Protein AF-0000000080277412 (afdb_homodimer)

Organism: Amycolatopsis orientalis (NCBI:txid31958)

Structure (mmCIF, N/CA/C/O backbone):
data_AF-0000000080277412-model_v1
#
loop_
_entity.id
_entity.type
_entity.pdbx_description
1 polymer 'Alpha/beta hydrolase'
#
loop_
_atom_site.group_PDB
_atom_site.id
_atom_site.type_symbol
_atom_site.label_atom_id
_atom_site.label_alt_id
_atom_site.label_comp_id
_atom_site.label_asym_id
_atom_site.label_entity_id
_atom_site.label_seq_id
_atom_site.pdbx_PDB_ins_code
_atom_site.Cartn_x
_atom_site.Cartn_y
_atom_site.Cartn_z
_atom_site.occupancy
_atom_site.B_iso_or_equiv
_atom_site.auth_seq_id
_atom_site.auth_comp_id
_atom_site.auth_asym_id
_atom_site.auth_atom_id
_atom_site.pdbx_PDB_model_num
ATOM 1 N N . MET A 1 1 ? -0.429 -23 -28.234 1 58.22 1 MET A N 1
ATOM 2 C CA . MET A 1 1 ? -0.594 -22.156 -27.047 1 58.22 1 MET A CA 1
ATOM 3 C C . MET A 1 1 ? 0.761 -21.734 -26.5 1 58.22 1 MET A C 1
ATOM 5 O O . MET A 1 1 ? 1.69 -22.531 -26.422 1 58.22 1 MET A O 1
ATOM 9 N N . ALA A 1 2 ? 0.995 -20.391 -26.625 1 74.75 2 ALA A N 1
ATOM 10 C CA . ALA A 1 2 ? 2.396 -20.016 -26.484 1 74.75 2 ALA A CA 1
ATOM 11 C C . ALA A 1 2 ? 2.65 -19.406 -25.094 1 74.75 2 ALA A C 1
ATOM 13 O O . ALA A 1 2 ? 1.849 -18.609 -24.609 1 74.75 2 ALA A O 1
ATOM 14 N N . LEU A 1 3 ? 3.211 -20.25 -24.25 1 83.94 3 LEU A N 1
ATOM 15 C CA . LEU A 1 3 ? 3.854 -19.641 -23.094 1 83.94 3 LEU A CA 1
ATOM 16 C C . LEU A 1 3 ? 5 -18.734 -23.531 1 83.94 3 LEU A C 1
ATOM 18 O O . LEU A 1 3 ? 5.883 -19.156 -24.281 1 83.94 3 LEU A O 1
ATOM 22 N N . GLU A 1 4 ? 4.777 -17.5 -23.266 1 90.44 4 GLU A N 1
ATOM 23 C CA . GLU A 1 4 ? 5.809 -16.531 -23.625 1 90.44 4 GLU A CA 1
ATOM 24 C C . GLU A 1 4 ? 6.285 -15.758 -22.391 1 90.44 4 GLU A C 1
ATOM 26 O O . GLU A 1 4 ? 5.543 -15.617 -21.422 1 90.44 4 GLU A O 1
ATOM 31 N N . ALA A 1 5 ? 7.539 -15.445 -22.438 1 93.38 5 ALA A N 1
ATOM 32 C CA . ALA A 1 5 ? 8.094 -14.586 -21.406 1 93.38 5 ALA A CA 1
ATOM 33 C C . ALA A 1 5 ? 8.578 -13.258 -21.984 1 93.38 5 ALA A C 1
ATOM 35 O O . ALA A 1 5 ? 9.156 -13.234 -23.078 1 93.38 5 ALA A O 1
ATOM 36 N N . ARG A 1 6 ? 8.227 -12.211 -21.328 1 93.69 6 ARG A N 1
ATOM 37 C CA . ARG A 1 6 ? 8.734 -10.906 -21.734 1 93.69 6 ARG A CA 1
ATOM 38 C C . ARG A 1 6 ? 9.055 -10.039 -20.516 1 93.69 6 ARG A C 1
ATOM 40 O O . ARG A 1 6 ? 8.727 -10.398 -19.391 1 93.69 6 ARG A O 1
ATOM 47 N N . THR A 1 7 ? 9.828 -8.992 -20.766 1 95.5 7 THR A N 1
ATOM 48 C CA . THR A 1 7 ? 10.188 -8.039 -19.719 1 95.5 7 THR A CA 1
ATOM 49 C C . THR A 1 7 ? 9.461 -6.711 -19.922 1 95.5 7 THR A C 1
ATOM 51 O O . THR A 1 7 ? 9.484 -6.148 -21.016 1 95.5 7 THR A O 1
ATOM 54 N N . LEU A 1 8 ? 8.742 -6.277 -18.922 1 95.19 8 LEU A N 1
ATOM 55 C CA . LEU A 1 8 ? 8.125 -4.957 -18.891 1 95.19 8 LEU A CA 1
ATOM 56 C C . LEU A 1 8 ? 9.008 -3.959 -18.156 1 95.19 8 LEU A C 1
ATOM 58 O O . LEU A 1 8 ? 9.742 -4.336 -17.234 1 95.19 8 LEU A O 1
ATOM 62 N N . THR A 1 9 ? 8.992 -2.746 -18.562 1 95.06 9 THR A N 1
ATOM 63 C CA . THR A 1 9 ? 9.602 -1.665 -17.781 1 95.06 9 THR A CA 1
ATOM 64 C C . THR A 1 9 ? 8.531 -0.854 -17.062 1 95.06 9 THR A C 1
ATOM 66 O O . THR A 1 9 ? 7.688 -0.217 -17.703 1 95.06 9 THR A O 1
ATOM 69 N N . LEU A 1 10 ? 8.531 -0.931 -15.812 1 93.88 10 LEU A N 1
ATOM 70 C CA . LEU A 1 10 ? 7.562 -0.238 -14.969 1 93.88 10 LEU A CA 1
ATOM 71 C C . LEU A 1 10 ? 8.266 0.727 -14.016 1 93.88 10 LEU A C 1
ATOM 73 O O . LEU A 1 10 ? 8.969 0.299 -13.094 1 93.88 10 LEU A O 1
ATOM 77 N N . HIS A 1 11 ? 8.062 2.012 -14.188 1 92.31 11 HIS A N 1
ATOM 78 C CA . HIS A 1 11 ? 8.664 3.053 -13.367 1 92.31 11 HIS A CA 1
ATOM 79 C C . HIS A 1 11 ? 10.188 2.912 -13.328 1 92.31 11 HIS A C 1
ATOM 81 O O . HIS A 1 11 ? 10.797 3.031 -12.266 1 92.31 11 HIS A O 1
ATOM 87 N N . GLY A 1 12 ? 10.766 2.514 -14.398 1 90.19 12 GLY A N 1
ATOM 88 C CA . GLY A 1 12 ? 12.211 2.404 -14.516 1 90.19 12 GLY A CA 1
ATOM 89 C C . GLY A 1 12 ? 12.742 1.064 -14.047 1 90.19 12 GLY A C 1
ATOM 90 O O . GLY A 1 12 ? 13.953 0.832 -14.07 1 90.19 12 GLY A O 1
ATOM 91 N N . GLN A 1 13 ? 11.859 0.201 -13.68 1 93 13 GLN A N 1
ATOM 92 C CA . GLN A 1 13 ? 12.266 -1.116 -13.203 1 93 13 GLN A CA 1
ATOM 93 C C . GLN A 1 13 ? 11.797 -2.217 -14.148 1 93 13 GLN A C 1
ATOM 95 O O . GLN A 1 13 ? 10.727 -2.104 -14.758 1 93 13 GLN A O 1
ATOM 100 N N . GLU A 1 14 ? 12.57 -3.273 -14.148 1 95.94 14 GLU A N 1
ATOM 101 C CA . GLU A 1 14 ? 12.203 -4.406 -14.992 1 95.94 14 GLU A CA 1
ATOM 102 C C . GLU A 1 14 ? 11.289 -5.375 -14.258 1 95.94 14 GLU A C 1
ATOM 104 O O . GLU A 1 14 ? 11.555 -5.742 -13.109 1 95.94 14 GLU A O 1
ATOM 109 N N . ILE A 1 15 ? 10.219 -5.715 -14.875 1 97.44 15 ILE A N 1
ATOM 110 C CA . ILE A 1 15 ? 9.297 -6.734 -14.383 1 97.44 15 ILE A CA 1
ATOM 111 C C . ILE A 1 15 ? 9.219 -7.887 -15.383 1 97.44 15 ILE A C 1
ATOM 113 O O . ILE A 1 15 ? 8.797 -7.695 -16.531 1 97.44 15 ILE A O 1
ATOM 117 N N . ARG A 1 16 ? 9.664 -9.086 -14.961 1 98.12 16 ARG A N 1
ATOM 118 C CA . ARG A 1 16 ? 9.523 -10.273 -15.805 1 98.12 16 ARG A CA 1
ATOM 119 C C . ARG A 1 16 ? 8.086 -10.789 -15.781 1 98.12 16 ARG A C 1
ATOM 121 O O . ARG A 1 16 ? 7.488 -10.922 -14.719 1 98.12 16 ARG A O 1
ATOM 128 N N . LEU A 1 17 ? 7.527 -11.016 -16.953 1 97.81 17 LEU A N 1
ATOM 129 C CA . LEU A 1 17 ? 6.152 -11.477 -17.078 1 97.81 17 LEU A CA 1
ATOM 130 C C . LEU A 1 17 ? 6.086 -12.719 -17.969 1 97.81 17 LEU A C 1
ATOM 132 O O . LEU A 1 17 ? 6.539 -12.703 -19.109 1 97.81 17 LEU A O 1
ATOM 136 N N . ARG A 1 18 ? 5.598 -13.836 -17.422 1 96.75 18 ARG A N 1
ATOM 137 C CA . ARG A 1 18 ? 5.195 -14.984 -18.234 1 96.75 18 ARG A CA 1
ATOM 138 C C . ARG A 1 18 ? 3.719 -14.906 -18.609 1 96.75 18 ARG A C 1
ATOM 140 O O . ARG A 1 18 ? 2.885 -14.516 -17.781 1 96.75 18 ARG A O 1
ATOM 147 N N . GLU A 1 19 ? 3.459 -15.234 -19.828 1 93.75 19 GLU A N 1
ATOM 148 C CA . GLU A 1 19 ? 2.092 -15.133 -20.328 1 93.75 19 GLU A CA 1
ATOM 149 C C . GLU A 1 19 ? 1.666 -16.422 -21.031 1 93.75 19 GLU A C 1
ATOM 151 O O . GLU A 1 19 ? 2.455 -17.031 -21.75 1 93.75 19 GLU A O 1
ATOM 156 N N . TYR A 1 20 ? 0.501 -16.844 -20.672 1 92.5 20 TYR A N 1
ATOM 157 C CA . TYR A 1 20 ? -0.189 -17.906 -21.422 1 92.5 20 TYR A CA 1
ATOM 158 C C . TYR A 1 20 ? -1.332 -17.328 -22.234 1 92.5 20 TYR A C 1
ATOM 160 O O . TYR A 1 20 ? -2.227 -16.672 -21.703 1 92.5 20 TYR A O 1
ATOM 168 N N . LEU A 1 21 ? -1.23 -17.5 -23.531 1 88.81 21 LEU A N 1
ATOM 169 C CA . LEU A 1 21 ? -2.293 -17.094 -24.453 1 88.81 21 LEU A CA 1
ATOM 170 C C . LEU A 1 21 ? -2.953 -18.328 -25.078 1 88.81 21 LEU A C 1
ATOM 172 O O . LEU A 1 21 ? -2.271 -19.172 -25.656 1 88.81 21 LEU A O 1
ATOM 176 N N . PRO A 1 22 ? -4.223 -18.375 -24.969 1 83.75 22 PRO A N 1
ATOM 177 C CA . PRO A 1 22 ? -4.891 -19.5 -25.609 1 83.75 22 PRO A CA 1
ATOM 178 C C . PRO A 1 22 ? -4.746 -19.484 -27.125 1 83.75 22 PRO A C 1
ATOM 180 O O . PRO A 1 22 ? -4.73 -18.406 -27.734 1 83.75 22 PRO A O 1
ATOM 183 N N . SER A 1 23 ? -4.242 -20.484 -27.828 1 69.5 23 SER A N 1
ATOM 184 C CA . SER A 1 23 ? -4.031 -20.562 -29.266 1 69.5 23 SER A CA 1
ATOM 185 C C . SER A 1 23 ? -5.352 -20.688 -30.016 1 69.5 23 SER A C 1
ATOM 187 O O . SER A 1 23 ? -5.469 -20.25 -31.172 1 69.5 23 SER A O 1
ATOM 189 N N . THR A 1 24 ? -6.098 -21.5 -29.672 1 60.53 24 THR A N 1
ATOM 190 C CA . THR A 1 24 ? -7.168 -21.969 -30.547 1 60.53 24 THR A CA 1
ATOM 191 C C . THR A 1 24 ? -8.453 -21.172 -30.281 1 60.53 24 THR A C 1
ATOM 193 O O . THR A 1 24 ? -9.398 -21.234 -31.078 1 60.53 24 THR A O 1
ATOM 196 N N . ARG A 1 25 ? -8.594 -20.609 -29.094 1 57.91 25 ARG A N 1
ATOM 197 C CA . ARG A 1 25 ? -9.922 -20.078 -28.797 1 57.91 25 ARG A CA 1
ATOM 198 C C . ARG A 1 25 ? -9.867 -18.594 -28.5 1 57.91 25 ARG A C 1
ATOM 200 O O . ARG A 1 25 ? -8.82 -18.062 -28.109 1 57.91 25 ARG A O 1
ATOM 207 N N . ASP A 1 26 ? -10.766 -17.875 -29.109 1 63.59 26 ASP A N 1
ATOM 208 C CA . ASP A 1 26 ? -11 -16.5 -28.703 1 63.59 26 ASP A CA 1
ATOM 209 C C . ASP A 1 26 ? -10.914 -16.375 -27.172 1 63.59 26 ASP A C 1
ATOM 211 O O . ASP A 1 26 ? -11.414 -17.219 -26.438 1 63.59 26 ASP A O 1
ATOM 215 N N . THR A 1 27 ? -9.961 -15.695 -26.719 1 70.88 27 THR A N 1
ATOM 216 C CA . THR A 1 27 ? -9.852 -15.445 -25.281 1 70.88 27 THR A CA 1
ATOM 217 C C . THR A 1 27 ? -11.219 -15.141 -24.688 1 70.88 27 THR A C 1
ATOM 219 O O . THR A 1 27 ? -12 -14.375 -25.266 1 70.88 27 THR A O 1
ATOM 222 N N . THR A 1 28 ? -11.594 -16.031 -23.844 1 74.81 28 THR A N 1
ATOM 223 C CA . THR A 1 28 ? -12.875 -15.844 -23.172 1 74.81 28 THR A CA 1
ATOM 224 C C . THR A 1 28 ? -12.672 -15.211 -21.797 1 74.81 28 THR A C 1
ATOM 226 O O . THR A 1 28 ? -11.773 -15.594 -21.047 1 74.81 28 THR A O 1
ATOM 229 N N . GLY A 1 29 ? -13.445 -14.164 -21.578 1 82.19 29 GLY A N 1
ATOM 230 C CA . GLY A 1 29 ? -13.539 -13.641 -20.234 1 82.19 29 GLY A CA 1
ATOM 231 C C . GLY A 1 29 ? -12.336 -12.812 -19.828 1 82.19 29 GLY A C 1
ATOM 232 O O . GLY A 1 29 ? -11.508 -12.461 -20.672 1 82.19 29 GLY A O 1
ATOM 233 N N . GLU A 1 30 ? -12.227 -12.469 -18.547 1 92.19 30 GLU A N 1
ATOM 234 C CA . GLU A 1 30 ? -11.141 -11.656 -18.016 1 92.19 30 GLU A CA 1
ATOM 235 C C . GLU A 1 30 ? -9.891 -12.492 -17.781 1 92.19 30 GLU A C 1
ATOM 237 O O . GLU A 1 30 ? -9.969 -13.711 -17.594 1 92.19 30 GLU A O 1
ATOM 242 N N . PRO A 1 31 ? -8.75 -11.922 -17.875 1 96.56 31 PRO A N 1
ATOM 243 C CA . PRO A 1 31 ? -7.512 -12.656 -17.625 1 96.56 31 PRO A CA 1
ATOM 244 C C . PRO A 1 31 ? -7.391 -13.141 -16.188 1 96.56 31 PRO A C 1
ATOM 246 O O . PRO A 1 31 ? -8.117 -12.664 -15.312 1 96.56 31 PRO A O 1
ATOM 249 N N . LEU A 1 32 ? -6.539 -14.133 -16.078 1 98.19 32 LEU A N 1
ATOM 250 C CA . LEU A 1 32 ? -6.137 -14.672 -14.781 1 98.19 32 LEU A CA 1
ATOM 251 C C . LEU A 1 32 ? -4.723 -14.227 -14.422 1 98.19 32 LEU A C 1
ATOM 253 O O . LEU A 1 32 ? -3.791 -14.414 -15.211 1 98.19 32 LEU A O 1
ATOM 257 N N . VAL A 1 33 ? -4.559 -13.531 -13.289 1 98.81 33 VAL A N 1
ATOM 258 C CA . VAL A 1 33 ? -3.24 -13.172 -12.781 1 98.81 33 VAL A CA 1
ATOM 259 C C . VAL A 1 33 ? -2.822 -14.156 -11.688 1 98.81 33 VAL A C 1
ATOM 261 O O . VAL A 1 33 ? -3.582 -14.406 -10.75 1 98.81 33 VAL A O 1
ATOM 264 N N . LEU A 1 34 ? -1.674 -14.734 -11.82 1 98.94 34 LEU A N 1
ATOM 265 C CA . LEU A 1 34 ? -1.145 -15.664 -10.836 1 98.94 34 LEU A CA 1
ATOM 266 C C . LEU A 1 34 ? 0.028 -15.047 -10.078 1 98.94 34 LEU A C 1
ATOM 268 O O . LEU A 1 34 ? 1.08 -14.789 -10.664 1 98.94 34 LEU A O 1
ATOM 272 N N . LEU A 1 35 ? -0.136 -14.836 -8.797 1 98.94 35 LEU A N 1
ATOM 273 C CA . LEU A 1 35 ? 0.885 -14.219 -7.953 1 98.94 35 LEU A CA 1
ATOM 274 C C . LEU A 1 35 ? 1.564 -15.258 -7.07 1 98.94 35 LEU A C 1
ATOM 276 O O . LEU A 1 35 ? 0.894 -16.094 -6.461 1 98.94 35 LEU A O 1
ATOM 280 N N . HIS A 1 36 ? 2.865 -15.242 -7.055 1 98.69 36 HIS A N 1
ATOM 281 C CA . HIS A 1 36 ? 3.648 -16.203 -6.289 1 98.69 36 HIS A CA 1
ATOM 282 C C . HIS A 1 36 ? 3.859 -15.727 -4.855 1 98.69 36 HIS A C 1
ATOM 284 O O . HIS A 1 36 ? 3.527 -14.586 -4.523 1 98.69 36 HIS A O 1
ATOM 290 N N . GLY A 1 37 ? 4.363 -16.609 -3.992 1 97.38 37 GLY A N 1
ATOM 291 C CA . GLY A 1 37 ? 4.656 -16.312 -2.602 1 97.38 37 GLY A CA 1
ATOM 292 C C . GLY A 1 37 ? 6.031 -15.695 -2.404 1 97.38 37 GLY A C 1
ATOM 293 O O . GLY A 1 37 ? 6.789 -15.539 -3.363 1 97.38 37 GLY A O 1
ATOM 294 N N . ILE A 1 38 ? 6.301 -15.391 -1.169 1 94.12 38 ILE A N 1
ATOM 295 C CA . ILE A 1 38 ? 7.559 -14.742 -0.816 1 94.12 38 ILE A CA 1
ATOM 296 C C . ILE A 1 38 ? 8.734 -15.641 -1.199 1 94.12 38 ILE A C 1
ATOM 298 O O . ILE A 1 38 ? 8.656 -16.859 -1.064 1 94.12 38 ILE A O 1
ATOM 302 N N . SER A 1 39 ? 9.789 -15.07 -1.766 1 92.31 39 SER A N 1
ATOM 303 C CA . SER A 1 39 ? 11.023 -15.719 -2.186 1 92.31 39 SER A CA 1
ATOM 304 C C . SER A 1 39 ? 10.789 -16.656 -3.367 1 92.31 39 SER A C 1
ATOM 306 O O . SER A 1 39 ? 11.703 -17.344 -3.809 1 92.31 39 SER A O 1
ATOM 308 N N . GLY A 1 40 ? 9.586 -16.703 -3.842 1 95.12 40 GLY A N 1
ATOM 309 C CA . GLY A 1 40 ? 9.281 -17.484 -5.039 1 95.12 40 GLY A CA 1
ATOM 310 C C . GLY A 1 40 ? 9.391 -16.672 -6.312 1 95.12 40 GLY A C 1
ATOM 311 O O . GLY A 1 40 ? 10.109 -15.672 -6.363 1 95.12 40 GLY A O 1
ATOM 312 N N . SER A 1 41 ? 8.812 -17.188 -7.348 1 97.31 41 SER A N 1
ATOM 313 C CA . SER A 1 41 ? 8.688 -16.547 -8.648 1 97.31 41 SER A CA 1
ATOM 314 C C . SER A 1 41 ? 7.555 -17.172 -9.469 1 97.31 41 SER A C 1
ATOM 316 O O . SER A 1 41 ? 6.93 -18.141 -9.023 1 97.31 41 SER A O 1
ATOM 318 N N . GLY A 1 42 ? 7.324 -16.562 -10.602 1 97.44 42 GLY A N 1
ATOM 319 C CA . GLY A 1 42 ? 6.316 -17.109 -11.5 1 97.44 42 GLY A CA 1
ATOM 320 C C . GLY A 1 42 ? 6.59 -18.547 -11.898 1 97.44 42 GLY A C 1
ATOM 321 O O . GLY A 1 42 ? 5.695 -19.25 -12.375 1 97.44 42 GLY A O 1
ATOM 322 N N . GLN A 1 43 ? 7.812 -19.047 -11.688 1 95.44 43 GLN A N 1
ATOM 323 C CA . GLN A 1 43 ? 8.188 -20.422 -12.023 1 95.44 43 GLN A CA 1
ATOM 324 C C . GLN A 1 43 ? 7.316 -21.422 -11.266 1 95.44 43 GLN A C 1
ATOM 326 O O . GLN A 1 43 ? 7.07 -22.531 -11.758 1 95.44 43 GLN A O 1
ATOM 331 N N . THR A 1 44 ? 6.836 -21.031 -10.148 1 97.06 44 THR A N 1
ATOM 332 C CA . THR A 1 44 ? 6.039 -21.922 -9.32 1 97.06 44 THR A CA 1
ATOM 333 C C . THR A 1 44 ? 4.781 -22.359 -10.055 1 97.06 44 THR A C 1
ATOM 335 O O . THR A 1 44 ? 4.203 -23.406 -9.734 1 97.06 44 THR A O 1
ATOM 338 N N . TRP A 1 45 ? 4.355 -21.609 -11.055 1 98.06 45 TRP A N 1
ATOM 339 C CA . TRP A 1 45 ? 3.08 -21.844 -11.727 1 98.06 45 TRP A CA 1
ATOM 340 C C . TRP A 1 45 ? 3.283 -22.609 -13.031 1 98.06 45 TRP A C 1
ATOM 342 O O . TRP A 1 45 ? 2.316 -22.938 -13.727 1 98.06 45 TRP A O 1
ATOM 352 N N . ILE A 1 46 ? 4.516 -22.953 -13.391 1 95.19 46 ILE A N 1
ATOM 353 C CA . ILE A 1 46 ? 4.82 -23.562 -14.68 1 95.19 46 ILE A CA 1
ATOM 354 C C . ILE A 1 46 ? 4.094 -24.906 -14.812 1 95.19 46 ILE A C 1
ATOM 356 O O . ILE A 1 46 ? 3.48 -25.188 -15.844 1 95.19 46 ILE A O 1
ATOM 360 N N . PRO A 1 47 ? 4.09 -25.781 -13.742 1 94.81 47 PRO A N 1
ATOM 361 C CA . PRO A 1 47 ? 3.34 -27.031 -13.883 1 94.81 47 PRO A CA 1
ATOM 362 C C . PRO A 1 47 ? 1.862 -26.797 -14.195 1 94.81 47 PRO A C 1
ATOM 364 O O . PRO A 1 47 ? 1.266 -27.547 -14.969 1 94.81 47 PRO A O 1
ATOM 367 N N . LEU A 1 48 ? 1.271 -25.766 -13.594 1 97 48 LEU A N 1
ATOM 368 C CA . LEU A 1 48 ? -0.121 -25.438 -13.875 1 97 48 LEU A CA 1
ATOM 369 C C . LEU A 1 48 ? -0.282 -24.953 -15.312 1 97 48 LEU A C 1
ATOM 371 O O . LEU A 1 48 ? -1.231 -25.328 -16 1 97 48 LEU A O 1
ATOM 375 N N . LEU A 1 49 ? 0.612 -24.094 -15.773 1 95.19 49 LEU A N 1
ATOM 376 C CA . LEU A 1 49 ? 0.542 -23.562 -17.125 1 95.19 49 LEU A CA 1
ATOM 377 C C . LEU A 1 49 ? 0.682 -24.656 -18.172 1 95.19 49 LEU A C 1
ATOM 379 O O . LEU A 1 49 ? 0.022 -24.625 -19.203 1 95.19 49 LEU A O 1
ATOM 383 N N . GLU A 1 50 ? 1.563 -25.594 -17.875 1 92.75 50 GLU A N 1
ATOM 384 C CA . GLU A 1 50 ? 1.698 -26.75 -18.75 1 92.75 50 GLU A CA 1
ATOM 385 C C . GLU A 1 50 ? 0.4 -27.562 -18.812 1 92.75 50 GLU A C 1
ATOM 387 O O . GLU A 1 50 ? 0.006 -28.031 -19.875 1 92.75 50 GLU A O 1
ATOM 392 N N . HIS A 1 51 ? -0.205 -27.719 -17.656 1 93.31 51 HIS A N 1
ATOM 393 C CA . HIS A 1 51 ? -1.51 -28.359 -17.625 1 93.31 51 HIS A CA 1
ATOM 394 C C . HIS A 1 51 ? -2.529 -27.609 -18.453 1 93.31 51 HIS A C 1
ATOM 396 O O . HIS A 1 51 ? -3.287 -28.203 -19.219 1 93.31 51 HIS A O 1
ATOM 402 N N . PHE A 1 52 ? -2.533 -26.281 -18.359 1 92.81 52 PHE A N 1
ATOM 403 C CA . PHE A 1 52 ? -3.441 -25.438 -19.125 1 92.81 52 PHE A CA 1
ATOM 404 C C . PHE A 1 52 ? -3.203 -25.609 -20.625 1 92.81 52 PHE A C 1
ATOM 406 O O . PHE A 1 52 ? -4.152 -25.625 -21.406 1 92.81 52 PHE A O 1
ATOM 413 N N . GLU A 1 53 ? -1.975 -25.672 -20.938 1 89.88 53 GLU A N 1
ATOM 414 C CA . GLU A 1 53 ? -1.634 -25.891 -22.344 1 89.88 53 GLU A CA 1
ATOM 415 C C . GLU A 1 53 ? -2.189 -27.219 -22.859 1 89.88 53 GLU A C 1
ATOM 417 O O . GLU A 1 53 ? -2.775 -27.266 -23.938 1 89.88 53 GLU A O 1
ATOM 422 N N . ARG A 1 54 ? -2.068 -28.25 -22.125 1 90.69 54 ARG A N 1
ATOM 423 C CA . ARG A 1 54 ? -2.49 -29.578 -22.516 1 90.69 54 ARG A CA 1
ATOM 424 C C . ARG A 1 54 ? -4.012 -29.672 -22.594 1 90.69 54 ARG A C 1
ATOM 426 O O . ARG A 1 54 ? -4.547 -30.359 -23.469 1 90.69 54 ARG A O 1
ATOM 433 N N . THR A 1 55 ? -4.668 -28.969 -21.719 1 90.38 55 THR A N 1
ATOM 434 C CA . THR A 1 55 ? -6.113 -29.125 -21.625 1 90.38 55 THR A CA 1
ATOM 435 C C . THR A 1 55 ? -6.84 -28.031 -22.406 1 90.38 55 THR A C 1
ATOM 437 O O . THR A 1 55 ? -8.055 -28.094 -22.578 1 90.38 55 THR A O 1
ATOM 440 N N . GLY A 1 56 ? -6.098 -27 -22.828 1 88.69 56 GLY A N 1
ATOM 441 C CA . GLY A 1 56 ? -6.695 -25.938 -23.625 1 88.69 56 GLY A CA 1
ATOM 442 C C . GLY A 1 56 ? -7.449 -24.922 -22.797 1 88.69 56 GLY A C 1
ATOM 443 O O . GLY A 1 56 ? -8.602 -24.594 -23.094 1 88.69 56 GLY A O 1
ATOM 444 N N . PHE A 1 57 ? -6.84 -24.453 -21.719 1 91.5 57 PHE A N 1
ATOM 445 C CA . PHE A 1 57 ? -7.426 -23.391 -20.891 1 91.5 57 PHE A CA 1
ATOM 446 C C . PHE A 1 57 ? -7.699 -22.141 -21.734 1 91.5 57 PHE A C 1
ATOM 448 O O . PHE A 1 57 ? -6.828 -21.688 -22.469 1 91.5 57 PHE A O 1
ATOM 455 N N . GLY A 1 58 ? -8.867 -21.562 -21.625 1 90.56 58 GLY A N 1
ATOM 456 C CA . GLY A 1 58 ? -9.359 -20.594 -22.594 1 90.56 58 GLY A CA 1
ATOM 457 C C . GLY A 1 58 ? -9.188 -19.156 -22.156 1 90.56 58 GLY A C 1
ATOM 458 O O . GLY A 1 58 ? -9.82 -18.25 -22.703 1 90.56 58 GLY A O 1
ATOM 459 N N . ARG A 1 59 ? -8.367 -18.875 -21.141 1 93.38 59 ARG A N 1
ATOM 460 C CA . ARG A 1 59 ? -8.203 -17.5 -20.656 1 93.38 59 ARG A CA 1
ATOM 461 C C . ARG A 1 59 ? -6.738 -17.078 -20.719 1 93.38 59 ARG A C 1
ATOM 463 O O . ARG A 1 59 ? -5.836 -17.906 -20.609 1 93.38 59 ARG A O 1
ATOM 470 N N . HIS A 1 60 ? -6.578 -15.773 -20.984 1 94.44 60 HIS A N 1
ATOM 471 C CA . HIS A 1 60 ? -5.254 -15.172 -20.875 1 94.44 60 HIS A CA 1
ATOM 472 C C . HIS A 1 60 ? -4.738 -15.266 -19.438 1 94.44 60 HIS A C 1
ATOM 474 O O . HIS A 1 60 ? -5.473 -14.977 -18.484 1 94.44 60 HIS A O 1
ATOM 480 N N . VAL A 1 61 ? -3.477 -15.773 -19.281 1 97.25 61 VAL A N 1
ATOM 481 C CA . VAL A 1 61 ? -2.895 -15.875 -17.953 1 97.25 61 VAL A CA 1
ATOM 482 C C . VAL A 1 61 ? -1.65 -14.992 -17.859 1 97.25 61 VAL A C 1
ATOM 484 O O . VAL A 1 61 ? -0.768 -15.062 -18.719 1 97.25 61 VAL A O 1
ATOM 487 N N . LEU A 1 62 ? -1.62 -14.102 -16.875 1 98.06 62 LEU A N 1
ATOM 488 C CA . LEU A 1 62 ? -0.473 -13.25 -16.578 1 98.06 62 LEU A CA 1
ATOM 489 C C . LEU A 1 62 ? 0.242 -13.727 -15.32 1 98.06 62 LEU A C 1
ATOM 491 O O . LEU A 1 62 ? -0.375 -13.852 -14.266 1 98.06 62 LEU A O 1
ATOM 495 N N . VAL A 1 63 ? 1.545 -13.992 -15.406 1 98.69 63 VAL A N 1
ATOM 496 C CA . VAL A 1 63 ? 2.33 -14.523 -14.297 1 98.69 63 VAL A CA 1
ATOM 497 C C . VAL A 1 63 ? 3.576 -13.664 -14.086 1 98.69 63 VAL A C 1
ATOM 499 O O . VAL A 1 63 ? 4.656 -13.992 -14.586 1 98.69 63 VAL A O 1
ATOM 502 N N . PRO A 1 64 ? 3.492 -12.672 -13.289 1 98.69 64 PRO A N 1
ATOM 503 C CA . PRO A 1 64 ? 4.66 -11.82 -13.047 1 98.69 64 PRO A CA 1
ATOM 504 C C . PRO A 1 64 ? 5.59 -12.375 -11.977 1 98.69 64 PRO A C 1
ATOM 506 O O . PRO A 1 64 ? 5.129 -13.031 -11.039 1 98.69 64 PRO A O 1
ATOM 509 N N . ASP A 1 65 ? 6.91 -12.164 -12.164 1 98.75 65 ASP A N 1
ATOM 510 C CA . ASP A 1 65 ? 7.793 -12.102 -11.008 1 98.75 65 ASP A CA 1
ATOM 511 C C . ASP A 1 65 ? 7.637 -10.781 -10.266 1 98.75 65 ASP A C 1
ATOM 513 O O . ASP A 1 65 ? 7.926 -9.719 -10.812 1 98.75 65 ASP A O 1
ATOM 517 N N . LEU A 1 66 ? 7.18 -10.867 -9.086 1 98.31 66 LEU A N 1
ATOM 518 C CA . LEU A 1 66 ? 6.984 -9.641 -8.312 1 98.31 66 LEU A CA 1
ATOM 519 C C . LEU A 1 66 ? 8.312 -8.938 -8.062 1 98.31 66 LEU A C 1
ATOM 521 O O . LEU A 1 66 ? 9.367 -9.578 -8.039 1 98.31 66 LEU A O 1
ATOM 525 N N . PRO A 1 67 ? 8.289 -7.602 -7.898 1 97.31 67 PRO A N 1
ATOM 526 C CA . PRO A 1 67 ? 9.539 -6.902 -7.578 1 97.31 67 PRO A CA 1
ATOM 527 C C . PRO A 1 67 ? 10.297 -7.551 -6.426 1 97.31 67 PRO A C 1
ATOM 529 O O . PRO A 1 67 ? 9.688 -7.957 -5.43 1 97.31 67 PRO A O 1
ATOM 532 N N . GLY A 1 68 ? 11.594 -7.656 -6.637 1 96.75 68 GLY A N 1
ATOM 533 C CA . GLY A 1 68 ? 12.422 -8.266 -5.609 1 96.75 68 GLY A CA 1
ATOM 534 C C . GLY A 1 68 ? 12.453 -9.781 -5.691 1 96.75 68 GLY A C 1
ATOM 535 O O . GLY A 1 68 ? 13.047 -10.445 -4.836 1 96.75 68 GLY A O 1
ATOM 536 N N . HIS A 1 69 ? 11.828 -10.367 -6.742 1 97.62 69 HIS A N 1
ATOM 537 C CA . HIS A 1 69 ? 11.734 -11.812 -6.887 1 97.62 69 HIS A CA 1
ATOM 538 C C . HIS A 1 69 ? 12.047 -12.25 -8.312 1 97.62 69 HIS A C 1
ATOM 540 O O . HIS A 1 69 ? 11.922 -11.453 -9.25 1 97.62 69 HIS A O 1
ATOM 546 N N . GLY A 1 70 ? 12.461 -13.5 -8.43 1 97 70 GLY A N 1
ATOM 547 C CA . GLY A 1 70 ? 12.672 -14.086 -9.742 1 97 70 GLY A CA 1
ATOM 548 C C . GLY A 1 70 ? 13.609 -13.273 -10.617 1 97 70 GLY A C 1
ATOM 549 O O . GLY A 1 70 ? 14.703 -12.906 -10.188 1 97 70 GLY A O 1
ATOM 550 N N . ASP A 1 71 ? 13.109 -13.039 -11.805 1 97.06 71 ASP A N 1
ATOM 551 C CA . ASP A 1 71 ? 13.953 -12.352 -12.781 1 97.06 71 ASP A CA 1
ATOM 552 C C . ASP A 1 71 ? 13.586 -10.875 -12.883 1 97.06 71 ASP A C 1
ATOM 554 O O . ASP A 1 71 ? 14.055 -10.172 -13.773 1 97.06 71 ASP A O 1
ATOM 558 N N . SER A 1 72 ? 12.742 -10.414 -12.023 1 97.81 72 SER A N 1
ATOM 559 C CA . SER A 1 72 ? 12.445 -8.992 -11.93 1 97.81 72 SER A CA 1
ATOM 560 C C . SER A 1 72 ? 13.539 -8.25 -11.156 1 97.81 72 SER A C 1
ATOM 562 O O . SER A 1 72 ? 14.328 -8.875 -10.445 1 97.81 72 SER A O 1
ATOM 564 N N . GLY A 1 73 ? 13.539 -6.941 -11.359 1 95.81 73 GLY A N 1
ATOM 565 C CA . GLY A 1 73 ? 14.477 -6.129 -10.602 1 95.81 73 GLY A CA 1
ATOM 566 C C . GLY A 1 73 ? 14.219 -6.164 -9.102 1 95.81 73 GLY A C 1
ATOM 567 O O . GLY A 1 73 ? 13.117 -6.488 -8.664 1 95.81 73 GLY A O 1
ATOM 568 N N . SER A 1 74 ? 15.25 -5.883 -8.336 1 93.44 74 SER A N 1
ATOM 569 C CA . SER A 1 74 ? 15.148 -5.789 -6.879 1 93.44 74 SER A CA 1
ATOM 570 C C . SER A 1 74 ? 15.586 -4.414 -6.387 1 93.44 74 SER A C 1
ATOM 572 O O . SER A 1 74 ? 16.562 -4.297 -5.629 1 93.44 74 SER A O 1
ATOM 574 N N . PRO A 1 75 ? 14.836 -3.451 -6.738 1 89.81 75 PRO A N 1
ATOM 575 C CA . PRO A 1 75 ? 15.219 -2.096 -6.34 1 89.81 75 PRO A CA 1
ATOM 576 C C . PRO A 1 75 ? 15.094 -1.868 -4.832 1 89.81 75 PRO A C 1
ATOM 578 O O . PRO A 1 75 ? 14.438 -2.645 -4.141 1 89.81 75 PRO A O 1
ATOM 581 N N . ARG A 1 76 ? 15.867 -0.862 -4.426 1 87.62 76 ARG A N 1
ATOM 582 C CA . ARG A 1 76 ? 15.633 -0.343 -3.084 1 87.62 76 ARG A CA 1
ATOM 583 C C . ARG A 1 76 ? 14.336 0.456 -3.029 1 87.62 76 ARG A C 1
ATOM 585 O O . ARG A 1 76 ? 14.32 1.649 -3.338 1 87.62 76 ARG A O 1
ATOM 592 N N . ALA A 1 77 ? 13.227 -0.229 -2.682 1 88.06 77 ALA A N 1
ATOM 593 C CA . ALA A 1 77 ? 11.898 0.368 -2.779 1 88.06 77 ALA A CA 1
ATOM 594 C C . ALA A 1 77 ? 10.969 -0.176 -1.697 1 88.06 77 ALA A C 1
ATOM 596 O O . ALA A 1 77 ? 11.406 -0.901 -0.802 1 88.06 77 ALA A O 1
ATOM 597 N N . ASP A 1 78 ? 9.789 0.381 -1.74 1 88.44 78 ASP A N 1
ATOM 598 C CA . ASP A 1 78 ? 8.734 -0.136 -0.875 1 88.44 78 ASP A CA 1
ATOM 599 C C . ASP A 1 78 ? 8.188 -1.462 -1.404 1 88.44 78 ASP A C 1
ATOM 601 O O . ASP A 1 78 ? 7.711 -1.534 -2.537 1 88.44 78 ASP A O 1
ATOM 605 N N . TYR A 1 79 ? 8.227 -2.525 -0.572 1 91.5 79 TYR A N 1
ATOM 606 C CA . TYR A 1 79 ? 7.723 -3.844 -0.932 1 91.5 79 TYR A CA 1
ATOM 607 C C . TYR A 1 79 ? 6.473 -4.184 -0.13 1 91.5 79 TYR A C 1
ATOM 609 O O . TYR A 1 79 ? 6.156 -5.359 0.068 1 91.5 79 TYR A O 1
ATOM 617 N N . GLY A 1 80 ? 5.82 -3.199 0.346 1 91.94 80 GLY A N 1
ATOM 618 C CA . GLY A 1 80 ? 4.598 -3.43 1.101 1 91.94 80 GLY A CA 1
ATOM 619 C C . GLY A 1 80 ? 3.455 -3.943 0.245 1 91.94 80 GLY A C 1
ATOM 620 O O . GLY A 1 80 ? 3.508 -3.861 -0.984 1 91.94 80 GLY A O 1
ATOM 621 N N . LEU A 1 81 ? 2.389 -4.438 0.923 1 94.88 81 LEU A N 1
ATOM 622 C CA . LEU A 1 81 ? 1.252 -5.031 0.231 1 94.88 81 LEU A CA 1
ATOM 623 C C . LEU A 1 81 ? 0.622 -4.035 -0.736 1 94.88 81 LEU A C 1
ATOM 625 O O . LEU A 1 81 ? 0.283 -4.391 -1.867 1 94.88 81 LEU A O 1
ATOM 629 N N . GLY A 1 82 ? 0.469 -2.857 -0.267 1 94.62 82 GLY A N 1
ATOM 630 C CA . GLY A 1 82 ? -0.14 -1.851 -1.122 1 94.62 82 GLY A CA 1
ATOM 631 C C . GLY A 1 82 ? 0.686 -1.537 -2.355 1 94.62 82 GLY A C 1
ATOM 632 O O . GLY A 1 82 ? 0.138 -1.349 -3.445 1 94.62 82 GLY A O 1
ATOM 633 N N . ALA A 1 83 ? 1.97 -1.456 -2.182 1 93.38 83 ALA A N 1
ATOM 634 C CA . ALA A 1 83 ? 2.865 -1.229 -3.312 1 93.38 83 ALA A CA 1
ATOM 635 C C . ALA A 1 83 ? 2.783 -2.375 -4.316 1 93.38 83 ALA A C 1
ATOM 637 O O . ALA A 1 83 ? 2.697 -2.145 -5.527 1 93.38 83 ALA A O 1
ATOM 638 N N . MET A 1 84 ? 2.77 -3.557 -3.801 1 96.69 84 MET A N 1
ATOM 639 C CA . MET A 1 84 ? 2.717 -4.727 -4.672 1 96.69 84 MET A CA 1
ATOM 640 C C . MET A 1 84 ? 1.387 -4.797 -5.414 1 96.69 84 MET A C 1
ATOM 642 O O . MET A 1 84 ? 1.345 -5.164 -6.586 1 96.69 84 MET A O 1
ATOM 646 N N . ALA A 1 85 ? 0.299 -4.457 -4.707 1 97.81 85 ALA A N 1
ATOM 647 C CA . ALA A 1 85 ? -1.005 -4.41 -5.359 1 97.81 85 ALA A CA 1
ATOM 648 C C . ALA A 1 85 ? -1.015 -3.387 -6.492 1 97.81 85 ALA A C 1
ATOM 650 O O . ALA A 1 85 ? -1.604 -3.625 -7.547 1 97.81 85 ALA A O 1
ATOM 651 N N . SER A 1 86 ? -0.357 -2.291 -6.312 1 96.19 86 SER A N 1
ATOM 652 C CA . SER A 1 86 ? -0.264 -1.265 -7.344 1 96.19 86 SER A CA 1
ATOM 653 C C . SER A 1 86 ? 0.544 -1.755 -8.539 1 96.19 86 SER A C 1
ATOM 655 O O . SER A 1 86 ? 0.244 -1.405 -9.688 1 96.19 86 SER A O 1
ATOM 657 N N . VAL A 1 87 ? 1.547 -2.572 -8.32 1 96.94 87 VAL A N 1
ATOM 658 C CA . VAL A 1 87 ? 2.316 -3.176 -9.398 1 96.94 87 VAL A CA 1
ATOM 659 C C . VAL A 1 87 ? 1.409 -4.066 -10.25 1 96.94 87 VAL A C 1
ATOM 661 O O . VAL A 1 87 ? 1.471 -4.031 -11.477 1 96.94 87 VAL A O 1
ATOM 664 N N . VAL A 1 88 ? 0.582 -4.816 -9.562 1 98.38 88 VAL A N 1
ATOM 665 C CA . VAL A 1 88 ? -0.349 -5.688 -10.273 1 98.38 88 VAL A CA 1
ATOM 666 C C . VAL A 1 88 ? -1.277 -4.848 -11.148 1 98.38 88 VAL A C 1
ATOM 668 O O . VAL A 1 88 ? -1.5 -5.172 -12.312 1 98.38 88 VAL A O 1
ATOM 671 N N . ARG A 1 89 ? -1.808 -3.764 -10.586 1 97.12 89 ARG A N 1
ATOM 672 C CA . ARG A 1 89 ? -2.645 -2.848 -11.352 1 97.12 89 ARG A CA 1
ATOM 673 C C . ARG A 1 89 ? -1.912 -2.344 -12.594 1 97.12 89 ARG A C 1
ATOM 675 O O . ARG A 1 89 ? -2.477 -2.322 -13.688 1 97.12 89 ARG A O 1
ATOM 682 N N . ASP A 1 90 ? -0.651 -1.968 -12.438 1 96.94 90 ASP A N 1
ATOM 683 C CA . ASP A 1 90 ? 0.119 -1.392 -13.531 1 96.94 90 ASP A CA 1
ATOM 684 C C . ASP A 1 90 ? 0.428 -2.441 -14.602 1 96.94 90 ASP A C 1
ATOM 686 O O . ASP A 1 90 ? 0.464 -2.131 -15.789 1 96.94 90 ASP A O 1
ATOM 690 N N . ILE A 1 91 ? 0.677 -3.689 -14.148 1 97.44 91 ILE A N 1
ATOM 691 C CA . ILE A 1 91 ? 0.904 -4.773 -15.102 1 97.44 91 ILE A CA 1
ATOM 692 C C . ILE A 1 91 ? -0.351 -4.992 -15.938 1 97.44 91 ILE A C 1
ATOM 694 O O . ILE A 1 91 ? -0.267 -5.172 -17.156 1 97.44 91 ILE A O 1
ATOM 698 N N . LEU A 1 92 ? -1.512 -4.988 -15.289 1 96.88 92 LEU A N 1
ATOM 699 C CA . LEU A 1 92 ? -2.764 -5.105 -16.031 1 96.88 92 LEU A CA 1
ATOM 700 C C . LEU A 1 92 ? -2.902 -3.986 -17.047 1 96.88 92 LEU A C 1
ATOM 702 O O . LEU A 1 92 ? -3.219 -4.238 -18.219 1 96.88 92 LEU A O 1
ATOM 706 N N . ALA A 1 93 ? -2.57 -2.834 -16.625 1 94.5 93 ALA A N 1
ATOM 707 C CA . ALA A 1 93 ? -2.654 -1.68 -17.516 1 94.5 93 ALA A CA 1
ATOM 708 C C . ALA A 1 93 ? -1.72 -1.845 -18.719 1 94.5 93 ALA A C 1
ATOM 710 O O . ALA A 1 93 ? -2.133 -1.665 -19.859 1 94.5 93 ALA A O 1
ATOM 711 N N . LEU A 1 94 ? -0.527 -2.23 -18.469 1 94.38 94 LEU A N 1
ATOM 712 C CA . LEU A 1 94 ? 0.49 -2.344 -19.516 1 94.38 94 LEU A CA 1
ATOM 713 C C . LEU A 1 94 ? 0.157 -3.477 -20.484 1 94.38 94 LEU A C 1
ATOM 715 O O . LEU A 1 94 ? 0.667 -3.512 -21.609 1 94.38 94 LEU A O 1
ATOM 719 N N . THR A 1 95 ? -0.659 -4.406 -20.016 1 94.06 95 THR A N 1
ATOM 720 C CA . THR A 1 95 ? -1.007 -5.543 -20.859 1 94.06 95 THR A CA 1
ATOM 721 C C . THR A 1 95 ? -2.396 -5.363 -21.469 1 94.06 95 THR A C 1
ATOM 723 O O . THR A 1 95 ? -2.973 -6.309 -22 1 94.06 95 THR A O 1
ATOM 726 N N . GLY A 1 96 ? -2.98 -4.184 -21.25 1 92.19 96 GLY A N 1
ATOM 727 C CA . GLY A 1 96 ? -4.238 -3.824 -21.891 1 92.19 96 GLY A CA 1
ATOM 728 C C . GLY A 1 96 ? -5.449 -4.402 -21.188 1 92.19 96 GLY A C 1
ATOM 729 O O . GLY A 1 96 ? -6.5 -4.594 -21.812 1 92.19 96 GLY A O 1
ATOM 730 N N . ASN A 1 97 ? -5.324 -4.77 -19.969 1 94 97 ASN A N 1
ATOM 731 C CA . ASN A 1 97 ? -6.418 -5.344 -19.188 1 94 97 ASN A CA 1
ATOM 732 C C . ASN A 1 97 ? -6.891 -4.387 -18.094 1 94 97 ASN A C 1
ATOM 734 O O . ASN A 1 97 ? -6.102 -3.607 -17.562 1 94 97 ASN A O 1
ATOM 738 N N . HIS A 1 98 ? -8.188 -4.43 -17.719 1 91.81 98 HIS A N 1
ATOM 739 C CA . HIS A 1 98 ? -8.742 -3.521 -16.734 1 91.81 98 HIS A CA 1
ATOM 740 C C . HIS A 1 98 ? -9.484 -4.289 -15.641 1 91.81 98 HIS A C 1
ATOM 742 O O . HIS A 1 98 ? -9.898 -3.703 -14.633 1 91.81 98 HIS A O 1
ATOM 748 N N . HIS A 1 99 ? -9.695 -5.473 -15.906 1 96.06 99 HIS A N 1
ATOM 749 C CA . HIS A 1 99 ? -10.445 -6.359 -15.023 1 96.06 99 HIS A CA 1
ATOM 750 C C . HIS A 1 99 ? -9.875 -7.773 -15.055 1 96.06 99 HIS A C 1
ATOM 752 O O . HIS A 1 99 ? -9.508 -8.281 -16.109 1 96.06 99 HIS A O 1
ATOM 758 N N . ALA A 1 100 ? -9.719 -8.406 -13.844 1 98.19 100 ALA A N 1
ATOM 759 C CA . ALA A 1 100 ? -9.031 -9.695 -13.836 1 98.19 100 ALA A CA 1
ATOM 760 C C . ALA A 1 100 ? -9.422 -10.523 -12.617 1 98.19 100 ALA A C 1
ATOM 762 O O . ALA A 1 100 ? -9.891 -9.977 -11.617 1 98.19 100 ALA A O 1
ATOM 763 N N . THR A 1 101 ? -9.359 -11.828 -12.766 1 98.69 101 THR A N 1
ATOM 764 C CA . THR A 1 101 ? -9.297 -12.727 -11.617 1 98.69 101 THR A CA 1
ATOM 765 C C . THR A 1 101 ? -7.891 -12.773 -11.039 1 98.69 101 THR A C 1
ATOM 767 O O . THR A 1 101 ? -6.918 -12.984 -11.766 1 98.69 101 THR A O 1
ATOM 770 N N . ILE A 1 102 ? -7.773 -12.508 -9.766 1 98.81 102 ILE A N 1
ATOM 771 C CA . ILE A 1 102 ? -6.465 -12.477 -9.125 1 98.81 102 ILE A CA 1
ATOM 772 C C . ILE A 1 102 ? -6.293 -13.711 -8.242 1 98.81 102 ILE A C 1
ATOM 774 O O . ILE A 1 102 ? -7.039 -13.898 -7.277 1 98.81 102 ILE A O 1
ATOM 778 N N . ALA A 1 103 ? -5.371 -14.555 -8.586 1 98.94 103 ALA A N 1
ATOM 779 C CA . ALA A 1 103 ? -4.996 -15.727 -7.805 1 98.94 103 ALA A CA 1
ATOM 780 C C . ALA A 1 103 ? -3.631 -15.539 -7.152 1 98.94 103 ALA A C 1
ATOM 782 O O . ALA A 1 103 ? -2.672 -15.133 -7.812 1 98.94 103 ALA A O 1
ATOM 783 N N . GLY A 1 104 ? -3.559 -15.805 -5.898 1 98.88 104 GLY A N 1
ATOM 784 C CA . GLY A 1 104 ? -2.303 -15.602 -5.199 1 98.88 104 GLY A CA 1
ATOM 785 C C . GLY A 1 104 ? -1.976 -16.719 -4.223 1 98.88 104 GLY A C 1
ATOM 786 O O . GLY A 1 104 ? -2.846 -17.172 -3.473 1 98.88 104 GLY A O 1
ATOM 787 N N . HIS A 1 105 ? -0.722 -17.156 -4.246 1 98.69 105 HIS A N 1
ATOM 788 C CA . HIS A 1 105 ? -0.19 -18.125 -3.297 1 98.69 105 HIS A CA 1
ATOM 789 C C . HIS A 1 105 ? 0.563 -17.438 -2.166 1 98.69 105 HIS A C 1
ATOM 791 O O . HIS A 1 105 ? 1.441 -16.594 -2.416 1 98.69 105 HIS A O 1
ATOM 797 N N . SER A 1 106 ? 0.206 -17.781 -0.886 1 97.12 106 SER A N 1
ATOM 798 C CA . SER A 1 106 ? 0.946 -17.297 0.273 1 97.12 106 SER A CA 1
ATOM 799 C C . SER A 1 106 ? 1.018 -15.773 0.278 1 97.12 106 SER A C 1
ATOM 801 O O . SER A 1 106 ? -0.013 -15.102 0.239 1 97.12 106 SER A O 1
ATOM 803 N N . LEU A 1 107 ? 2.148 -15.148 0.17 1 96.19 107 LEU A N 1
ATOM 804 C CA . LEU A 1 107 ? 2.262 -13.695 0.048 1 96.19 107 LEU A CA 1
ATOM 805 C C . LEU A 1 107 ? 1.378 -13.18 -1.081 1 96.19 107 LEU A C 1
ATOM 807 O O . LEU A 1 107 ? 0.734 -12.133 -0.94 1 96.19 107 LEU A O 1
ATOM 811 N N . GLY A 1 108 ? 1.37 -13.906 -2.168 1 98.44 108 GLY A N 1
ATOM 812 C CA . GLY A 1 108 ? 0.543 -13.531 -3.303 1 98.44 108 GLY A CA 1
ATOM 813 C C . GLY A 1 108 ? -0.933 -13.445 -2.963 1 98.44 108 GLY A C 1
ATOM 814 O O . GLY A 1 108 ? -1.665 -12.648 -3.553 1 98.44 108 GLY A O 1
ATOM 815 N N . GLY A 1 109 ? -1.401 -14.305 -2.09 1 98.38 109 GLY A N 1
ATOM 816 C CA . GLY A 1 109 ? -2.771 -14.211 -1.614 1 98.38 109 GLY A CA 1
ATOM 817 C C . GLY A 1 109 ? -3.051 -12.922 -0.86 1 98.38 109 GLY A C 1
ATOM 818 O O . GLY A 1 109 ? -4.098 -12.305 -1.046 1 98.38 109 GLY A O 1
ATOM 819 N N . GLY A 1 110 ? -2.102 -12.562 0.025 1 97 110 GLY A N 1
ATOM 820 C CA . GLY A 1 110 ? -2.207 -11.273 0.688 1 97 110 GLY A CA 1
ATOM 821 C C . GLY A 1 110 ? -2.279 -10.109 -0.281 1 97 110 GLY A C 1
ATOM 822 O O . GLY A 1 110 ? -3.096 -9.203 -0.109 1 97 110 GLY A O 1
ATOM 823 N N . ILE A 1 111 ? -1.449 -10.156 -1.295 1 98 111 ILE A N 1
ATOM 824 C CA . ILE A 1 111 ? -1.42 -9.109 -2.311 1 98 111 ILE A CA 1
ATOM 825 C C . ILE A 1 111 ? -2.736 -9.102 -3.086 1 98 111 ILE A C 1
ATOM 827 O O . ILE A 1 111 ? -3.277 -8.039 -3.395 1 98 111 ILE A O 1
ATOM 831 N N . ALA A 1 112 ? -3.256 -10.258 -3.377 1 98.56 112 ALA A N 1
ATOM 832 C CA . ALA A 1 112 ? -4.527 -10.375 -4.086 1 98.56 112 ALA A CA 1
ATOM 833 C C . ALA A 1 112 ? -5.656 -9.711 -3.301 1 98.56 112 ALA A C 1
ATOM 835 O O . ALA A 1 112 ? -6.469 -8.977 -3.867 1 98.56 112 ALA A O 1
ATOM 836 N N . MET A 1 113 ? -5.68 -10.023 -2.051 1 97.19 113 MET A N 1
ATOM 837 C CA . MET A 1 113 ? -6.715 -9.43 -1.21 1 97.19 113 MET A CA 1
ATOM 838 C C . MET A 1 113 ? -6.527 -7.918 -1.108 1 97.19 113 MET A C 1
ATOM 840 O O . MET A 1 113 ? -7.5 -7.164 -1.139 1 97.19 113 MET A O 1
ATOM 844 N N . GLN A 1 114 ? -5.285 -7.508 -0.96 1 96.75 114 GLN A N 1
ATOM 845 C CA . GLN A 1 114 ? -5.004 -6.074 -0.948 1 96.75 114 GLN A CA 1
ATOM 846 C C . GLN A 1 114 ? -5.434 -5.418 -2.258 1 96.75 114 GLN A C 1
ATOM 848 O O . GLN A 1 114 ? -5.953 -4.301 -2.256 1 96.75 114 GLN A O 1
ATOM 853 N N . PHE A 1 115 ? -5.211 -6.082 -3.367 1 97.62 115 PHE A N 1
ATOM 854 C CA . PHE A 1 115 ? -5.637 -5.602 -4.676 1 97.62 115 PHE A CA 1
ATOM 855 C C . PHE A 1 115 ? -7.148 -5.414 -4.719 1 97.62 115 PHE A C 1
ATOM 857 O O . PHE A 1 115 ? -7.641 -4.379 -5.168 1 97.62 115 PHE A O 1
ATOM 864 N N . ALA A 1 116 ? -7.887 -6.395 -4.266 1 96.69 116 ALA A N 1
ATOM 865 C CA . ALA A 1 116 ? -9.344 -6.336 -4.254 1 96.69 116 ALA A CA 1
ATOM 866 C C . ALA A 1 116 ? -9.836 -5.176 -3.393 1 96.69 116 ALA A C 1
ATOM 868 O O . ALA A 1 116 ? -10.867 -4.562 -3.695 1 96.69 116 ALA A O 1
ATOM 869 N N . TYR A 1 117 ? -9.094 -4.898 -2.373 1 94.94 117 TYR A N 1
ATOM 870 C CA . TYR A 1 117 ? -9.445 -3.801 -1.479 1 94.94 117 TYR A CA 1
ATOM 871 C C . TYR A 1 117 ? -9.125 -2.453 -2.117 1 94.94 117 TYR A C 1
ATOM 873 O O . TYR A 1 117 ? -9.961 -1.545 -2.109 1 94.94 117 TYR A O 1
ATOM 881 N N . GLN A 1 118 ? -7.98 -2.344 -2.678 1 94.69 118 GLN A N 1
ATOM 882 C CA . GLN A 1 118 ? -7.512 -1.082 -3.24 1 94.69 118 GLN A CA 1
ATOM 883 C C . GLN A 1 118 ? -8.234 -0.759 -4.547 1 94.69 118 GLN A C 1
ATOM 885 O O . GLN A 1 118 ? -8.531 0.404 -4.824 1 94.69 118 GLN A O 1
ATOM 890 N N . PHE A 1 119 ? -8.438 -1.778 -5.336 1 94.5 119 PHE A N 1
ATOM 891 C CA . PHE A 1 119 ? -8.992 -1.608 -6.676 1 94.5 119 PHE A CA 1
ATOM 892 C C . PHE A 1 119 ? -10.18 -2.543 -6.895 1 94.5 119 PHE A C 1
ATOM 894 O O . PHE A 1 119 ? -10.156 -3.373 -7.805 1 94.5 119 PHE A O 1
ATOM 901 N N . PRO A 1 120 ? -11.219 -2.33 -6.137 1 94.06 120 PRO A N 1
ATOM 902 C CA . PRO A 1 120 ? -12.344 -3.264 -6.223 1 94.06 120 PRO A CA 1
ATOM 903 C C . PRO A 1 120 ? -12.969 -3.307 -7.613 1 94.06 120 PRO A C 1
ATOM 905 O O . PRO A 1 120 ? -13.469 -4.355 -8.039 1 94.06 120 PRO A O 1
ATOM 908 N N . GLU A 1 121 ? -12.898 -2.277 -8.344 1 93.25 121 GLU A N 1
ATOM 909 C CA . GLU A 1 121 ? -13.516 -2.195 -9.664 1 93.25 121 GLU A CA 1
ATOM 910 C C . GLU A 1 121 ? -12.742 -3.025 -10.688 1 93.25 121 GLU A C 1
ATOM 912 O O . GLU A 1 121 ? -13.234 -3.279 -11.781 1 93.25 121 GLU A O 1
ATOM 917 N N . MET A 1 122 ? -11.57 -3.441 -10.328 1 95.75 122 MET A N 1
ATOM 918 C CA . MET A 1 122 ? -10.719 -4.18 -11.266 1 95.75 122 MET A CA 1
ATOM 919 C C . MET A 1 122 ? -10.695 -5.664 -10.914 1 95.75 122 MET A C 1
ATOM 921 O O . MET A 1 122 ? -10.094 -6.461 -11.633 1 95.75 122 MET A O 1
ATOM 925 N N . CYS A 1 123 ? -11.328 -6.043 -9.828 1 97.25 123 CYS A N 1
ATOM 926 C CA . CYS A 1 123 ? -11.211 -7.414 -9.344 1 97.25 123 CYS A CA 1
ATOM 927 C C . CYS A 1 123 ? -12.453 -8.227 -9.688 1 97.25 123 CYS A C 1
ATOM 929 O O . CYS A 1 123 ? -13.539 -7.961 -9.164 1 97.25 123 CYS A O 1
ATOM 931 N N . ALA A 1 124 ? -12.281 -9.25 -10.492 1 97.94 124 ALA A N 1
ATOM 932 C CA . ALA A 1 124 ? -13.391 -10.094 -10.93 1 97.94 124 ALA A CA 1
ATOM 933 C C . ALA A 1 124 ? -13.648 -11.219 -9.93 1 97.94 124 ALA A C 1
ATOM 935 O O . ALA A 1 124 ? -14.797 -11.57 -9.664 1 97.94 124 ALA A O 1
ATOM 936 N N . ARG A 1 125 ? -12.633 -11.836 -9.516 1 98.56 125 ARG A N 1
ATOM 937 C CA . ARG A 1 125 ? -12.656 -12.969 -8.594 1 98.56 125 ARG A CA 1
ATOM 938 C C . ARG A 1 125 ? -11.352 -13.055 -7.801 1 98.56 125 ARG A C 1
ATOM 940 O O . ARG A 1 125 ? -10.336 -12.484 -8.211 1 98.56 125 ARG A O 1
ATOM 947 N N . LEU A 1 126 ? -11.438 -13.727 -6.68 1 98.5 126 LEU A N 1
ATOM 948 C CA . LEU A 1 126 ? -10.266 -14 -5.855 1 98.5 126 LEU A CA 1
ATOM 949 C C . LEU A 1 126 ? -10.023 -15.5 -5.746 1 98.5 126 LEU A C 1
ATOM 951 O O . LEU A 1 126 ? -10.961 -16.266 -5.543 1 98.5 126 LEU A O 1
ATOM 955 N N . VAL A 1 127 ? -8.805 -15.891 -5.941 1 98.88 127 VAL A N 1
ATOM 956 C CA . VAL A 1 127 ? -8.352 -17.25 -5.641 1 98.88 127 VAL A CA 1
ATOM 957 C C . VAL A 1 127 ? -7.195 -17.203 -4.645 1 98.88 127 VAL A C 1
ATOM 959 O O . VAL A 1 127 ? -6.113 -16.688 -4.965 1 98.88 127 VAL A O 1
ATOM 962 N N . LEU A 1 128 ? -7.426 -17.719 -3.486 1 98.69 128 LEU A N 1
ATOM 963 C CA . LEU A 1 128 ? -6.465 -17.656 -2.393 1 98.69 128 LEU A CA 1
ATOM 964 C C . LEU A 1 128 ? -5.879 -19.031 -2.096 1 98.69 128 LEU A C 1
ATOM 966 O O . LEU A 1 128 ? -6.594 -19.922 -1.644 1 98.69 128 LEU A O 1
ATOM 970 N N . VAL A 1 129 ? -4.582 -19.188 -2.316 1 98.81 129 VAL A N 1
ATOM 971 C CA . VAL A 1 129 ? -3.895 -20.469 -2.197 1 98.81 129 VAL A CA 1
ATOM 972 C C . VAL A 1 129 ? -2.943 -20.438 -1.002 1 98.81 129 VAL A C 1
ATOM 974 O O . VAL A 1 129 ? -1.913 -19.75 -1.038 1 98.81 129 VAL A O 1
ATOM 977 N N . GLY A 1 130 ? -3.244 -21.266 0.068 1 97.62 130 GLY A N 1
ATOM 978 C CA . GLY A 1 130 ? -2.408 -21.141 1.25 1 97.62 130 GLY A CA 1
ATOM 979 C C . GLY A 1 130 ? -2.08 -19.703 1.6 1 97.62 130 GLY A C 1
ATOM 980 O O . GLY A 1 130 ? -0.924 -19.375 1.868 1 97.62 130 GLY A O 1
ATOM 981 N N . SER A 1 131 ? -3.039 -18.875 1.651 1 97.19 131 SER A N 1
ATOM 982 C CA . SER A 1 131 ? -2.891 -17.438 1.592 1 97.19 131 SER A CA 1
ATOM 983 C C . SER A 1 131 ? -2.436 -16.859 2.934 1 97.19 131 SER A C 1
ATOM 985 O O . SER A 1 131 ? -2.914 -17.297 3.986 1 97.19 131 SER A O 1
ATOM 987 N N . ALA A 1 132 ? -1.613 -15.914 2.832 1 92.88 132 ALA A N 1
ATOM 988 C CA . ALA A 1 132 ? -1.299 -15.062 3.979 1 92.88 132 ALA A CA 1
ATOM 989 C C . ALA A 1 132 ? -2.408 -14.047 4.23 1 92.88 132 ALA A C 1
ATOM 991 O O . ALA A 1 132 ? -3.244 -13.797 3.357 1 92.88 132 ALA A O 1
ATOM 992 N N . GLY A 1 133 ? -2.445 -13.5 5.469 1 92.06 133 GLY A N 1
ATOM 993 C CA . GLY A 1 133 ? -3.314 -12.367 5.762 1 92.06 133 GLY A CA 1
ATOM 994 C C . GLY A 1 133 ? -4.672 -12.789 6.293 1 92.06 133 GLY A C 1
ATOM 995 O O . GLY A 1 133 ? -5.59 -11.969 6.383 1 92.06 133 GLY A O 1
ATOM 996 N N . LEU A 1 134 ? -4.812 -14.07 6.676 1 90.56 134 LEU A N 1
ATOM 997 C CA . LEU A 1 134 ? -6.137 -14.523 7.09 1 90.56 134 LEU A CA 1
ATOM 998 C C . LEU A 1 134 ? -6.102 -15.07 8.508 1 90.56 134 LEU A C 1
ATOM 1000 O O . LEU A 1 134 ? -7.047 -15.727 8.953 1 90.56 134 LEU A O 1
ATOM 1004 N N . GLY A 1 135 ? -4.969 -14.789 9.18 1 85.94 135 GLY A N 1
ATOM 1005 C CA . GLY A 1 135 ? -4.77 -15.172 10.57 1 85.94 135 GLY A CA 1
ATOM 1006 C C . GLY A 1 135 ? -3.357 -14.914 11.062 1 85.94 135 GLY A C 1
ATOM 1007 O O . GLY A 1 135 ? -2.441 -14.711 10.258 1 85.94 135 GLY A O 1
ATOM 1008 N N . PRO A 1 136 ? -3.193 -14.945 12.305 1 81 136 PRO A N 1
ATOM 1009 C CA . PRO A 1 136 ? -1.892 -14.562 12.859 1 81 136 PRO A CA 1
ATOM 1010 C C . PRO A 1 136 ? -0.884 -15.711 12.844 1 81 136 PRO A C 1
ATOM 1012 O O . PRO A 1 136 ? 0.325 -15.477 12.914 1 81 136 PRO A O 1
ATOM 1015 N N . GLN A 1 137 ? -1.338 -16.922 12.703 1 78.94 137 GLN A N 1
ATOM 1016 C CA . GLN A 1 137 ? -0.457 -18.062 12.953 1 78.94 137 GLN A CA 1
ATOM 1017 C C . GLN A 1 137 ? 0.433 -18.344 11.75 1 78.94 137 GLN A C 1
ATOM 1019 O O . GLN A 1 137 ? -0.059 -18.484 10.625 1 78.94 137 GLN A O 1
ATOM 1024 N N . VAL A 1 138 ? 1.727 -18.266 12.031 1 78.31 138 VAL A N 1
ATOM 1025 C CA . VAL A 1 138 ? 2.752 -18.719 11.094 1 78.31 138 VAL A CA 1
ATOM 1026 C C . VAL A 1 138 ? 3.789 -19.562 11.836 1 78.31 138 VAL A C 1
ATOM 1028 O O . VAL A 1 138 ? 3.779 -19.641 13.062 1 78.31 138 VAL A O 1
ATOM 1031 N N . THR A 1 139 ? 4.582 -20.219 11.062 1 72.88 139 THR A N 1
ATOM 1032 C CA . THR A 1 139 ? 5.586 -21.078 11.68 1 72.88 139 THR A CA 1
ATOM 1033 C C . THR A 1 139 ? 6.605 -20.25 12.461 1 72.88 139 THR A C 1
ATOM 1035 O O . THR A 1 139 ? 6.715 -19.047 12.25 1 72.88 139 THR A O 1
ATOM 1038 N N . ALA A 1 140 ? 7.262 -21 13.297 1 69.62 140 ALA A N 1
ATOM 1039 C CA . ALA A 1 140 ? 8.312 -20.359 14.086 1 69.62 140 ALA A CA 1
ATOM 1040 C C . ALA A 1 140 ? 9.438 -19.859 13.195 1 69.62 140 ALA A C 1
ATOM 1042 O O . ALA A 1 140 ? 10.055 -18.828 13.477 1 69.62 140 ALA A O 1
ATOM 1043 N N . VAL A 1 141 ? 9.617 -20.516 12.109 1 63.97 141 VAL A N 1
ATOM 1044 C CA . VAL A 1 141 ? 10.68 -20.125 11.188 1 63.97 141 VAL A CA 1
ATOM 1045 C C . VAL A 1 141 ? 10.359 -18.781 10.555 1 63.97 141 VAL A C 1
ATOM 1047 O O . VAL A 1 141 ? 11.219 -17.891 10.492 1 63.97 141 VAL A O 1
ATOM 1050 N N . LEU A 1 142 ? 9.125 -18.672 10.133 1 71.62 142 LEU A N 1
ATOM 1051 C CA . LEU A 1 142 ? 8.727 -17.391 9.547 1 71.62 142 LEU A CA 1
ATOM 1052 C C . LEU A 1 142 ? 8.758 -16.281 10.586 1 71.62 142 LEU A C 1
ATOM 1054 O O . LEU A 1 142 ? 9.156 -15.156 10.289 1 71.62 142 LEU A O 1
ATOM 1058 N N . ARG A 1 143 ? 8.445 -16.672 11.82 1 72.31 143 ARG A N 1
ATOM 1059 C CA . ARG A 1 143 ? 8.492 -15.688 12.898 1 72.31 143 ARG A CA 1
ATOM 1060 C C . ARG A 1 143 ? 9.93 -15.273 13.203 1 72.31 143 ARG A C 1
ATOM 1062 O O . ARG A 1 143 ? 10.188 -14.117 13.539 1 72.31 143 ARG A O 1
ATOM 1069 N N . ALA A 1 144 ? 10.844 -16.172 13.047 1 69.25 144 ALA A N 1
ATOM 1070 C CA . ALA A 1 144 ? 12.242 -15.922 13.359 1 69.25 144 ALA A CA 1
ATOM 1071 C C . ALA A 1 144 ? 12.844 -14.898 12.398 1 69.25 144 ALA A C 1
ATOM 1073 O O . ALA A 1 144 ? 13.82 -14.219 12.734 1 69.25 144 ALA A O 1
ATOM 1074 N N . THR A 1 145 ? 12.258 -14.82 11.258 1 66.25 145 THR A N 1
ATOM 1075 C CA . THR A 1 145 ? 12.766 -13.859 10.281 1 66.25 145 THR A CA 1
ATOM 1076 C C . THR A 1 145 ? 12.461 -12.43 10.727 1 66.25 145 THR A C 1
ATOM 1078 O O . THR A 1 145 ? 13.055 -11.477 10.219 1 66.25 145 THR A O 1
ATOM 1081 N N . ALA A 1 146 ? 11.539 -12.305 11.672 1 64.88 146 ALA A N 1
ATOM 1082 C CA . ALA A 1 146 ? 11.148 -11 12.188 1 64.88 146 ALA A CA 1
ATOM 1083 C C . ALA A 1 146 ? 12.078 -10.555 13.312 1 64.88 146 ALA A C 1
ATOM 1085 O O . ALA A 1 146 ? 12.008 -9.406 13.766 1 64.88 146 ALA A O 1
ATOM 1086 N N . LEU A 1 147 ? 12.938 -11.477 13.789 1 63.44 147 LEU A N 1
ATOM 1087 C CA . LEU A 1 147 ? 13.805 -11.188 14.93 1 63.44 147 LEU A CA 1
ATOM 1088 C C . LEU A 1 147 ? 14.961 -10.289 14.516 1 63.44 147 LEU A C 1
ATOM 1090 O O . LEU A 1 147 ? 15.453 -10.375 13.391 1 63.44 147 LEU A O 1
ATOM 1094 N N . PRO A 1 148 ? 15.352 -9.445 15.516 1 59.81 148 PRO A N 1
ATOM 1095 C CA . PRO A 1 148 ? 16.594 -8.695 15.289 1 59.81 148 PRO A CA 1
ATOM 1096 C C . PRO A 1 148 ? 17.781 -9.609 15.016 1 59.81 148 PRO A C 1
ATOM 1098 O O . PRO A 1 148 ? 17.875 -10.695 15.586 1 59.81 148 PRO A O 1
ATOM 1101 N N . GLY A 1 149 ? 18.578 -9.367 14.008 1 61.56 149 GLY A N 1
ATOM 1102 C CA . GLY A 1 149 ? 19.734 -10.164 13.68 1 61.56 149 GLY A CA 1
ATOM 1103 C C . GLY A 1 149 ? 19.5 -11.148 12.555 1 61.56 149 GLY A C 1
ATOM 1104 O O . GLY A 1 149 ? 20.422 -11.82 12.094 1 61.56 149 GLY A O 1
ATOM 1105 N N . ALA A 1 150 ? 18.203 -11.297 12.273 1 58.97 150 ALA A N 1
ATOM 1106 C CA . ALA A 1 150 ? 17.828 -12.234 11.219 1 58.97 150 ALA A CA 1
ATOM 1107 C C . ALA A 1 150 ? 18.672 -12.023 9.969 1 58.97 150 ALA A C 1
ATOM 1109 O O . ALA A 1 150 ? 19.016 -12.984 9.281 1 58.97 150 ALA A O 1
ATOM 1110 N N . LYS A 1 151 ? 18.984 -10.781 9.75 1 58.72 151 LYS A N 1
ATOM 1111 C CA . LYS A 1 151 ? 19.781 -10.516 8.555 1 58.72 151 LYS A CA 1
ATOM 1112 C C . LYS A 1 151 ? 21.078 -11.312 8.57 1 58.72 151 LYS A C 1
ATOM 1114 O O . LYS A 1 151 ? 21.438 -11.961 7.582 1 58.72 151 LYS A O 1
ATOM 1119 N N . ALA A 1 152 ? 21.734 -11.125 9.688 1 55.19 152 ALA A N 1
ATOM 1120 C CA . ALA A 1 152 ? 23.016 -11.797 9.805 1 55.19 152 ALA A CA 1
ATOM 1121 C C . ALA A 1 152 ? 22.859 -13.312 9.75 1 55.19 152 ALA A C 1
ATOM 1123 O O . ALA A 1 152 ? 23.672 -14.008 9.125 1 55.19 152 ALA A O 1
ATOM 1124 N N . THR A 1 153 ? 21.844 -13.711 10.383 1 55.19 153 THR A N 1
ATOM 1125 C CA . THR A 1 153 ? 21.625 -15.156 10.453 1 55.19 153 THR A CA 1
ATOM 1126 C C . THR A 1 153 ? 21.188 -15.711 9.102 1 55.19 153 THR A C 1
ATOM 1128 O O . THR A 1 153 ? 21.641 -16.781 8.68 1 55.19 153 THR A O 1
ATOM 1131 N N . LEU A 1 154 ? 20.344 -14.984 8.516 1 59.66 154 LEU A N 1
ATOM 1132 C CA . LEU A 1 154 ? 19.875 -15.43 7.207 1 59.66 154 LEU A CA 1
ATOM 1133 C C . LEU A 1 154 ? 21.031 -15.43 6.203 1 59.66 154 LEU A C 1
ATOM 1135 O O . LEU A 1 154 ? 21.172 -16.375 5.418 1 59.66 154 LEU A O 1
ATOM 1139 N N . ALA A 1 155 ? 21.75 -14.344 6.23 1 57.12 155 ALA A N 1
ATOM 1140 C CA . ALA A 1 155 ? 22.906 -14.281 5.332 1 57.12 155 ALA A CA 1
ATOM 1141 C C . ALA A 1 155 ? 23.859 -15.453 5.574 1 57.12 155 ALA A C 1
ATOM 1143 O O . ALA A 1 155 ? 24.406 -16.016 4.625 1 57.12 155 ALA A O 1
ATOM 1144 N N . ALA A 1 156 ? 24.016 -15.688 6.824 1 52.09 156 ALA A N 1
ATOM 1145 C CA . ALA A 1 156 ? 24.906 -16.781 7.195 1 52.09 156 ALA A CA 1
ATOM 1146 C C . ALA A 1 156 ? 24.297 -18.141 6.828 1 52.09 156 ALA A C 1
ATOM 1148 O O . ALA A 1 156 ? 25.016 -19.062 6.422 1 52.09 156 ALA A O 1
ATOM 1149 N N . ALA A 1 157 ? 23.078 -18.203 7.102 1 53.38 157 ALA A N 1
ATOM 1150 C CA . ALA A 1 157 ? 22.391 -19.469 6.879 1 53.38 157 ALA A CA 1
ATOM 1151 C C . ALA A 1 157 ? 22.172 -19.734 5.387 1 53.38 157 ALA A C 1
ATOM 1153 O O . ALA A 1 157 ? 22.156 -20.875 4.945 1 53.38 157 ALA A O 1
ATOM 1154 N N . VAL A 1 158 ? 21.984 -18.656 4.645 1 55.47 158 VAL A N 1
ATOM 1155 C CA . VAL A 1 158 ? 21.688 -18.797 3.225 1 55.47 158 VAL A CA 1
ATOM 1156 C C . VAL A 1 158 ? 22.938 -18.516 2.406 1 55.47 158 VAL A C 1
ATOM 1158 O O . VAL A 1 158 ? 22.859 -18.094 1.247 1 55.47 158 VAL A O 1
ATOM 1161 N N . ASN A 1 159 ? 24.109 -18.609 2.926 1 51.66 159 ASN A N 1
ATOM 1162 C CA . ASN A 1 159 ? 25.375 -18.422 2.199 1 51.66 159 ASN A CA 1
ATOM 1163 C C . ASN A 1 159 ? 25.516 -19.453 1.083 1 51.66 159 ASN A C 1
ATOM 1165 O O . ASN A 1 159 ? 24.859 -20.5 1.098 1 51.66 159 ASN A O 1
ATOM 1169 N N . PRO A 1 160 ? 26.25 -18.984 0.103 1 52.22 160 PRO A N 1
ATOM 1170 C CA . PRO A 1 160 ? 26.469 -19.859 -1.055 1 52.22 160 PRO A CA 1
ATOM 1171 C C . PRO A 1 160 ? 26.703 -21.312 -0.662 1 52.22 160 PRO A C 1
ATOM 1173 O O . PRO A 1 160 ? 26.312 -22.219 -1.405 1 52.22 160 PRO A O 1
ATOM 1176 N N . VAL A 1 161 ? 27.281 -21.406 0.404 1 49.53 161 VAL A N 1
ATOM 1177 C CA . VAL A 1 161 ? 27.609 -22.75 0.837 1 49.53 161 VAL A CA 1
ATOM 1178 C C . VAL A 1 161 ? 26.328 -23.484 1.258 1 49.53 161 VAL A C 1
ATOM 1180 O O . VAL A 1 161 ? 26.125 -24.641 0.878 1 49.53 161 VAL A O 1
ATOM 1183 N N . THR A 1 162 ? 25.516 -22.781 2.027 1 52.44 162 THR A N 1
ATOM 1184 C CA . THR A 1 162 ? 24.281 -23.422 2.48 1 52.44 162 THR A CA 1
ATOM 1185 C C . THR A 1 162 ? 23.344 -23.672 1.307 1 52.44 162 THR A C 1
ATOM 1187 O O . THR A 1 162 ? 22.719 -24.734 1.226 1 52.44 162 THR A O 1
ATOM 1190 N N . VAL A 1 163 ? 23.297 -22.781 0.498 1 54.81 163 VAL A N 1
ATOM 1191 C CA . VAL A 1 163 ? 22.531 -22.969 -0.731 1 54.81 163 VAL A CA 1
ATOM 1192 C C . VAL A 1 163 ? 23.156 -24.109 -1.543 1 54.81 163 VAL A C 1
ATOM 1194 O O . VAL A 1 163 ? 22.438 -24.938 -2.107 1 54.81 163 VAL A O 1
ATOM 1197 N N . ALA A 1 164 ? 24.453 -24.062 -1.588 1 54.62 164 ALA A N 1
ATOM 1198 C CA . ALA A 1 164 ? 25.141 -25.172 -2.25 1 54.62 164 ALA A CA 1
ATOM 1199 C C . ALA A 1 164 ? 24.828 -26.5 -1.568 1 54.62 164 ALA A C 1
ATOM 1201 O O . ALA A 1 164 ? 24.609 -27.516 -2.238 1 54.62 164 ALA A O 1
ATOM 1202 N N . ILE A 1 165 ? 24.781 -26.438 -0.383 1 50.03 165 ILE A N 1
ATOM 1203 C CA . ILE A 1 165 ? 24.484 -27.656 0.368 1 50.03 165 ILE A CA 1
ATOM 1204 C C . ILE A 1 165 ? 23.031 -28.062 0.128 1 50.03 165 ILE A C 1
ATOM 1206 O O . ILE A 1 165 ? 22.734 -29.234 -0.128 1 50.03 165 ILE A O 1
ATOM 1210 N N . ALA A 1 166 ? 22.172 -27.109 0.164 1 52.81 166 ALA A N 1
ATOM 1211 C CA . ALA A 1 166 ? 20.781 -27.422 -0.095 1 52.81 166 ALA A CA 1
ATOM 1212 C C . ALA A 1 166 ? 20.578 -27.922 -1.52 1 52.81 166 ALA A C 1
ATOM 1214 O O . ALA A 1 166 ? 19.844 -28.891 -1.746 1 52.81 166 ALA A O 1
ATOM 1215 N N . ARG A 1 167 ? 21.266 -27.312 -2.398 1 56.16 167 ARG A N 1
ATOM 1216 C CA . ARG A 1 167 ? 21.281 -27.797 -3.775 1 56.16 167 ARG A CA 1
ATOM 1217 C C . ARG A 1 167 ? 21.906 -29.188 -3.865 1 56.16 167 ARG A C 1
ATOM 1219 O O . ARG A 1 167 ? 21.453 -30.031 -4.637 1 56.16 167 ARG A O 1
ATOM 1226 N N . GLY A 1 168 ? 22.969 -29.219 -3.238 1 53.75 168 GLY A N 1
ATOM 1227 C CA . GLY A 1 168 ? 23.609 -30.516 -3.182 1 53.75 168 GLY A CA 1
ATOM 1228 C C . GLY A 1 168 ? 22.719 -31.609 -2.596 1 53.75 168 GLY A C 1
ATOM 1229 O O . GLY A 1 168 ? 22.641 -32.719 -3.141 1 53.75 168 GLY A O 1
ATOM 1230 N N . ILE A 1 169 ? 22.141 -31.266 -1.602 1 51.09 169 ILE A N 1
ATOM 1231 C CA . ILE A 1 169 ? 21.234 -32.219 -0.984 1 51.09 169 ILE A CA 1
ATOM 1232 C C . ILE A 1 169 ? 20.094 -32.531 -1.936 1 51.09 169 ILE A C 1
ATOM 1234 O O . ILE A 1 169 ? 19.703 -33.688 -2.096 1 51.09 169 ILE A O 1
ATOM 1238 N N . ALA A 1 170 ? 19.625 -31.547 -2.582 1 52.97 170 ALA A N 1
ATOM 1239 C CA . ALA A 1 170 ? 18.594 -31.75 -3.584 1 52.97 170 ALA A CA 1
ATOM 1240 C C . ALA A 1 170 ? 19.109 -32.594 -4.746 1 52.97 170 ALA A C 1
ATOM 1242 O O . ALA A 1 170 ? 18.406 -33.469 -5.234 1 52.97 170 ALA A O 1
ATOM 1243 N N . ALA A 1 171 ? 20.234 -32.219 -5.109 1 53.91 171 ALA A N 1
ATOM 1244 C CA . ALA A 1 171 ? 20.875 -33 -6.168 1 53.91 171 ALA A CA 1
ATOM 1245 C C . ALA A 1 171 ? 21.141 -34.438 -5.711 1 53.91 171 ALA A C 1
ATOM 1247 O O . ALA A 1 171 ? 20.953 -35.375 -6.473 1 53.91 171 ALA A O 1
ATOM 1248 N N . ALA A 1 172 ? 21.766 -34.531 -4.684 1 51.94 172 ALA A N 1
ATOM 1249 C CA . ALA A 1 172 ? 22.047 -35.875 -4.164 1 51.94 172 ALA A CA 1
ATOM 1250 C C . ALA A 1 172 ? 20.766 -36.656 -3.967 1 51.94 172 ALA A C 1
ATOM 1252 O O . ALA A 1 172 ? 20.734 -37.875 -4.219 1 51.94 172 ALA A O 1
ATOM 1253 N N . GLY A 1 173 ? 19.75 -36.031 -3.475 1 49.34 173 GLY A N 1
ATOM 1254 C CA . GLY A 1 173 ? 18.484 -36.719 -3.432 1 49.34 173 GLY A CA 1
ATOM 1255 C C . GLY A 1 173 ? 18 -37.156 -4.797 1 49.34 173 GLY A C 1
ATOM 1256 O O . GLY A 1 173 ? 17.391 -38.25 -4.934 1 49.34 173 GLY A O 1
ATOM 1257 N N . ARG A 1 174 ? 18.266 -36.375 -5.812 1 50.38 174 ARG A N 1
ATOM 1258 C CA . ARG A 1 174 ? 17.969 -36.812 -7.172 1 50.38 174 ARG A CA 1
ATOM 1259 C C . ARG A 1 174 ? 18.812 -38.031 -7.551 1 50.38 174 ARG A C 1
ATOM 1261 O O . ARG A 1 174 ? 18.344 -38.906 -8.258 1 50.38 174 ARG A O 1
ATOM 1268 N N . GLY A 1 175 ? 20.016 -37.906 -7.332 1 47.78 175 GLY A N 1
ATOM 1269 C CA . GLY A 1 175 ? 20.875 -39.031 -7.695 1 47.78 175 GLY A CA 1
ATOM 1270 C C . GLY A 1 175 ? 20.469 -40.344 -7.051 1 47.78 175 GLY A C 1
ATOM 1271 O O . GLY A 1 175 ? 20.641 -41.406 -7.637 1 47.78 175 GLY A O 1
ATOM 1272 N N . LEU A 1 176 ? 20.297 -40.375 -5.828 1 46.56 176 LEU A N 1
ATOM 1273 C CA . LEU A 1 176 ? 19.953 -41.688 -5.238 1 46.56 176 LEU A CA 1
ATOM 1274 C C . LEU A 1 176 ? 18.562 -42.125 -5.672 1 46.56 176 LEU A C 1
ATOM 1276 O O . LEU A 1 176 ? 18.016 -43.062 -5.113 1 46.56 176 LEU A O 1
ATOM 1280 N N . GLY A 1 177 ? 18.047 -41.594 -6.75 1 47.62 177 GLY A N 1
ATOM 1281 C CA . GLY A 1 177 ? 16.734 -41.969 -7.242 1 47.62 177 GLY A CA 1
ATOM 1282 C C . GLY A 1 177 ? 15.602 -41.281 -6.523 1 47.62 177 GLY A C 1
ATOM 1283 O O . GLY A 1 177 ? 14.438 -41.594 -6.73 1 47.62 177 GLY A O 1
ATOM 1284 N N . GLY A 1 178 ? 15.766 -40.812 -5.406 1 46.97 178 GLY A N 1
ATOM 1285 C CA . GLY A 1 178 ? 14.734 -40.281 -4.543 1 46.97 178 GLY A CA 1
ATOM 1286 C C . GLY A 1 178 ? 14.242 -38.906 -4.988 1 46.97 178 GLY A C 1
ATOM 1287 O O . GLY A 1 178 ? 15.047 -38 -5.258 1 46.97 178 GLY A O 1
ATOM 1288 N N . LYS A 1 179 ? 13.188 -38.938 -5.973 1 53.97 179 LYS A N 1
ATOM 1289 C CA . LYS A 1 179 ? 12.5 -37.75 -6.492 1 53.97 179 LYS A CA 1
ATOM 1290 C C . LYS A 1 179 ? 12 -36.875 -5.355 1 53.97 179 LYS A C 1
ATOM 1292 O O . LYS A 1 179 ? 11.258 -37.312 -4.48 1 53.97 179 LYS A O 1
ATOM 1297 N N . LEU A 1 180 ? 12.734 -35.844 -5.031 1 67.56 180 LEU A N 1
ATOM 1298 C CA . LEU A 1 180 ? 12.164 -34.906 -4.062 1 67.56 180 LEU A CA 1
ATOM 1299 C C . LEU A 1 180 ? 10.703 -34.625 -4.398 1 67.56 180 LEU A C 1
ATOM 1301 O O . LEU A 1 180 ? 10.359 -34.438 -5.57 1 67.56 180 LEU A O 1
ATOM 1305 N N . ALA A 1 181 ? 9.93 -34.875 -3.404 1 81.94 181 ALA A N 1
ATOM 1306 C CA . ALA A 1 181 ? 8.531 -34.469 -3.592 1 81.94 181 ALA A CA 1
ATOM 1307 C C . ALA A 1 181 ? 8.422 -33.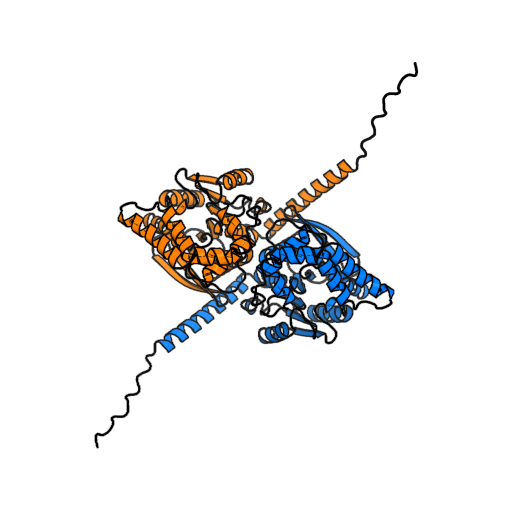094 -4.207 1 81.94 181 ALA A C 1
ATOM 1309 O O . ALA A 1 181 ? 9.258 -32.219 -3.938 1 81.94 181 ALA A O 1
ATOM 1310 N N . PRO A 1 182 ? 7.656 -32.906 -5.219 1 86.25 182 PRO A N 1
ATOM 1311 C CA . PRO A 1 182 ? 7.516 -31.641 -5.926 1 86.25 182 PRO A CA 1
ATOM 1312 C C . PRO A 1 182 ? 7.5 -30.453 -4.984 1 86.25 182 PRO A C 1
ATOM 1314 O O . PRO A 1 182 ? 8.133 -29.422 -5.27 1 86.25 182 PRO A O 1
ATOM 1317 N N . GLU A 1 183 ? 6.934 -30.562 -3.869 1 88.88 183 GLU A N 1
ATOM 1318 C CA . GLU A 1 183 ? 6.844 -29.422 -2.947 1 88.88 183 GLU A CA 1
ATOM 1319 C C . GLU A 1 183 ? 8.188 -29.141 -2.289 1 88.88 183 GLU A C 1
ATOM 1321 O O . GLU A 1 183 ? 8.508 -28 -1.977 1 88.88 183 GLU A O 1
ATOM 1326 N N . THR A 1 184 ? 8.906 -30.188 -2.004 1 85.5 184 THR A N 1
ATOM 1327 C CA . THR A 1 184 ? 10.234 -30.016 -1.425 1 85.5 184 THR A CA 1
ATOM 1328 C C . THR A 1 184 ? 11.148 -29.266 -2.395 1 85.5 184 THR A C 1
ATOM 1330 O O . THR A 1 184 ? 11.906 -28.391 -1.991 1 85.5 184 THR A O 1
ATOM 1333 N N . ARG A 1 185 ? 11.055 -29.672 -3.633 1 85.44 185 ARG A N 1
ATOM 1334 C CA . ARG A 1 185 ? 11.828 -28.969 -4.66 1 85.44 185 ARG A CA 1
ATOM 1335 C C . ARG A 1 185 ? 11.445 -27.5 -4.734 1 85.44 185 ARG A C 1
ATOM 1337 O O . ARG A 1 185 ? 12.312 -26.641 -4.875 1 85.44 185 ARG A O 1
ATOM 1344 N N . GLU A 1 186 ? 10.18 -27.266 -4.648 1 89.69 186 GLU A N 1
ATOM 1345 C CA . GLU A 1 186 ? 9.688 -25.891 -4.684 1 89.69 186 GLU A CA 1
ATOM 1346 C C . GLU A 1 186 ? 10.227 -25.078 -3.506 1 89.69 186 GLU A C 1
ATOM 1348 O O . GLU A 1 186 ? 10.695 -23.953 -3.68 1 89.69 186 GLU A O 1
ATOM 1353 N N . LEU A 1 187 ? 10.188 -25.609 -2.34 1 85.31 187 LEU A N 1
ATOM 1354 C CA . LEU A 1 187 ? 10.703 -24.938 -1.149 1 85.31 187 LEU A CA 1
ATOM 1355 C C . LEU A 1 187 ? 12.195 -24.656 -1.283 1 85.31 187 LEU A C 1
ATOM 1357 O O . LEU A 1 187 ? 12.664 -23.578 -0.919 1 85.31 187 LEU A O 1
ATOM 1361 N N . THR A 1 188 ? 12.906 -25.625 -1.812 1 82.44 188 THR A N 1
ATOM 1362 C CA . THR A 1 188 ? 14.344 -25.469 -2.02 1 82.44 188 THR A CA 1
ATOM 1363 C C . THR A 1 188 ? 14.625 -24.312 -2.986 1 82.44 188 THR A C 1
ATOM 1365 O O . THR A 1 188 ? 15.562 -23.547 -2.783 1 82.44 188 THR A O 1
ATOM 1368 N N . ARG A 1 189 ? 13.828 -24.234 -4 1 87 189 ARG A N 1
ATOM 1369 C CA . ARG A 1 189 ? 13.969 -23.141 -4.957 1 87 189 ARG A CA 1
ATOM 1370 C C . ARG A 1 189 ? 13.734 -21.797 -4.281 1 87 189 ARG A C 1
ATOM 1372 O O . ARG A 1 189 ? 14.477 -20.844 -4.523 1 87 189 ARG A O 1
ATOM 1379 N N . HIS A 1 190 ? 12.75 -21.688 -3.473 1 87.31 190 HIS A N 1
ATOM 1380 C CA . HIS A 1 190 ? 12.477 -20.469 -2.715 1 87.31 190 HIS A CA 1
ATOM 1381 C C . HIS A 1 190 ? 13.672 -20.062 -1.858 1 87.31 190 HIS A C 1
ATOM 1383 O O . HIS A 1 190 ? 14.125 -18.922 -1.923 1 87.31 190 HIS A O 1
ATOM 1389 N N . LEU A 1 191 ? 14.18 -21.016 -1.162 1 82.38 191 LEU A N 1
ATOM 1390 C CA . LEU A 1 191 ? 15.289 -20.75 -0.25 1 82.38 191 LEU A CA 1
ATOM 1391 C C . LEU A 1 191 ? 16.547 -20.375 -1.021 1 82.38 191 LEU A C 1
ATOM 1393 O O . LEU A 1 191 ? 17.312 -19.5 -0.594 1 82.38 191 LEU A O 1
ATOM 1397 N N . SER A 1 192 ? 16.719 -21.031 -2.127 1 83.88 192 SER A N 1
ATOM 1398 C CA . SER A 1 192 ? 17.906 -20.781 -2.949 1 83.88 192 SER A CA 1
ATOM 1399 C C . SER A 1 192 ? 17.891 -19.359 -3.504 1 83.88 192 SER A C 1
ATOM 1401 O O . SER A 1 192 ? 18.938 -18.766 -3.727 1 83.88 192 SER A O 1
ATOM 1403 N N . SER A 1 193 ? 16.703 -18.844 -3.725 1 88.25 193 SER A N 1
ATOM 1404 C CA . SER A 1 193 ? 16.578 -17.484 -4.258 1 88.25 193 SER A CA 1
ATOM 1405 C C . SER A 1 193 ? 17.203 -16.469 -3.307 1 88.25 193 SER A C 1
ATOM 1407 O O . SER A 1 193 ? 17.609 -15.383 -3.73 1 88.25 193 SER A O 1
ATOM 1409 N N . LEU A 1 194 ? 17.359 -16.781 -2.086 1 86.5 194 LEU A N 1
ATOM 1410 C CA . LEU A 1 194 ? 17.828 -15.859 -1.056 1 86.5 194 LEU A CA 1
ATOM 1411 C C . LEU A 1 194 ? 19.359 -15.75 -1.079 1 86.5 194 LEU A C 1
ATOM 1413 O O . LEU A 1 194 ? 19.938 -14.945 -0.341 1 86.5 194 LEU A O 1
ATOM 1417 N N . SER A 1 195 ? 19.938 -16.562 -1.932 1 83.69 195 SER A N 1
ATOM 1418 C CA . SER A 1 195 ? 21.391 -16.438 -2.098 1 83.69 195 SER A CA 1
ATOM 1419 C C . SER A 1 195 ? 21.75 -15.117 -2.779 1 83.69 195 SER A C 1
ATOM 1421 O O . SER A 1 195 ? 22.859 -14.609 -2.613 1 83.69 195 SER A O 1
ATOM 1423 N N . ASP A 1 196 ? 20.781 -14.633 -3.568 1 88.38 196 ASP A N 1
ATOM 1424 C CA . ASP A 1 196 ? 20.969 -13.328 -4.195 1 88.38 196 ASP A CA 1
ATOM 1425 C C . ASP A 1 196 ? 20.75 -12.195 -3.191 1 88.38 196 ASP A C 1
ATOM 1427 O O . ASP A 1 196 ? 19.734 -12.18 -2.48 1 88.38 196 ASP A O 1
ATOM 1431 N N . ALA A 1 197 ? 21.656 -11.203 -3.188 1 87.25 197 ALA A N 1
ATOM 1432 C CA . ALA A 1 197 ? 21.625 -10.148 -2.178 1 87.25 197 ALA A CA 1
ATOM 1433 C C . ALA A 1 197 ? 20.375 -9.289 -2.309 1 87.25 197 ALA A C 1
ATOM 1435 O O . ALA A 1 197 ? 19.797 -8.875 -1.305 1 87.25 197 ALA A O 1
ATOM 1436 N N . GLY A 1 198 ? 20 -8.93 -3.502 1 90.5 198 GLY A N 1
ATOM 1437 C CA . GLY A 1 198 ? 18.797 -8.141 -3.721 1 90.5 198 GLY A CA 1
ATOM 1438 C C . GLY A 1 198 ? 17.531 -8.852 -3.283 1 90.5 198 GLY A C 1
ATOM 1439 O O . GLY A 1 198 ? 16.672 -8.258 -2.637 1 90.5 198 GLY A O 1
ATOM 1440 N N . ARG A 1 199 ? 17.453 -10.078 -3.568 1 91.62 199 ARG A N 1
ATOM 1441 C CA . ARG A 1 199 ? 16.297 -10.883 -3.178 1 91.62 199 ARG A CA 1
ATOM 1442 C C . ARG A 1 199 ? 16.25 -11.086 -1.667 1 91.62 199 ARG A C 1
ATOM 1444 O O . ARG A 1 199 ? 15.18 -11.07 -1.062 1 91.62 199 ARG A O 1
ATOM 1451 N N . ARG A 1 200 ? 17.375 -11.281 -1.114 1 88.88 200 ARG A N 1
ATOM 1452 C CA . ARG A 1 200 ? 17.469 -11.406 0.338 1 88.88 200 ARG A CA 1
ATOM 1453 C C . ARG A 1 200 ? 16.984 -10.133 1.025 1 88.88 200 ARG A C 1
ATOM 1455 O O . ARG A 1 200 ? 16.266 -10.195 2.023 1 88.88 200 ARG A O 1
ATOM 1462 N N . ARG A 1 201 ? 17.391 -9.008 0.516 1 86.69 201 ARG A N 1
ATOM 1463 C CA . ARG A 1 201 ? 16.953 -7.734 1.07 1 86.69 201 ARG A CA 1
ATOM 1464 C C . ARG A 1 201 ? 15.438 -7.586 0.959 1 86.69 201 ARG A C 1
ATOM 1466 O O . ARG A 1 201 ? 14.781 -7.148 1.906 1 86.69 201 ARG A O 1
ATOM 1473 N N . ALA A 1 202 ? 14.922 -7.887 -0.202 1 90.31 202 ALA A N 1
ATOM 1474 C CA . ALA A 1 202 ? 13.477 -7.824 -0.392 1 90.31 202 ALA A CA 1
ATOM 1475 C C . ALA A 1 202 ? 12.75 -8.75 0.583 1 90.31 202 ALA A C 1
ATOM 1477 O O . ALA A 1 202 ? 11.758 -8.359 1.196 1 90.31 202 ALA A O 1
ATOM 1478 N N . PHE A 1 203 ? 13.289 -9.961 0.73 1 89.75 203 PHE A N 1
ATOM 1479 C CA . PHE A 1 203 ? 12.711 -10.938 1.651 1 89.75 203 PHE A CA 1
ATOM 1480 C C . PHE A 1 203 ? 12.656 -10.375 3.066 1 89.75 203 PHE A C 1
ATOM 1482 O O . PHE A 1 203 ? 11.609 -10.422 3.721 1 89.75 203 PHE A O 1
ATOM 1489 N N . LEU A 1 204 ? 13.695 -9.867 3.557 1 82.69 204 LEU A N 1
ATOM 1490 C CA . LEU A 1 204 ? 13.781 -9.359 4.922 1 82.69 204 LEU A CA 1
ATOM 1491 C C . LEU A 1 204 ? 12.836 -8.18 5.121 1 82.69 204 LEU A C 1
ATOM 1493 O O . LEU A 1 204 ? 12.18 -8.07 6.164 1 82.69 204 LEU A O 1
ATOM 1497 N N . PHE A 1 205 ? 12.781 -7.375 4.148 1 83.62 205 PHE A N 1
ATOM 1498 C CA . PHE A 1 205 ? 11.859 -6.246 4.227 1 83.62 205 PHE A CA 1
ATOM 1499 C C . PHE A 1 205 ? 10.422 -6.734 4.348 1 83.62 205 PHE A C 1
ATOM 1501 O O . PHE A 1 205 ? 9.688 -6.301 5.242 1 83.62 205 PHE A O 1
ATOM 1508 N N . ILE A 1 206 ? 10.039 -7.582 3.455 1 89.25 206 ILE A N 1
ATOM 1509 C CA . ILE A 1 206 ? 8.672 -8.078 3.416 1 89.25 206 ILE A CA 1
ATOM 1510 C C . ILE A 1 206 ? 8.352 -8.805 4.723 1 89.25 206 ILE A C 1
ATOM 1512 O O . ILE A 1 206 ? 7.336 -8.516 5.367 1 89.25 206 ILE A O 1
ATOM 1516 N N . ALA A 1 207 ? 9.195 -9.703 5.117 1 84.81 207 ALA A N 1
ATOM 1517 C CA . ALA A 1 207 ? 8.969 -10.484 6.328 1 84.81 207 ALA A CA 1
ATOM 1518 C C . ALA A 1 207 ? 8.828 -9.578 7.547 1 84.81 207 ALA A C 1
ATOM 1520 O O . ALA A 1 207 ? 7.895 -9.742 8.344 1 84.81 207 ALA A O 1
ATOM 1521 N N . ARG A 1 208 ? 9.672 -8.594 7.727 1 78.56 208 ARG A N 1
ATOM 1522 C CA . ARG A 1 208 ? 9.648 -7.703 8.883 1 78.56 208 ARG A CA 1
ATOM 1523 C C . ARG A 1 208 ? 8.43 -6.785 8.852 1 78.56 208 ARG A C 1
ATOM 1525 O O . ARG A 1 208 ? 7.957 -6.344 9.898 1 78.56 208 ARG A O 1
ATOM 1532 N N . SER A 1 209 ? 8.008 -6.523 7.656 1 82.56 209 SER A N 1
ATOM 1533 C CA . SER A 1 209 ? 6.867 -5.629 7.535 1 82.56 209 SER A CA 1
ATOM 1534 C C . SER A 1 209 ? 5.559 -6.359 7.82 1 82.56 209 SER A C 1
ATOM 1536 O O . SER A 1 209 ? 4.582 -5.746 8.258 1 82.56 209 SER A O 1
ATOM 1538 N N . LEU A 1 210 ? 5.535 -7.645 7.695 1 86 210 LEU A N 1
ATOM 1539 C CA . LEU A 1 210 ? 4.254 -8.336 7.723 1 86 210 LEU A CA 1
ATOM 1540 C C . LEU A 1 210 ? 4.184 -9.312 8.898 1 86 210 LEU A C 1
ATOM 1542 O O . LEU A 1 210 ? 3.104 -9.789 9.25 1 86 210 LEU A O 1
ATOM 1546 N N . ILE A 1 211 ? 5.316 -9.609 9.516 1 80.38 211 ILE A N 1
ATOM 1547 C CA . ILE A 1 211 ? 5.383 -10.625 10.562 1 80.38 211 ILE A CA 1
ATOM 1548 C C . ILE A 1 211 ? 6.098 -10.047 11.789 1 80.38 211 ILE A C 1
ATOM 1550 O O . ILE A 1 211 ? 7.086 -9.328 11.656 1 80.38 211 ILE A O 1
ATOM 1554 N N . ASP A 1 212 ? 5.602 -10.273 12.922 1 77.06 212 ASP A N 1
ATOM 1555 C CA . ASP A 1 212 ? 6.316 -9.992 14.164 1 77.06 212 ASP A CA 1
ATOM 1556 C C . ASP A 1 212 ? 6.301 -11.203 15.086 1 77.06 212 ASP A C 1
ATOM 1558 O O . ASP A 1 212 ? 6 -12.32 14.656 1 77.06 212 ASP A O 1
ATOM 1562 N N . LEU A 1 213 ? 6.637 -11.039 16.375 1 71.12 213 LEU A N 1
ATOM 1563 C CA . LEU A 1 213 ? 6.801 -12.148 17.297 1 71.12 213 LEU A CA 1
ATOM 1564 C C . LEU A 1 213 ? 5.461 -12.82 17.578 1 71.12 213 LEU A C 1
ATOM 1566 O O . LEU A 1 213 ? 5.418 -13.969 18.016 1 71.12 213 LEU A O 1
ATOM 1570 N N . ARG A 1 214 ? 4.438 -12.109 17.266 1 78.44 214 ARG A N 1
ATOM 1571 C CA . ARG A 1 214 ? 3.109 -12.664 17.516 1 78.44 214 ARG A CA 1
ATOM 1572 C C . ARG A 1 214 ? 2.518 -13.281 16.25 1 78.44 214 ARG A C 1
ATOM 1574 O O . ARG A 1 214 ? 1.42 -13.836 16.281 1 78.44 214 ARG A O 1
ATOM 1581 N N . GLY A 1 215 ? 3.248 -13.219 15.172 1 79 215 GLY A N 1
ATOM 1582 C CA . GLY A 1 215 ? 2.775 -13.781 13.914 1 79 215 GLY A CA 1
ATOM 1583 C C . GLY A 1 215 ? 2.504 -12.727 12.852 1 79 215 GLY A C 1
ATOM 1584 O O . GLY A 1 215 ? 3.201 -11.711 12.789 1 79 215 GLY A O 1
ATOM 1585 N N . GLN A 1 216 ? 1.564 -13.086 11.953 1 84.56 216 GLN A N 1
ATOM 1586 C CA . GLN A 1 216 ? 1.235 -12.148 10.883 1 84.56 216 GLN A CA 1
ATOM 1587 C C . GLN A 1 216 ? 0.577 -10.891 11.445 1 84.56 216 GLN A C 1
ATOM 1589 O O . GLN A 1 216 ? -0.408 -10.977 12.18 1 84.56 216 GLN A O 1
ATOM 1594 N N . ARG A 1 217 ? 1.043 -9.789 11.094 1 82.19 217 ARG A N 1
ATOM 1595 C CA . ARG A 1 217 ? 0.513 -8.508 11.562 1 82.19 217 ARG A CA 1
ATOM 1596 C C . ARG A 1 217 ? -0.544 -7.977 10.602 1 82.19 217 ARG A C 1
ATOM 1598 O O . ARG A 1 217 ? -1.556 -7.418 11.031 1 82.19 217 ARG A O 1
ATOM 1605 N N . ALA A 1 218 ? -0.242 -8.102 9.352 1 80.94 218 ALA A N 1
ATOM 1606 C CA . ALA A 1 218 ? -1.226 -7.684 8.359 1 80.94 218 ALA A CA 1
ATOM 1607 C C . ALA A 1 218 ? -2.334 -8.719 8.211 1 80.94 218 ALA A C 1
ATOM 1609 O O . ALA A 1 218 ? -2.062 -9.922 8.125 1 80.94 218 ALA A O 1
ATOM 1610 N N . SER A 1 219 ? -3.539 -8.273 8.352 1 87.06 219 SER A N 1
ATOM 1611 C CA . SER A 1 219 ? -4.703 -9.141 8.203 1 87.06 219 SER A CA 1
ATOM 1612 C C . SER A 1 219 ? -5.766 -8.484 7.324 1 87.06 219 SER A C 1
ATOM 1614 O O . SER A 1 219 ? -6.004 -7.281 7.422 1 87.06 219 SER A O 1
ATOM 1616 N N . ALA A 1 220 ? -6.23 -9.258 6.477 1 90.25 220 ALA A N 1
ATOM 1617 C CA . ALA A 1 220 ? -7.309 -8.773 5.617 1 90.25 220 ALA A CA 1
ATOM 1618 C C . ALA A 1 220 ? -8.672 -9.125 6.199 1 90.25 220 ALA A C 1
ATOM 1620 O O . ALA A 1 220 ? -9.711 -8.758 5.637 1 90.25 220 ALA A O 1
ATOM 1621 N N . VAL A 1 221 ? -8.75 -9.75 7.324 1 90 221 VAL A N 1
ATOM 1622 C CA . VAL A 1 221 ? -9.992 -10.289 7.863 1 90 221 VAL A CA 1
ATOM 1623 C C . VAL A 1 221 ? -10.984 -9.164 8.125 1 90 221 VAL A C 1
ATOM 1625 O O . VAL A 1 221 ? -12.172 -9.289 7.828 1 90 221 VAL A O 1
ATOM 1628 N N . ASP A 1 222 ? -10.508 -8.055 8.562 1 89.62 222 ASP A N 1
ATOM 1629 C CA . ASP A 1 222 ? -11.375 -6.945 8.93 1 89.62 222 ASP A CA 1
ATOM 1630 C C . ASP A 1 222 ? -11.914 -6.238 7.688 1 89.62 222 ASP A C 1
ATOM 1632 O O . ASP A 1 222 ? -12.812 -5.402 7.781 1 89.62 222 ASP A O 1
ATOM 1636 N N . LYS A 1 223 ? -11.453 -6.641 6.492 1 91.88 223 LYS A N 1
ATOM 1637 C CA . LYS A 1 223 ? -11.898 -5.977 5.27 1 91.88 223 LYS A CA 1
ATOM 1638 C C . LYS A 1 223 ? -12.641 -6.945 4.359 1 91.88 223 LYS A C 1
ATOM 1640 O O . LYS A 1 223 ? -13.133 -6.555 3.299 1 91.88 223 LYS A O 1
ATOM 1645 N N . LEU A 1 224 ? -12.805 -8.172 4.766 1 89.88 224 LEU A N 1
ATOM 1646 C CA . LEU A 1 224 ? -13.406 -9.195 3.922 1 89.88 224 LEU A CA 1
ATOM 1647 C C . LEU A 1 224 ? -14.844 -8.828 3.568 1 89.88 224 LEU A C 1
ATOM 1649 O O . LEU A 1 224 ? -15.359 -9.258 2.531 1 89.88 224 LEU A O 1
ATOM 1653 N N . TYR A 1 225 ? -15.453 -8.016 4.398 1 89.94 225 TYR A N 1
ATOM 1654 C CA . TYR A 1 225 ? -16.844 -7.629 4.141 1 89.94 225 TYR A CA 1
ATOM 1655 C C . TYR A 1 225 ? -16.953 -6.84 2.84 1 89.94 225 TYR A C 1
ATOM 1657 O O . TYR A 1 225 ? -18 -6.848 2.191 1 89.94 225 TYR A O 1
ATOM 1665 N N . LEU A 1 226 ? -15.914 -6.254 2.408 1 89.19 226 LEU A N 1
ATOM 1666 C CA . LEU A 1 226 ? -15.922 -5.488 1.165 1 89.19 226 LEU A CA 1
ATOM 1667 C C . LEU A 1 226 ? -15.914 -6.418 -0.044 1 89.19 226 LEU A C 1
ATOM 1669 O O . LEU A 1 226 ? -16.281 -6.012 -1.149 1 89.19 226 LEU A O 1
ATOM 1673 N N . ALA A 1 227 ? -15.461 -7.645 0.172 1 83.94 227 ALA A N 1
ATOM 1674 C CA . ALA A 1 227 ? -15.305 -8.602 -0.919 1 83.94 227 ALA A CA 1
ATOM 1675 C C . ALA A 1 227 ? -16.469 -9.602 -0.939 1 83.94 227 ALA A C 1
ATOM 1677 O O . ALA A 1 227 ? -16.406 -10.609 -1.642 1 83.94 227 ALA A O 1
ATOM 1678 N N . GLU A 1 228 ? -17.469 -9.266 -0.24 1 89.12 228 GLU A N 1
ATOM 1679 C CA . GLU A 1 228 ? -18.578 -10.203 -0.129 1 89.12 228 GLU A CA 1
ATOM 1680 C C . GLU A 1 228 ? -19.172 -10.516 -1.498 1 89.12 228 GLU A C 1
ATOM 1682 O O . GLU A 1 228 ? -19.641 -11.633 -1.735 1 89.12 228 GLU A O 1
ATOM 1687 N N . GLN A 1 229 ? -19.094 -9.586 -2.365 1 91.19 229 GLN A N 1
ATOM 1688 C CA . GLN A 1 229 ? -19.688 -9.781 -3.682 1 91.19 229 GLN A CA 1
ATOM 1689 C C . GLN A 1 229 ? -18.672 -10.305 -4.684 1 91.19 229 GLN A C 1
ATOM 1691 O O . GLN A 1 229 ? -19.016 -10.586 -5.836 1 91.19 229 GLN A O 1
ATOM 1696 N N . VAL A 1 230 ? -17.484 -10.453 -4.293 1 96.19 230 VAL A N 1
ATOM 1697 C CA . VAL A 1 230 ? -16.438 -11 -5.152 1 96.19 230 VAL A CA 1
ATOM 1698 C C . VAL A 1 230 ? -16.344 -12.508 -4.953 1 96.19 230 VAL A C 1
ATOM 1700 O O . VAL A 1 230 ? -15.969 -12.977 -3.875 1 96.19 230 VAL A O 1
ATOM 1703 N N . PRO A 1 231 ? -16.688 -13.289 -5.98 1 98.19 231 PRO A N 1
ATOM 1704 C CA . PRO A 1 231 ? -16.5 -14.734 -5.816 1 98.19 231 PRO A CA 1
ATOM 1705 C C . PRO A 1 231 ? -15.086 -15.094 -5.387 1 98.19 231 PRO A C 1
ATOM 1707 O O . PRO A 1 231 ? -14.117 -14.578 -5.945 1 98.19 231 PRO A O 1
ATOM 1710 N N . THR A 1 232 ? -15.008 -15.961 -4.367 1 98.5 232 THR A N 1
ATOM 1711 C CA . THR A 1 232 ? -13.711 -16.297 -3.783 1 98.5 232 THR A CA 1
ATOM 1712 C C . THR A 1 232 ? -13.547 -17.812 -3.668 1 98.5 232 THR A C 1
ATOM 1714 O O . THR A 1 232 ? -14.422 -18.5 -3.141 1 98.5 232 THR A O 1
ATOM 1717 N N . LEU A 1 233 ? -12.469 -18.266 -4.227 1 98.81 233 LEU A N 1
ATOM 1718 C CA . LEU A 1 233 ? -12.039 -19.656 -4.07 1 98.81 233 LEU A CA 1
ATOM 1719 C C . LEU A 1 233 ? -10.797 -19.75 -3.195 1 98.81 233 LEU A C 1
ATOM 1721 O O . LEU A 1 233 ? -9.828 -19.016 -3.406 1 98.81 233 LEU A O 1
ATOM 1725 N N . MET A 1 234 ? -10.867 -20.578 -2.201 1 98.75 234 MET A N 1
ATOM 1726 C CA . MET A 1 234 ? -9.703 -20.859 -1.365 1 98.75 234 MET A CA 1
ATOM 1727 C C . MET A 1 234 ? -9.234 -22.297 -1.56 1 98.75 234 MET A C 1
ATOM 1729 O O . MET A 1 234 ? -10.055 -23.219 -1.587 1 98.75 234 MET A O 1
ATOM 1733 N N . ILE A 1 235 ? -7.984 -22.469 -1.805 1 98.88 235 ILE A N 1
ATOM 1734 C CA . ILE A 1 235 ? -7.379 -23.797 -1.918 1 98.88 235 ILE A CA 1
ATOM 1735 C C . ILE A 1 235 ? -6.23 -23.922 -0.919 1 98.88 235 ILE A C 1
ATOM 1737 O O . ILE A 1 235 ? -5.344 -23.062 -0.869 1 98.88 235 ILE A O 1
ATOM 1741 N N . TRP A 1 236 ? -6.266 -25 -0.157 1 98.56 236 TRP A N 1
ATOM 1742 C CA . TRP A 1 236 ? -5.273 -25.172 0.899 1 98.56 236 TRP A CA 1
ATOM 1743 C C . TRP A 1 236 ? -4.789 -26.625 0.954 1 98.56 236 TRP A C 1
ATOM 1745 O O . TRP A 1 236 ? -5.547 -27.547 0.659 1 98.56 236 TRP A O 1
ATOM 1755 N N . GLY A 1 237 ? -3.504 -26.812 1.226 1 97.75 237 GLY A N 1
ATOM 1756 C CA . GLY A 1 237 ? -3.051 -28.141 1.625 1 97.75 237 GLY A CA 1
ATOM 1757 C C . GLY A 1 237 ? -3.432 -28.5 3.049 1 97.75 237 GLY A C 1
ATOM 1758 O O . GLY A 1 237 ? -3.314 -27.672 3.955 1 97.75 237 GLY A O 1
ATOM 1759 N N . ALA A 1 238 ? -3.82 -29.703 3.246 1 96.56 238 ALA A N 1
ATOM 1760 C CA . ALA A 1 238 ? -4.262 -30.156 4.562 1 96.56 238 ALA A CA 1
ATOM 1761 C C . ALA A 1 238 ? -3.107 -30.141 5.562 1 96.56 238 ALA A C 1
ATOM 1763 O O . ALA A 1 238 ? -3.32 -29.953 6.762 1 96.56 238 ALA A O 1
ATOM 1764 N N . HIS A 1 239 ? -1.921 -30.25 5.066 1 93.06 239 HIS A N 1
ATOM 1765 C CA . HIS A 1 239 ? -0.764 -30.391 5.945 1 93.06 239 HIS A CA 1
ATOM 1766 C C . HIS A 1 239 ? 0.183 -29.203 5.809 1 93.06 239 HIS A C 1
ATOM 1768 O O . HIS A 1 239 ? 1.403 -29.359 5.887 1 93.06 239 HIS A O 1
ATOM 1774 N N . ASP A 1 240 ? -0.325 -28.047 5.52 1 93.56 240 ASP A N 1
ATOM 1775 C CA . ASP A 1 240 ? 0.467 -26.828 5.379 1 93.56 240 ASP A CA 1
ATOM 1776 C C . ASP A 1 240 ? 1.114 -26.438 6.707 1 93.56 240 ASP A C 1
ATOM 1778 O O . ASP A 1 240 ? 0.43 -26 7.633 1 93.56 240 ASP A O 1
ATOM 1782 N N . PRO A 1 241 ? 2.412 -26.594 6.836 1 87.12 241 PRO A N 1
ATOM 1783 C CA . PRO A 1 241 ? 3.072 -26.266 8.102 1 87.12 241 PRO A CA 1
ATOM 1784 C C . PRO A 1 241 ? 3.338 -24.781 8.258 1 87.12 241 PRO A C 1
ATOM 1786 O O . PRO A 1 241 ? 3.682 -24.328 9.352 1 87.12 241 PRO A O 1
ATOM 1789 N N . LEU A 1 242 ? 3.268 -24.062 7.219 1 86.56 242 LEU A N 1
ATOM 1790 C CA . LEU A 1 242 ? 3.627 -22.641 7.238 1 86.56 242 LEU A CA 1
ATOM 1791 C C . LEU A 1 242 ? 2.418 -21.781 7.582 1 86.56 242 LEU A C 1
ATOM 1793 O O . LEU A 1 242 ? 2.506 -20.891 8.43 1 86.56 242 LEU A O 1
ATOM 1797 N N . ILE A 1 243 ? 1.34 -21.953 6.898 1 92.5 243 ILE A N 1
ATOM 1798 C CA . ILE A 1 243 ? 0.067 -21.297 7.145 1 92.5 243 ILE A CA 1
ATOM 1799 C C . ILE A 1 243 ? -1.039 -22.328 7.301 1 92.5 243 ILE A C 1
ATOM 1801 O O . ILE A 1 243 ? -1.535 -22.875 6.312 1 92.5 243 ILE A O 1
ATOM 1805 N N . PRO A 1 244 ? -1.465 -22.547 8.414 1 92.38 244 PRO A N 1
ATOM 1806 C CA . PRO A 1 244 ? -2.387 -23.656 8.695 1 92.38 244 PRO A CA 1
ATOM 1807 C C . PRO A 1 244 ? -3.715 -23.516 7.953 1 92.38 244 PRO A C 1
ATOM 1809 O O . PRO A 1 244 ? -4.227 -22.406 7.805 1 92.38 244 PRO A O 1
ATOM 1812 N N . VAL A 1 245 ? -4.27 -24.672 7.586 1 96.06 245 VAL A N 1
ATOM 1813 C CA . VAL A 1 245 ? -5.512 -24.719 6.82 1 96.06 245 VAL A CA 1
ATOM 1814 C C . VAL A 1 245 ? -6.652 -24.141 7.645 1 96.06 245 VAL A C 1
ATOM 1816 O O . VAL A 1 245 ? -7.66 -23.688 7.094 1 96.06 245 VAL A O 1
ATOM 1819 N N . GLU A 1 246 ? -6.508 -24 8.945 1 95.31 246 GLU A N 1
ATOM 1820 C CA . GLU A 1 246 ? -7.516 -23.406 9.812 1 95.31 246 GLU A CA 1
ATOM 1821 C C . GLU A 1 246 ? -7.816 -21.969 9.406 1 95.31 246 GLU A C 1
ATOM 1823 O O . GLU A 1 246 ? -8.945 -21.5 9.555 1 95.31 246 GLU A O 1
ATOM 1828 N N . HIS A 1 247 ? -6.844 -21.281 8.883 1 95.31 247 HIS A N 1
ATOM 1829 C CA . HIS A 1 247 ? -7.078 -19.938 8.359 1 95.31 247 HIS A CA 1
ATOM 1830 C C . HIS A 1 247 ? -8.141 -19.953 7.262 1 95.31 247 HIS A C 1
ATOM 1832 O O . HIS A 1 247 ? -9.031 -19.094 7.246 1 95.31 247 HIS A O 1
ATOM 1838 N N . GLY A 1 248 ? -8.008 -20.938 6.344 1 96.62 248 GLY A N 1
ATOM 1839 C CA . GLY A 1 248 ? -9 -21.094 5.285 1 96.62 248 GLY A CA 1
ATOM 1840 C C . GLY A 1 248 ? -10.383 -21.438 5.801 1 96.62 248 GLY A C 1
ATOM 1841 O O . GLY A 1 248 ? -11.375 -20.875 5.355 1 96.62 248 GLY A O 1
ATOM 1842 N N . ARG A 1 249 ? -10.43 -22.328 6.754 1 97.12 249 ARG A N 1
ATOM 1843 C CA . ARG A 1 249 ? -11.703 -22.766 7.312 1 97.12 249 ARG A CA 1
ATOM 1844 C C . ARG A 1 249 ? -12.414 -21.625 8.023 1 97.12 249 ARG A C 1
ATOM 1846 O O . ARG A 1 249 ? -13.609 -21.422 7.828 1 97.12 249 ARG A O 1
ATOM 1853 N N . LYS A 1 250 ? -11.703 -20.875 8.82 1 95.56 250 LYS A N 1
ATOM 1854 C CA . LYS A 1 250 ? -12.289 -19.734 9.523 1 95.56 250 LYS A CA 1
ATOM 1855 C C . LYS A 1 250 ? -12.773 -18.672 8.539 1 95.56 250 LYS A C 1
ATOM 1857 O O . LYS A 1 250 ? -13.828 -18.062 8.742 1 95.56 250 LYS A O 1
ATOM 1862 N N . THR A 1 251 ? -11.984 -18.469 7.512 1 95.88 251 THR A N 1
ATOM 1863 C CA . THR A 1 251 ? -12.367 -17.484 6.508 1 95.88 251 THR A CA 1
ATOM 1864 C C . THR A 1 251 ? -13.641 -17.906 5.785 1 95.88 251 THR A C 1
ATOM 1866 O O . THR A 1 251 ? -14.492 -17.078 5.484 1 95.88 251 THR A O 1
ATOM 1869 N N . ALA A 1 252 ? -13.781 -19.172 5.492 1 95.69 252 ALA A N 1
ATOM 1870 C CA . ALA A 1 252 ? -14.984 -19.688 4.84 1 95.69 252 ALA A CA 1
ATOM 1871 C C . ALA A 1 252 ? -16.219 -19.453 5.691 1 95.69 252 ALA A C 1
ATOM 1873 O O . ALA A 1 252 ? -17.312 -19.266 5.164 1 95.69 252 ALA A O 1
ATOM 1874 N N . GLU A 1 253 ? -16.047 -19.438 6.984 1 94.44 253 GLU A N 1
ATOM 1875 C CA . GLU A 1 253 ? -17.156 -19.141 7.895 1 94.44 253 GLU A CA 1
ATOM 1876 C C . GLU A 1 253 ? -17.547 -17.672 7.816 1 94.44 253 GLU A C 1
ATOM 1878 O O . GLU A 1 253 ? -18.734 -17.344 7.902 1 94.44 253 GLU A O 1
ATOM 1883 N N . LEU A 1 254 ? -16.578 -16.859 7.637 1 91.5 254 LEU A N 1
ATOM 1884 C CA . LEU A 1 254 ? -16.797 -15.414 7.605 1 91.5 254 LEU A CA 1
ATOM 1885 C C . LEU A 1 254 ? -17.344 -14.977 6.25 1 91.5 254 LEU A C 1
ATOM 1887 O O . LEU A 1 254 ? -17.969 -13.922 6.145 1 91.5 254 LEU A O 1
ATOM 1891 N N . LEU A 1 255 ? -17 -15.781 5.18 1 93.19 255 LEU A N 1
ATOM 1892 C CA . LEU A 1 255 ? -17.453 -15.5 3.816 1 93.19 255 LEU A CA 1
ATOM 1893 C C . LEU A 1 255 ? -18.266 -16.656 3.266 1 93.19 255 LEU A C 1
ATOM 1895 O O . LEU A 1 255 ? -17.797 -17.406 2.396 1 93.19 255 LEU A O 1
ATOM 1899 N N . PRO A 1 256 ? -19.453 -16.719 3.6 1 89.5 256 PRO A N 1
ATOM 1900 C CA . PRO A 1 256 ? -20.25 -17.891 3.266 1 89.5 256 PRO A CA 1
ATOM 1901 C C . PRO A 1 256 ? -20.391 -18.109 1.759 1 89.5 256 PRO A C 1
ATOM 1903 O O . PRO A 1 256 ? -20.625 -19.234 1.309 1 89.5 256 PRO A O 1
ATOM 1906 N N . GLY A 1 257 ? -20.266 -17.172 0.951 1 92.81 257 GLY A N 1
ATOM 1907 C CA . GLY A 1 257 ? -20.328 -17.344 -0.492 1 92.81 257 GLY A CA 1
ATOM 1908 C C . GLY A 1 257 ? -19.031 -17.859 -1.094 1 92.81 257 GLY A C 1
ATOM 1909 O O . GLY A 1 257 ? -18.984 -18.188 -2.281 1 92.81 257 GLY A O 1
ATOM 1910 N N . SER A 1 258 ? -18.031 -18.047 -0.282 1 96.62 258 SER A N 1
ATOM 1911 C CA . SER A 1 258 ? -16.734 -18.531 -0.771 1 96.62 258 SER A CA 1
ATOM 1912 C C . SER A 1 258 ? -16.719 -20.047 -0.863 1 96.62 258 SER A C 1
ATOM 1914 O O . SER A 1 258 ? -17.609 -20.719 -0.345 1 96.62 258 SER A O 1
ATOM 1916 N N . ARG A 1 259 ? -15.75 -20.562 -1.602 1 97.94 259 ARG A N 1
ATOM 1917 C CA . ARG A 1 259 ? -15.484 -21.984 -1.715 1 97.94 259 ARG A CA 1
ATOM 1918 C C . ARG A 1 259 ? -14.117 -22.328 -1.134 1 97.94 259 ARG A C 1
ATOM 1920 O O . ARG A 1 259 ? -13.141 -21.625 -1.366 1 97.94 259 ARG A O 1
ATOM 1927 N N . LEU A 1 260 ? -14.094 -23.375 -0.337 1 98.44 260 LEU A N 1
ATOM 1928 C CA . LEU A 1 260 ? -12.836 -23.891 0.185 1 98.44 260 LEU A CA 1
ATOM 1929 C C . LEU A 1 260 ? -12.594 -25.312 -0.286 1 98.44 260 LEU A C 1
ATOM 1931 O O . LEU A 1 260 ? -13.461 -26.172 -0.13 1 98.44 260 LEU A O 1
ATOM 1935 N N . THR A 1 261 ? -11.531 -25.547 -0.915 1 98.69 261 THR A N 1
ATOM 1936 C CA . THR A 1 261 ? -11.078 -26.875 -1.274 1 98.69 261 THR A CA 1
ATOM 1937 C C . THR A 1 261 ? -9.781 -27.219 -0.55 1 98.69 261 THR A C 1
ATOM 1939 O O . THR A 1 261 ? -8.805 -26.484 -0.63 1 98.69 261 THR A O 1
ATOM 1942 N N . VAL A 1 262 ? -9.742 -28.344 0.107 1 98.69 262 VAL A N 1
ATOM 1943 C CA . VAL A 1 262 ? -8.562 -28.781 0.839 1 98.69 262 VAL A CA 1
ATOM 1944 C C . VAL A 1 262 ? -7.934 -29.984 0.129 1 98.69 262 VAL A C 1
ATOM 1946 O O . VAL A 1 262 ? -8.617 -30.969 -0.164 1 98.69 262 VAL A O 1
ATOM 1949 N N . PHE A 1 263 ? -6.703 -29.875 -0.24 1 98.44 263 PHE A N 1
ATOM 1950 C CA . PHE A 1 263 ? -5.93 -30.969 -0.814 1 98.44 263 PHE A CA 1
ATOM 1951 C C . PHE A 1 263 ? -5.32 -31.828 0.282 1 98.44 263 PHE A C 1
ATOM 1953 O O . PHE A 1 263 ? -4.332 -31.438 0.908 1 98.44 263 PHE A O 1
ATOM 1960 N N . GLU A 1 264 ? -5.77 -33.031 0.445 1 96.75 264 GLU A N 1
ATOM 1961 C CA . GLU A 1 264 ? -5.367 -33.906 1.534 1 96.75 264 GLU A CA 1
ATOM 1962 C C . GLU A 1 264 ? -3.916 -34.375 1.375 1 96.75 264 GLU A C 1
ATOM 1964 O O . GLU A 1 264 ? -3.262 -34.719 2.354 1 96.75 264 GLU A O 1
ATOM 1969 N N . ASN A 1 265 ? -3.408 -34.25 0.231 1 92.06 265 ASN A N 1
ATOM 1970 C CA . ASN A 1 265 ? -2.07 -34.75 -0.041 1 92.06 265 ASN A CA 1
ATOM 1971 C C . ASN A 1 265 ? -1.058 -33.625 -0.194 1 92.06 265 ASN A C 1
ATOM 1973 O O . ASN A 1 265 ? 0.039 -33.844 -0.716 1 92.06 265 ASN A O 1
ATOM 1977 N N . ALA A 1 266 ? -1.448 -32.469 0.159 1 96.06 266 ALA A N 1
ATOM 1978 C CA . ALA A 1 266 ? -0.568 -31.328 -0.135 1 96.06 266 ALA A CA 1
ATOM 1979 C C . ALA A 1 266 ? -0.208 -30.578 1.139 1 96.06 266 ALA A C 1
ATOM 1981 O O . ALA A 1 266 ? -0.896 -30.688 2.156 1 96.06 266 ALA A O 1
ATOM 1982 N N . LYS A 1 267 ? 0.866 -29.906 1.058 1 95.31 267 LYS A N 1
ATOM 1983 C CA . LYS A 1 267 ? 1.335 -29 2.102 1 95.31 267 LYS A CA 1
ATOM 1984 C C . LYS A 1 267 ? 1.129 -27.547 1.697 1 95.31 267 LYS A C 1
ATOM 1986 O O . LYS A 1 267 ? 0.002 -27.125 1.431 1 95.31 267 LYS A O 1
ATOM 1991 N N . HIS A 1 268 ? 2.143 -26.719 1.554 1 95.06 268 HIS A N 1
ATOM 1992 C CA . HIS A 1 268 ? 1.999 -25.281 1.359 1 95.06 268 HIS A CA 1
ATOM 1993 C C . HIS A 1 268 ? 1.896 -24.938 -0.122 1 95.06 268 HIS A C 1
ATOM 1995 O O . HIS A 1 268 ? 1.619 -23.797 -0.476 1 95.06 268 HIS A O 1
ATOM 2001 N N . PHE A 1 269 ? 2.09 -25.984 -1.042 1 97.31 269 PHE A N 1
ATOM 2002 C CA . PHE A 1 269 ? 2.08 -25.734 -2.477 1 97.31 269 PHE A CA 1
ATOM 2003 C C . PHE A 1 269 ? 1.118 -26.672 -3.189 1 97.31 269 PHE A C 1
ATOM 2005 O O . PHE A 1 269 ? 1.527 -27.453 -4.055 1 97.31 269 PHE A O 1
ATOM 2012 N N . PRO A 1 270 ? -0.153 -26.484 -2.973 1 97.81 270 PRO A N 1
ATOM 2013 C CA . PRO A 1 270 ? -1.082 -27.422 -3.609 1 97.81 270 PRO A CA 1
ATOM 2014 C C . PRO A 1 270 ? -1.047 -27.344 -5.133 1 97.81 270 PRO A C 1
ATOM 2016 O O . PRO A 1 270 ? -1.221 -28.359 -5.812 1 97.81 270 PRO A O 1
ATOM 2019 N N . HIS A 1 271 ? -0.735 -26.172 -5.738 1 98.19 271 HIS A N 1
ATOM 2020 C CA . HIS A 1 271 ? -0.68 -26 -7.184 1 98.19 271 HIS A CA 1
ATOM 2021 C C . HIS A 1 271 ? 0.53 -26.703 -7.781 1 98.19 271 HIS A C 1
ATOM 2023 O O . HIS A 1 271 ? 0.579 -26.953 -8.992 1 98.19 271 HIS A O 1
ATOM 2029 N N . VAL A 1 272 ? 1.505 -26.984 -6.965 1 96.56 272 VAL A N 1
ATOM 2030 C CA . VAL A 1 272 ? 2.695 -27.719 -7.395 1 96.56 272 VAL A CA 1
ATOM 2031 C C . VAL A 1 272 ? 2.521 -29.203 -7.113 1 96.56 272 VAL A C 1
ATOM 2033 O O . VAL A 1 272 ? 2.916 -30.047 -7.922 1 96.56 272 VAL A O 1
ATOM 2036 N N . ALA A 1 273 ? 1.906 -29.562 -6 1 95.62 273 ALA A N 1
ATOM 2037 C CA . ALA A 1 273 ? 1.707 -30.953 -5.578 1 95.62 273 ALA A CA 1
ATOM 2038 C C . ALA A 1 273 ? 0.788 -31.688 -6.543 1 95.62 273 ALA A C 1
ATOM 2040 O O . ALA A 1 273 ? 1.018 -32.875 -6.852 1 95.62 273 ALA A O 1
ATOM 2041 N N . ASP A 1 274 ? -0.219 -31.031 -6.996 1 97.12 274 ASP A N 1
ATOM 2042 C CA . ASP A 1 274 ? -1.209 -31.641 -7.879 1 97.12 274 ASP A CA 1
ATOM 2043 C C . ASP A 1 274 ? -1.773 -30.609 -8.859 1 97.12 274 ASP A C 1
ATOM 2045 O O . ASP A 1 274 ? -2.932 -30.203 -8.742 1 97.12 274 ASP A O 1
ATOM 2049 N N . PRO A 1 275 ? -1.003 -30.281 -9.875 1 97.38 275 PRO A N 1
ATOM 2050 C CA . PRO A 1 275 ? -1.407 -29.234 -10.812 1 97.38 275 PRO A CA 1
ATOM 2051 C C . PRO A 1 275 ? -2.691 -29.562 -11.562 1 97.38 275 PRO A C 1
ATOM 2053 O O . PRO A 1 275 ? -3.482 -28.672 -11.875 1 97.38 275 PRO A O 1
ATOM 2056 N N . ALA A 1 276 ? -2.898 -30.812 -11.906 1 97.38 276 ALA A N 1
ATOM 2057 C CA . ALA A 1 276 ? -4.094 -31.219 -12.641 1 97.38 276 ALA A CA 1
ATOM 2058 C C . ALA A 1 276 ? -5.355 -30.969 -11.812 1 97.38 276 ALA A C 1
ATOM 2060 O O . ALA A 1 276 ? -6.316 -30.359 -12.305 1 97.38 276 ALA A O 1
ATOM 2061 N N . ARG A 1 277 ? -5.352 -31.422 -10.578 1 97.94 277 ARG A N 1
ATOM 2062 C CA . ARG A 1 277 ? -6.496 -31.203 -9.695 1 97.94 277 ARG A CA 1
ATOM 2063 C C . ARG A 1 277 ? -6.707 -29.719 -9.445 1 97.94 277 ARG A C 1
ATOM 2065 O O . ARG A 1 277 ? -7.844 -29.234 -9.453 1 97.94 277 ARG A O 1
ATOM 2072 N N . PHE A 1 278 ? -5.629 -29.016 -9.164 1 98.56 278 PHE A N 1
ATOM 2073 C CA . PHE A 1 278 ? -5.695 -27.578 -8.945 1 98.56 278 PHE A CA 1
ATOM 2074 C C . PHE A 1 278 ? -6.34 -26.875 -10.133 1 98.56 278 PHE A C 1
ATOM 2076 O O . PHE A 1 278 ? -7.262 -26.078 -9.969 1 98.56 278 PHE A O 1
ATOM 2083 N N . GLY A 1 279 ? -5.855 -27.172 -11.336 1 98.19 279 GLY A N 1
ATOM 2084 C CA . GLY A 1 279 ? -6.402 -26.578 -12.547 1 98.19 279 GLY A CA 1
ATOM 2085 C C . GLY A 1 279 ? -7.875 -26.891 -12.742 1 98.19 279 GLY A C 1
ATOM 2086 O O . GLY A 1 279 ? -8.648 -26 -13.133 1 98.19 279 GLY A O 1
ATOM 2087 N N . ALA A 1 280 ? -8.266 -28.078 -12.477 1 97.62 280 ALA A N 1
ATOM 2088 C CA . ALA A 1 280 ? -9.664 -28.469 -12.617 1 97.62 280 ALA A CA 1
ATOM 2089 C C . ALA A 1 280 ? -10.555 -27.672 -11.656 1 97.62 280 ALA A C 1
ATOM 2091 O O . ALA A 1 280 ? -11.633 -27.219 -12.039 1 97.62 280 ALA A O 1
ATOM 2092 N N . GLU A 1 281 ? -10.086 -27.531 -10.391 1 98.06 281 GLU A N 1
ATOM 2093 C CA . GLU A 1 281 ? -10.836 -26.75 -9.406 1 98.06 281 GLU A CA 1
ATOM 2094 C C . GLU A 1 281 ? -10.961 -25.281 -9.844 1 98.06 281 GLU A C 1
ATOM 2096 O O . GLU A 1 281 ? -12.031 -24.688 -9.711 1 98.06 281 GLU A O 1
ATOM 2101 N N . LEU A 1 282 ? -9.891 -24.75 -10.305 1 98.38 282 LEU A N 1
ATOM 2102 C CA . LEU A 1 282 ? -9.867 -23.375 -10.766 1 98.38 282 LEU A CA 1
ATOM 2103 C C . LEU A 1 282 ? -10.805 -23.172 -11.953 1 98.38 282 LEU A C 1
ATOM 2105 O O . LEU A 1 282 ? -11.594 -22.234 -11.984 1 98.38 282 LEU A O 1
ATOM 2109 N N . GLU A 1 283 ? -10.742 -24.062 -12.914 1 96.56 283 GLU A N 1
ATOM 2110 C CA . GLU A 1 283 ? -11.594 -23.969 -14.102 1 96.56 283 GLU A CA 1
ATOM 2111 C C . GLU A 1 283 ? -13.07 -24.078 -13.727 1 96.56 283 GLU A C 1
ATOM 2113 O O . GLU A 1 283 ? -13.906 -23.328 -14.227 1 96.56 283 GLU A O 1
ATOM 2118 N N . ARG A 1 284 ? -13.375 -25.062 -12.867 1 97.5 284 ARG A N 1
ATOM 2119 C CA . ARG A 1 284 ? -14.75 -25.203 -12.398 1 97.5 284 ARG A CA 1
ATOM 2120 C C . ARG A 1 284 ? -15.242 -23.938 -11.711 1 97.5 284 ARG A C 1
ATOM 2122 O O . ARG A 1 284 ? -16.359 -23.484 -11.961 1 97.5 284 ARG A O 1
ATOM 2129 N N . PHE A 1 285 ? -14.461 -23.391 -10.883 1 98.31 285 PHE A N 1
ATOM 2130 C CA . PHE A 1 285 ? -14.789 -22.156 -10.18 1 98.31 285 PHE A CA 1
ATOM 2131 C C . PHE A 1 285 ? -15.062 -21.031 -11.164 1 98.31 285 PHE A C 1
ATOM 2133 O O . PHE A 1 285 ? -16.062 -20.312 -11.031 1 98.31 285 PHE A O 1
ATOM 2140 N N . LEU A 1 286 ? -14.148 -20.859 -12.125 1 97.25 286 LEU A N 1
ATOM 2141 C CA . LEU A 1 286 ? -14.289 -19.797 -13.125 1 97.25 286 LEU A CA 1
ATOM 2142 C C . LEU A 1 286 ? -15.547 -20 -13.953 1 97.25 286 LEU A C 1
ATOM 2144 O O . LEU A 1 286 ? -16.234 -19.031 -14.289 1 97.25 286 LEU A O 1
ATOM 2148 N N . ASP A 1 287 ? -15.898 -21.203 -14.258 1 95.31 287 ASP A N 1
ATOM 2149 C CA . ASP A 1 287 ? -17.047 -21.516 -15.094 1 95.31 287 ASP A CA 1
ATOM 2150 C C . ASP A 1 287 ? -18.359 -21.328 -14.328 1 95.31 287 ASP A C 1
ATOM 2152 O O . ASP A 1 287 ? -19.375 -20.969 -14.914 1 95.31 287 ASP A O 1
ATOM 2156 N N . GLU A 1 288 ? -18.312 -21.531 -13.039 1 97.44 288 GLU A N 1
ATOM 2157 C CA . GLU A 1 288 ? -19.547 -21.578 -12.258 1 97.44 288 GLU A CA 1
ATOM 2158 C C . GLU A 1 288 ? -19.812 -20.25 -11.555 1 97.44 288 GLU A C 1
ATOM 2160 O O . GLU A 1 288 ? -20.797 -20.109 -10.836 1 97.44 288 GLU A O 1
ATOM 2165 N N . THR A 1 289 ? -18.953 -19.328 -11.695 1 97.38 289 THR A N 1
ATOM 2166 C CA . THR A 1 289 ? -19.156 -18.047 -11.023 1 97.38 289 THR A CA 1
ATOM 2167 C C . THR A 1 289 ? -19.188 -16.906 -12.031 1 97.38 289 THR A C 1
ATOM 2169 O O . THR A 1 289 ? -18.562 -16.984 -13.094 1 97.38 289 THR A O 1
ATOM 2172 N N . GLU A 1 290 ? -19.891 -15.914 -11.719 1 96.5 290 GLU A N 1
ATOM 2173 C CA . GLU A 1 290 ? -19.922 -14.68 -12.5 1 96.5 290 GLU A CA 1
ATOM 2174 C C . GLU A 1 290 ? -18.938 -13.648 -11.945 1 96.5 290 GLU A C 1
ATOM 2176 O O . GLU A 1 290 ? -18.922 -13.375 -10.742 1 96.5 290 GLU A O 1
ATOM 2181 N N . PRO A 1 291 ? -18.094 -13.125 -12.805 1 96.88 291 PRO A N 1
ATOM 2182 C CA . PRO A 1 291 ? -17.156 -12.117 -12.312 1 96.88 291 PRO A CA 1
ATOM 2183 C C . PRO A 1 291 ? -17.859 -10.922 -11.68 1 96.88 291 PRO A C 1
ATOM 2185 O O . PRO A 1 291 ? -18.875 -10.453 -12.195 1 96.88 291 PRO A O 1
ATOM 2188 N N . ALA A 1 292 ? -17.297 -10.484 -10.523 1 96.56 292 ALA A N 1
ATOM 2189 C CA . ALA A 1 292 ? -17.812 -9.266 -9.906 1 96.56 292 ALA A CA 1
ATOM 2190 C C . ALA A 1 292 ? -17.5 -8.039 -10.758 1 96.56 292 ALA A C 1
ATOM 2192 O O . ALA A 1 292 ? -16.422 -7.957 -11.359 1 96.56 292 ALA A O 1
ATOM 2193 N N . ARG A 1 293 ? -18.422 -7.117 -10.828 1 94.5 293 ARG A N 1
ATOM 2194 C CA . ARG A 1 293 ? -18.234 -5.82 -11.477 1 94.5 293 ARG A CA 1
ATOM 2195 C C . ARG A 1 293 ? -18.609 -4.68 -10.539 1 94.5 293 ARG A C 1
ATOM 2197 O O . ARG A 1 293 ? -19.531 -3.91 -10.828 1 94.5 293 ARG A O 1
ATOM 2204 N N . LEU A 1 294 ? -17.828 -4.559 -9.547 1 92.75 294 LEU A N 1
ATOM 2205 C CA . LEU A 1 294 ? -18.125 -3.562 -8.523 1 92.75 294 LEU A CA 1
ATOM 2206 C C . LEU A 1 294 ? -17.734 -2.166 -9 1 92.75 294 LEU A C 1
ATOM 2208 O O . LEU A 1 294 ? -16.703 -1.99 -9.648 1 92.75 294 LEU A O 1
ATOM 2212 N N . THR A 1 295 ? -18.609 -1.266 -8.695 1 88.25 295 THR A N 1
ATOM 2213 C CA . THR A 1 295 ? -18.25 0.137 -8.891 1 88.25 295 THR A CA 1
ATOM 2214 C C . THR A 1 295 ? -17.734 0.752 -7.594 1 88.25 295 THR A C 1
ATOM 2216 O O . THR A 1 295 ? -18 0.228 -6.508 1 88.25 295 THR A O 1
ATOM 2219 N N . LEU A 1 296 ? -17 1.806 -7.707 1 83.62 296 LEU A N 1
ATOM 2220 C CA . LEU A 1 296 ? -16.531 2.498 -6.516 1 83.62 296 LEU A CA 1
ATOM 2221 C C . LEU A 1 296 ? -17.688 2.965 -5.652 1 83.62 296 LEU A C 1
ATOM 2223 O O . LEU A 1 296 ? -17.609 2.916 -4.422 1 83.62 296 LEU A O 1
ATOM 2227 N N . GLU A 1 297 ? -18.734 3.352 -6.266 1 87.88 297 GLU A N 1
ATOM 2228 C CA . GLU A 1 297 ? -19.922 3.793 -5.543 1 87.88 297 GLU A CA 1
ATOM 2229 C C . GLU A 1 297 ? -20.5 2.668 -4.691 1 87.88 297 GLU A C 1
ATOM 2231 O O . GLU A 1 297 ? -20.906 2.893 -3.547 1 87.88 297 GLU A O 1
ATOM 2236 N N . GLU A 1 298 ? -20.531 1.537 -5.238 1 90.75 298 GLU A N 1
ATOM 2237 C CA . GLU A 1 298 ? -21.047 0.387 -4.504 1 90.75 298 GLU A CA 1
ATOM 2238 C C . GLU A 1 298 ? -20.172 0.06 -3.299 1 90.75 298 GLU A C 1
ATOM 2240 O O . GLU A 1 298 ? -20.672 -0.235 -2.215 1 90.75 298 GLU A O 1
ATOM 2245 N N . VAL A 1 299 ? -18.938 0.131 -3.523 1 88.44 299 VAL A N 1
ATOM 2246 C CA . VAL A 1 299 ? -18 -0.164 -2.441 1 88.44 299 VAL A CA 1
ATOM 2247 C C . VAL A 1 299 ? -18.141 0.879 -1.336 1 88.44 299 VAL A C 1
ATOM 2249 O O . VAL A 1 299 ? -18.125 0.542 -0.15 1 88.44 299 VAL A O 1
ATOM 2252 N N . VAL A 1 300 ? -18.312 2.098 -1.708 1 89 300 VAL A N 1
ATOM 2253 C CA . VAL A 1 300 ? -18.5 3.182 -0.751 1 89 300 VAL A CA 1
ATOM 2254 C C . VAL A 1 300 ? -19.781 2.936 0.056 1 89 300 VAL A C 1
ATOM 2256 O O . VAL A 1 300 ? -19.797 3.133 1.272 1 89 300 VAL A O 1
ATOM 2259 N N . GLU A 1 301 ? -20.75 2.486 -0.605 1 92.62 301 GLU A N 1
ATOM 2260 C CA . GLU A 1 301 ? -22 2.197 0.088 1 92.62 301 GLU A CA 1
ATOM 2261 C C . GLU A 1 301 ? -21.797 1.103 1.135 1 92.62 301 GLU A C 1
ATOM 2263 O O . GLU A 1 301 ? -22.312 1.207 2.25 1 92.62 301 GLU A O 1
ATOM 2268 N N . ILE A 1 302 ? -21.125 0.111 0.747 1 92.56 302 ILE A N 1
ATOM 2269 C CA . ILE A 1 302 ? -20.844 -0.979 1.676 1 92.56 302 ILE A CA 1
ATOM 2270 C C . ILE A 1 302 ? -20.047 -0.453 2.867 1 92.56 302 ILE A C 1
ATOM 2272 O O . ILE A 1 302 ? -20.359 -0.758 4.02 1 92.56 302 ILE A O 1
ATOM 2276 N N . LEU A 1 303 ? -19.078 0.34 2.596 1 92.12 303 LEU A N 1
ATOM 2277 C CA . LEU A 1 303 ? -18.219 0.906 3.623 1 92.12 303 LEU A CA 1
ATOM 2278 C C . LEU A 1 303 ? -19.016 1.775 4.59 1 92.12 303 LEU A C 1
ATOM 2280 O O . LEU A 1 303 ? -18.875 1.655 5.809 1 92.12 303 LEU A O 1
ATOM 2284 N N . VAL A 1 304 ? -19.844 2.607 4.051 1 92.12 304 VAL A N 1
ATOM 2285 C CA . VAL A 1 304 ? -20.641 3.529 4.859 1 92.12 304 VAL A CA 1
ATOM 2286 C C . VAL A 1 304 ? -21.594 2.742 5.738 1 92.12 304 VAL A C 1
ATOM 2288 O O . VAL A 1 304 ? -21.719 3.018 6.934 1 92.12 304 VAL A O 1
ATOM 2291 N N . ARG A 1 305 ? -22.203 1.78 5.148 1 92.5 305 ARG A N 1
ATOM 2292 C CA . ARG A 1 305 ? -23.141 0.955 5.906 1 92.5 305 ARG A CA 1
ATOM 2293 C C . ARG A 1 305 ? -22.422 0.243 7.055 1 92.5 305 ARG A C 1
ATOM 2295 O O . ARG A 1 305 ? -22.953 0.179 8.172 1 92.5 305 ARG A O 1
ATOM 2302 N N . ALA A 1 306 ? -21.328 -0.258 6.746 1 91.69 306 ALA A N 1
ATOM 2303 C CA . ALA A 1 306 ? -20.562 -0.962 7.77 1 91.69 306 ALA A CA 1
ATOM 2304 C C . ALA A 1 306 ? -20.141 -0.016 8.891 1 91.69 306 ALA A C 1
ATOM 2306 O O . ALA A 1 306 ? -20.188 -0.38 10.07 1 91.69 306 ALA A O 1
ATOM 2307 N N . SER A 1 307 ? -19.672 1.127 8.547 1 91.06 307 SER A N 1
ATOM 2308 C CA . SER A 1 307 ? -19.25 2.119 9.531 1 91.06 307 SER A CA 1
ATOM 2309 C C . SER A 1 307 ? -20.422 2.533 10.43 1 91.06 307 SER A C 1
ATOM 2311 O O . SER A 1 307 ? -20.266 2.639 11.648 1 91.06 307 SER A O 1
ATOM 2313 N N . GLU A 1 308 ? -21.562 2.752 9.828 1 90 308 GLU A N 1
ATOM 2314 C CA . GLU A 1 308 ? -22.75 3.148 10.578 1 90 308 GLU A CA 1
ATOM 2315 C C . GLU A 1 308 ? -23.203 2.041 11.523 1 90 308 GLU A C 1
ATOM 2317 O O . GLU A 1 308 ? -23.594 2.311 12.664 1 90 308 GLU A O 1
ATOM 2322 N N . ALA A 1 309 ? -23.172 0.865 11.023 1 89.38 309 ALA A N 1
ATOM 2323 C CA . ALA A 1 309 ? -23.547 -0.272 11.859 1 89.38 309 ALA A CA 1
ATOM 2324 C C . ALA A 1 309 ? -22.625 -0.401 13.07 1 89.38 309 ALA A C 1
ATOM 2326 O O . ALA A 1 309 ? -23.078 -0.682 14.18 1 89.38 309 ALA A O 1
ATOM 2327 N N . ALA A 1 310 ? -21.391 -0.169 12.836 1 86.81 310 ALA A N 1
ATOM 2328 C CA . ALA A 1 310 ? -20.406 -0.251 13.914 1 86.81 310 ALA A CA 1
ATOM 2329 C C . ALA A 1 310 ? -20.625 0.855 14.945 1 86.81 310 ALA A C 1
ATOM 2331 O O . ALA A 1 310 ? -20.516 0.623 16.156 1 86.81 310 ALA A O 1
ATOM 2332 N N . ASN A 1 311 ? -20.891 2.004 14.477 1 84 311 ASN A N 1
ATOM 2333 C CA . ASN A 1 311 ? -21.141 3.137 15.359 1 84 311 ASN A CA 1
ATOM 2334 C C . ASN A 1 311 ? -22.391 2.916 16.203 1 84 311 ASN A C 1
ATOM 2336 O O . ASN A 1 311 ? -22.422 3.312 17.375 1 84 311 ASN A O 1
ATOM 2340 N N . GLU A 1 312 ? -23.344 2.322 15.609 1 83.81 312 GLU A N 1
ATOM 2341 C CA . GLU A 1 312 ? -24.578 2.029 16.328 1 83.81 312 GLU A CA 1
ATOM 2342 C C . GLU A 1 312 ? -24.328 1.022 17.453 1 83.81 312 GLU A C 1
ATOM 2344 O O . GLU A 1 312 ? -24.859 1.166 18.562 1 83.81 312 GLU A O 1
ATOM 2349 N N . VAL A 1 313 ? -23.531 0.083 17.156 1 81.5 313 VAL A N 1
ATOM 2350 C CA . VAL A 1 313 ? -23.203 -0.929 18.156 1 81.5 313 VAL A CA 1
ATOM 2351 C C . VAL A 1 313 ? -22.438 -0.29 19.312 1 81.5 313 VAL A C 1
ATOM 2353 O O . VAL A 1 313 ? -22.703 -0.576 20.484 1 81.5 313 VAL A O 1
ATOM 2356 N N . GLU A 1 314 ? -21.531 0.562 18.969 1 76.06 314 GLU A N 1
ATOM 2357 C CA . GLU A 1 314 ? -20.734 1.244 19.969 1 76.06 314 GLU A CA 1
ATOM 2358 C C . GLU A 1 314 ? -21.594 2.184 20.812 1 76.06 314 GLU A C 1
ATOM 2360 O O . GLU A 1 314 ? -21.422 2.254 22.031 1 76.06 314 GLU A O 1
ATOM 2365 N N . ASN A 1 315 ? -22.453 2.846 20.172 1 78 315 ASN A N 1
ATOM 2366 C CA . ASN A 1 315 ? -23.359 3.748 20.875 1 78 315 ASN A CA 1
ATOM 2367 C C . ASN A 1 315 ? -24.297 2.986 21.812 1 78 315 ASN A C 1
ATOM 2369 O O . ASN A 1 315 ? -24.562 3.441 22.938 1 78 315 ASN A O 1
ATOM 2373 N N . ARG A 1 316 ? -24.781 1.881 21.406 1 73.94 316 ARG A N 1
ATOM 2374 C CA . ARG A 1 316 ? -25.656 1.045 22.219 1 73.94 316 ARG A CA 1
ATOM 2375 C C . ARG A 1 316 ? -24.891 0.494 23.422 1 73.94 316 ARG A C 1
ATOM 2377 O O . ARG A 1 316 ? -25.422 0.449 24.531 1 73.94 316 ARG A O 1
ATOM 2384 N N . ALA A 1 317 ? -23.703 0.148 23.141 1 72.56 317 ALA A N 1
ATOM 2385 C CA . ALA A 1 317 ? -22.875 -0.392 24.219 1 72.56 317 ALA A CA 1
ATOM 23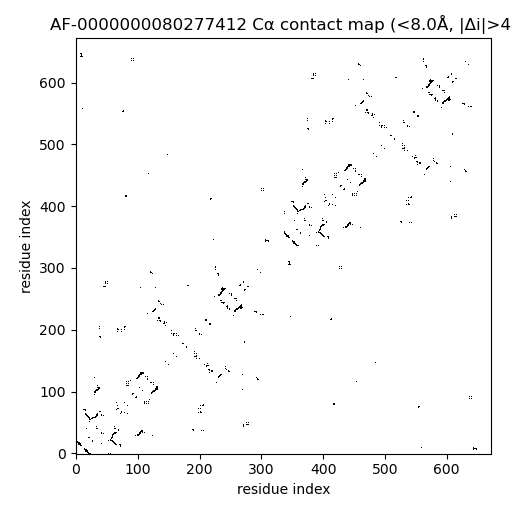86 C C . ALA A 1 317 ? -22.578 0.672 25.266 1 72.56 317 ALA A C 1
ATOM 2388 O O . ALA A 1 317 ? -22.594 0.387 26.469 1 72.56 317 ALA A O 1
ATOM 2389 N N . LYS A 1 318 ? -22.375 1.895 24.781 1 71 318 LYS A N 1
ATOM 2390 C CA . LYS A 1 318 ? -22.109 3.02 25.672 1 71 318 LYS A CA 1
ATOM 2391 C C . LYS A 1 318 ? -23.375 3.41 26.438 1 71 318 LYS A C 1
ATOM 2393 O O . LYS A 1 318 ? -23.297 3.781 27.609 1 71 318 LYS A O 1
ATOM 2398 N N . ALA A 1 319 ? -24.438 3.258 25.906 1 73.88 319 ALA A N 1
ATOM 2399 C CA . ALA A 1 319 ? -25.719 3.568 26.531 1 73.88 319 ALA A CA 1
ATOM 2400 C C . ALA A 1 319 ? -26.078 2.535 27.609 1 73.88 319 ALA A C 1
ATOM 2402 O O . ALA A 1 319 ? -26.594 2.881 28.672 1 73.88 319 ALA A O 1
ATOM 2403 N N . VAL A 1 320 ? -25.859 1.296 27.328 1 69.88 320 VAL A N 1
ATOM 2404 C CA . VAL A 1 320 ? -26.125 0.22 28.281 1 69.88 320 VAL A CA 1
ATOM 2405 C C . VAL A 1 320 ? -25.203 0.364 29.484 1 69.88 320 VAL A C 1
ATOM 2407 O O . VAL A 1 320 ? -25.609 0.12 30.625 1 69.88 320 VAL A O 1
ATOM 2410 N N . LYS A 1 321 ? -24.109 0.658 29.203 1 62.53 321 LYS A N 1
ATOM 2411 C CA . LYS A 1 321 ? -23.172 0.837 30.312 1 62.53 321 LYS A CA 1
ATOM 2412 C C . LYS A 1 321 ? -23.531 2.051 31.156 1 62.53 321 LYS A C 1
ATOM 2414 O O . LYS A 1 321 ? -23.188 2.113 32.344 1 62.53 321 LYS A O 1
ATOM 2419 N N . LYS A 1 322 ? -24.109 3.113 30.578 1 59.31 322 LYS A N 1
ATOM 2420 C CA . LYS A 1 322 ? -24.516 4.316 31.297 1 59.31 322 LYS A CA 1
ATOM 2421 C C . LYS A 1 322 ? -25.797 4.07 32.094 1 59.31 322 LYS A C 1
ATOM 2423 O O . LYS A 1 322 ? -26.266 4.953 32.812 1 59.31 322 LYS A O 1
ATOM 2428 N N . VAL A 1 323 ? -26.531 3.031 31.922 1 56.56 323 VAL A N 1
ATOM 2429 C CA . VAL A 1 323 ? -27.672 2.744 32.781 1 56.56 323 VAL A CA 1
ATOM 2430 C C . VAL A 1 323 ? -27.172 2.357 34.188 1 56.56 323 VAL A C 1
ATOM 2432 O O . VAL A 1 323 ? -26.453 1.363 34.344 1 56.56 323 VAL A O 1
ATOM 2435 N N . PRO A 1 324 ? -27.203 3.256 34.938 1 51.31 324 PRO A N 1
ATOM 2436 C CA . PRO A 1 324 ? -26.797 3.002 36.344 1 51.31 324 PRO A CA 1
ATOM 2437 C C . PRO A 1 324 ? -27.422 1.727 36.906 1 51.31 324 PRO A C 1
ATOM 2439 O O . PRO A 1 324 ? -28.547 1.373 36.562 1 51.31 324 PRO A O 1
ATOM 2442 N N . GLU A 1 325 ? -26.578 0.743 37.094 1 45.47 325 GLU A N 1
ATOM 2443 C CA . GLU A 1 325 ? -27.141 -0.343 37.906 1 45.47 325 GLU A CA 1
ATOM 2444 C C . GLU A 1 325 ? -28.047 0.194 39 1 45.47 325 GLU A C 1
ATOM 2446 O O . GLU A 1 325 ? -27.594 0.941 39.875 1 45.47 325 GLU A O 1
ATOM 2451 N N . LYS A 1 326 ? -29.297 0.464 38.812 1 46.84 326 LYS A N 1
ATOM 2452 C CA . LYS A 1 326 ? -30.172 0.713 39.969 1 46.84 326 LYS A CA 1
ATOM 2453 C C . LYS A 1 326 ? -29.828 -0.222 41.125 1 46.84 326 LYS A C 1
ATOM 2455 O O . LYS A 1 326 ? -29.891 -1.444 40.969 1 46.84 326 LYS A O 1
ATOM 2460 N N . LEU A 1 327 ? -29.047 0.222 42.031 1 47.28 327 LEU A N 1
ATOM 2461 C CA . LEU A 1 327 ? -28.766 -0.427 43.312 1 47.28 327 LEU A CA 1
ATOM 2462 C C . LEU A 1 327 ? -30.031 -1.06 43.875 1 47.28 327 LEU A C 1
ATOM 2464 O O . LEU A 1 327 ? -31.047 -0.375 44.094 1 47.28 327 LEU A O 1
ATOM 2468 N N . SER A 1 328 ? -30.203 -2.303 43.656 1 46.59 328 SER A N 1
ATOM 2469 C CA . SER A 1 328 ? -31.266 -3.039 44.344 1 46.59 328 SER A CA 1
ATOM 2470 C C . SER A 1 328 ? -31.328 -2.658 45.812 1 46.59 328 SER A C 1
ATOM 2472 O O . SER A 1 328 ? -30.297 -2.58 46.469 1 46.59 328 SER A O 1
ATOM 2474 N N . PRO A 1 329 ? -32.344 -1.862 46.156 1 46.81 329 PRO A N 1
ATOM 2475 C CA . PRO A 1 329 ? -32.5 -1.524 47.562 1 46.81 329 PRO A CA 1
ATOM 2476 C C . PRO A 1 329 ? -32.25 -2.715 48.469 1 46.81 329 PRO A C 1
ATOM 2478 O O . PRO A 1 329 ? -32.594 -3.848 48.156 1 46.81 329 PRO A O 1
ATOM 2481 N N . GLY A 1 330 ? -31.094 -2.797 49.156 1 42.81 330 GLY A N 1
ATOM 2482 C CA . GLY A 1 330 ? -30.703 -3.795 50.125 1 42.81 330 GLY A CA 1
ATOM 2483 C C . GLY A 1 330 ? -31.812 -4.129 51.125 1 42.81 330 GLY A C 1
ATOM 2484 O O . GLY A 1 330 ? -32.719 -3.326 51.312 1 42.81 330 GLY A O 1
ATOM 2485 N N . PRO A 1 331 ? -32.125 -5.414 51.344 1 47.97 331 PRO A N 1
ATOM 2486 C CA . PRO A 1 331 ? -33.188 -5.883 52.219 1 47.97 331 PRO A CA 1
ATOM 2487 C C . PRO A 1 331 ? -33.156 -5.215 53.594 1 47.97 331 PRO A C 1
ATOM 2489 O O . PRO A 1 331 ? -32.094 -4.863 54.094 1 47.97 331 PRO A O 1
ATOM 2492 N N . HIS A 1 332 ? -34.094 -4.32 53.938 1 44.62 332 HIS A N 1
ATOM 2493 C CA . HIS A 1 332 ? -34.344 -3.736 55.25 1 44.62 332 HIS A CA 1
ATOM 2494 C C . HIS A 1 332 ? -34.188 -4.777 56.344 1 44.62 332 HIS A C 1
ATOM 2496 O O . HIS A 1 332 ? -34.875 -5.801 56.312 1 44.62 332 HIS A O 1
ATOM 2502 N N . LEU A 1 333 ? -33 -5.066 56.844 1 38 333 LEU A N 1
ATOM 2503 C CA . LEU A 1 333 ? -32.75 -5.926 58 1 38 333 LEU A CA 1
ATOM 2504 C C . LEU A 1 333 ? -33.625 -5.531 59.156 1 38 333 LEU A C 1
ATOM 2506 O O . LEU A 1 333 ? -33.562 -4.391 59.625 1 38 333 LEU A O 1
ATOM 2510 N N . ARG A 1 334 ? -34.781 -6.117 59.375 1 38.31 334 ARG A N 1
ATOM 2511 C CA . ARG A 1 334 ? -35.688 -6.051 60.5 1 38.31 334 ARG A CA 1
ATOM 2512 C C . ARG A 1 334 ? -34.906 -6.234 61.812 1 38.31 334 ARG A C 1
ATOM 2514 O O . ARG A 1 334 ? -34.156 -7.199 61.969 1 38.31 334 ARG A O 1
ATOM 2521 N N . ARG A 1 335 ? -34.656 -5.133 62.469 1 33.62 335 ARG A N 1
ATOM 2522 C CA . ARG A 1 335 ? -34.188 -5.125 63.844 1 33.62 335 ARG A CA 1
ATOM 2523 C C . ARG A 1 335 ? -35 -6.094 64.688 1 33.62 335 ARG A C 1
ATOM 2525 O O . ARG A 1 335 ? -36.219 -5.961 64.812 1 33.62 335 ARG A O 1
ATOM 2532 N N . ALA A 1 336 ? -34.531 -7.367 64.812 1 29.69 336 ALA A N 1
ATOM 2533 C CA . ALA A 1 336 ? -35.031 -8.133 65.938 1 29.69 336 ALA A CA 1
ATOM 2534 C C . ALA A 1 336 ? -34.531 -7.539 67.25 1 29.69 336 ALA A C 1
ATOM 2536 O O . ALA A 1 336 ? -33.375 -7.117 67.375 1 29.69 336 ALA A O 1
ATOM 2537 N N . MET B 1 1 ? -17.844 29.234 11.898 1 58.38 1 MET B N 1
ATOM 2538 C CA . MET B 1 1 ? -17.062 28.188 11.258 1 58.38 1 MET B CA 1
ATOM 2539 C C . MET B 1 1 ? -16.625 27.125 12.273 1 58.38 1 MET B C 1
ATOM 2541 O O . MET B 1 1 ? -16.234 27.469 13.398 1 58.38 1 MET B O 1
ATOM 2545 N N . ALA B 1 2 ? -17.234 25.938 12.07 1 75.12 2 ALA B N 1
ATOM 2546 C CA . ALA B 1 2 ? -17.156 25.031 13.219 1 75.12 2 ALA B CA 1
ATOM 2547 C C . ALA B 1 2 ? -16.062 23.984 13.016 1 75.12 2 ALA B C 1
ATOM 2549 O O . ALA B 1 2 ? -15.93 23.422 11.93 1 75.12 2 ALA B O 1
ATOM 2550 N N . LEU B 1 3 ? -14.961 24.266 13.656 1 84 3 LEU B N 1
ATOM 2551 C CA . LEU B 1 3 ? -14.055 23.125 13.852 1 84 3 LEU B CA 1
ATOM 2552 C C . LEU B 1 3 ? -14.711 22.047 14.711 1 84 3 LEU B C 1
ATOM 2554 O O . LEU B 1 3 ? -15.203 22.344 15.805 1 84 3 LEU B O 1
ATOM 2558 N N . GLU B 1 4 ? -14.906 20.969 14.062 1 90.44 4 GLU B N 1
ATOM 2559 C CA . GLU B 1 4 ? -15.523 19.859 14.781 1 90.44 4 GLU B CA 1
ATOM 2560 C C . GLU B 1 4 ? -14.617 18.625 14.758 1 90.44 4 GLU B C 1
ATOM 2562 O O . GLU B 1 4 ? -13.797 18.469 13.859 1 90.44 4 GLU B O 1
ATOM 2567 N N . ALA B 1 5 ? -14.711 17.906 15.844 1 93.38 5 ALA B N 1
ATOM 2568 C CA . ALA B 1 5 ? -14.016 16.625 15.891 1 93.38 5 ALA B CA 1
ATOM 2569 C C . ALA B 1 5 ? -15.008 15.461 16.031 1 93.38 5 ALA B C 1
ATOM 2571 O O . ALA B 1 5 ? -15.992 15.57 16.766 1 93.38 5 ALA B O 1
ATOM 2572 N N . ARG B 1 6 ? -14.781 14.469 15.242 1 93.62 6 ARG B N 1
ATOM 2573 C CA . ARG B 1 6 ? -15.594 13.266 15.383 1 93.62 6 ARG B CA 1
ATOM 2574 C C . ARG B 1 6 ? -14.75 12.008 15.188 1 93.62 6 ARG B C 1
ATOM 2576 O O . ARG B 1 6 ? -13.586 12.094 14.789 1 93.62 6 ARG B O 1
ATOM 2583 N N . THR B 1 7 ? -15.32 10.875 15.617 1 95.44 7 THR B N 1
ATOM 2584 C CA . THR B 1 7 ? -14.672 9.586 15.461 1 95.44 7 THR B CA 1
ATOM 2585 C C . THR B 1 7 ? -15.383 8.742 14.406 1 95.44 7 THR B C 1
ATOM 2587 O O . THR B 1 7 ? -16.609 8.578 14.453 1 95.44 7 THR B O 1
ATOM 2590 N N . LEU B 1 8 ? -14.641 8.312 13.414 1 95.12 8 LEU B N 1
ATOM 2591 C CA . LEU B 1 8 ? -15.125 7.367 12.414 1 95.12 8 LEU B CA 1
ATOM 2592 C C . LEU B 1 8 ? -14.742 5.938 12.789 1 95.12 8 LEU B C 1
ATOM 2594 O O . LEU B 1 8 ? -13.711 5.711 13.422 1 95.12 8 LEU B O 1
ATOM 2598 N N . THR B 1 9 ? -15.555 5.008 12.469 1 94.94 9 THR B N 1
ATOM 2599 C CA . THR B 1 9 ? -15.195 3.598 12.547 1 94.94 9 THR B CA 1
ATOM 2600 C C . THR B 1 9 ? -14.883 3.041 11.164 1 94.94 9 THR B C 1
ATOM 2602 O O . THR B 1 9 ? -15.758 2.988 10.297 1 94.94 9 THR B O 1
ATOM 2605 N N . LEU B 1 10 ? -13.688 2.711 10.953 1 93.81 10 LEU B N 1
ATOM 2606 C CA . LEU B 1 10 ? -13.211 2.184 9.68 1 93.81 10 LEU B CA 1
ATOM 2607 C C . LEU B 1 10 ? -12.625 0.786 9.852 1 93.81 10 LEU B C 1
ATOM 2609 O O . LEU B 1 10 ? -11.57 0.621 10.477 1 93.81 10 LEU B O 1
ATOM 2613 N N . HIS B 1 11 ? -13.266 -0.223 9.281 1 92.31 11 HIS B N 1
ATOM 2614 C CA . HIS B 1 11 ? -12.828 -1.613 9.367 1 92.31 11 HIS B CA 1
ATOM 2615 C C . HIS B 1 11 ? -12.648 -2.047 10.812 1 92.31 11 HIS B C 1
ATOM 2617 O O . HIS B 1 11 ? -11.664 -2.705 11.148 1 92.31 11 HIS B O 1
ATOM 2623 N N . GLY B 1 12 ? -13.469 -1.565 11.68 1 90.31 12 GLY B N 1
ATOM 2624 C CA . GLY B 1 12 ? -13.445 -1.949 13.086 1 90.31 12 GLY B CA 1
ATOM 2625 C C . GLY B 1 12 ? -12.492 -1.111 13.914 1 90.31 12 GLY B C 1
ATOM 2626 O O . GLY B 1 12 ? -12.359 -1.336 15.117 1 90.31 12 GLY B O 1
ATOM 2627 N N . GLN B 1 13 ? -11.906 -0.153 13.297 1 92.94 13 GLN B N 1
ATOM 2628 C CA . GLN B 1 13 ? -10.961 0.709 14 1 92.94 13 GLN B CA 1
ATOM 2629 C C . GLN B 1 13 ? -11.477 2.141 14.078 1 92.94 13 GLN B C 1
ATOM 2631 O O . GLN B 1 13 ? -12.156 2.617 13.164 1 92.94 13 GLN B O 1
ATOM 2636 N N . GLU B 1 14 ? -11.047 2.789 15.133 1 95.88 14 GLU B N 1
ATOM 2637 C CA . GLU B 1 14 ? -11.445 4.18 15.312 1 95.88 14 GLU B CA 1
ATOM 2638 C C . GLU B 1 14 ? -10.469 5.133 14.633 1 95.88 14 GLU B C 1
ATOM 2640 O O . GLU B 1 14 ? -9.25 4.996 14.789 1 95.88 14 GLU B O 1
ATOM 2645 N N . ILE B 1 15 ? -10.984 6.008 13.852 1 97.38 15 ILE B N 1
ATOM 2646 C CA . ILE B 1 15 ? -10.219 7.078 13.227 1 97.38 15 ILE B CA 1
ATOM 2647 C C . ILE B 1 15 ? -10.742 8.43 13.703 1 97.38 15 ILE B C 1
ATOM 2649 O O . ILE B 1 15 ? -11.898 8.781 13.461 1 97.38 15 ILE B O 1
ATOM 2653 N N . ARG B 1 16 ? -9.883 9.195 14.422 1 98.12 16 ARG B N 1
ATOM 2654 C CA . ARG B 1 16 ? -10.25 10.555 14.828 1 98.12 16 ARG B CA 1
ATOM 2655 C C . ARG B 1 16 ? -10.141 11.516 13.648 1 98.12 16 ARG B C 1
ATOM 2657 O O . ARG B 1 16 ? -9.141 11.508 12.93 1 98.12 16 ARG B O 1
ATOM 2664 N N . LEU B 1 17 ? -11.172 12.281 13.422 1 97.81 17 LEU B N 1
ATOM 2665 C CA . LEU B 1 17 ? -11.219 13.234 12.312 1 97.81 17 LEU B CA 1
ATOM 2666 C C . LEU B 1 17 ? -11.594 14.625 12.805 1 97.81 17 LEU B C 1
ATOM 2668 O O . LEU B 1 17 ? -12.641 14.805 13.43 1 97.81 17 LEU B O 1
ATOM 2672 N N . ARG B 1 18 ? -10.727 15.609 12.594 1 96.81 18 ARG B N 1
ATOM 2673 C CA . ARG B 1 18 ? -11.086 17.016 12.734 1 96.81 18 ARG B CA 1
ATOM 2674 C C . ARG B 1 18 ? -11.562 17.594 11.398 1 96.81 18 ARG B C 1
ATOM 2676 O O . ARG B 1 18 ? -10.992 17.297 10.352 1 96.81 18 ARG B O 1
ATOM 2683 N N . GLU B 1 19 ? -12.586 18.359 11.484 1 93.75 19 GLU B N 1
ATOM 2684 C CA . GLU B 1 19 ? -13.172 18.938 10.273 1 93.75 19 GLU B CA 1
ATOM 2685 C C . GLU B 1 19 ? -13.391 20.438 10.414 1 93.75 19 GLU B C 1
ATOM 2687 O O . GLU B 1 19 ? -13.797 20.906 11.477 1 93.75 19 GLU B O 1
ATOM 2692 N N . TYR B 1 20 ? -12.984 21.125 9.406 1 92.69 20 TYR B N 1
ATOM 2693 C CA . TYR B 1 20 ? -13.344 22.531 9.234 1 92.69 20 TYR B CA 1
ATOM 2694 C C . TYR B 1 20 ? -14.391 22.688 8.141 1 92.69 20 TYR B C 1
ATOM 2696 O O . TYR B 1 20 ? -14.18 22.266 6.996 1 92.69 20 TYR B O 1
ATOM 2704 N N . LEU B 1 21 ? -15.516 23.234 8.516 1 89 21 LEU B N 1
ATOM 2705 C CA . LEU B 1 21 ? -16.578 23.562 7.57 1 89 21 LEU B CA 1
ATOM 2706 C C . LEU B 1 21 ? -16.766 25.078 7.461 1 89 21 LEU B C 1
ATOM 2708 O O . LEU B 1 21 ? -16.953 25.75 8.469 1 89 21 LEU B O 1
ATOM 2712 N N . PRO B 1 22 ? -16.703 25.547 6.27 1 84.31 22 PRO B N 1
ATOM 2713 C CA . PRO B 1 22 ? -16.938 26.984 6.125 1 84.31 22 PRO B CA 1
ATOM 2714 C C . PRO B 1 22 ? -18.344 27.406 6.543 1 84.31 22 PRO B C 1
ATOM 2716 O O . PRO B 1 22 ? -19.312 26.656 6.332 1 84.31 22 PRO B O 1
ATOM 2719 N N . SER B 1 23 ? -18.594 28.328 7.441 1 70.25 23 SER B N 1
ATOM 2720 C CA . SER B 1 23 ? -19.875 28.781 7.938 1 70.25 23 SER B CA 1
ATOM 2721 C C . SER B 1 23 ? -20.609 29.609 6.887 1 70.25 23 SER B C 1
ATOM 2723 O O . SER B 1 23 ? -21.844 29.625 6.852 1 70.25 23 SER B O 1
ATOM 2725 N N . THR B 1 24 ? -20.031 30.484 6.367 1 61.38 24 THR B N 1
ATOM 2726 C CA . THR B 1 24 ? -20.75 31.547 5.676 1 61.38 24 THR B CA 1
ATOM 2727 C C . THR B 1 24 ? -20.859 31.25 4.184 1 61.38 24 THR B C 1
ATOM 2729 O O . THR B 1 24 ? -21.609 31.906 3.469 1 61.38 24 THR B O 1
ATOM 2732 N N . ARG B 1 25 ? -19.969 30.406 3.672 1 58.94 25 ARG B N 1
ATOM 2733 C CA . ARG B 1 25 ? -19.938 30.328 2.217 1 58.94 25 ARG B CA 1
ATOM 2734 C C . ARG B 1 25 ? -20.234 28.906 1.742 1 58.94 25 ARG B C 1
ATOM 2736 O O . ARG B 1 25 ? -20 27.953 2.477 1 58.94 25 ARG B O 1
ATOM 2743 N N . ASP B 1 26 ? -21.109 28.828 0.794 1 64.44 26 ASP B N 1
ATOM 2744 C CA . ASP B 1 26 ? -21.234 27.578 0.064 1 64.44 26 ASP B CA 1
ATOM 2745 C C . ASP B 1 26 ? -19.875 26.938 -0.178 1 64.44 26 ASP B C 1
ATOM 2747 O O . ASP B 1 26 ? -18.906 27.625 -0.517 1 64.44 26 ASP B O 1
ATOM 2751 N N . THR B 1 27 ? -19.641 25.859 0.406 1 71.69 27 THR B N 1
ATOM 2752 C CA . THR B 1 27 ? -18.406 25.125 0.164 1 71.69 27 THR B CA 1
ATOM 2753 C C . THR B 1 27 ? -18.031 25.172 -1.316 1 71.69 27 THR B C 1
ATOM 2755 O O . THR B 1 27 ? -18.891 24.969 -2.18 1 71.69 27 THR B O 1
ATOM 2758 N N . THR B 1 28 ? -16.938 25.797 -1.528 1 75.44 28 THR B N 1
ATOM 2759 C CA . THR B 1 28 ? -16.453 25.891 -2.9 1 75.44 28 THR B CA 1
ATOM 2760 C C . THR B 1 28 ? -15.398 24.812 -3.176 1 75.44 28 THR B C 1
ATOM 2762 O O . THR B 1 28 ? -14.508 24.578 -2.359 1 75.44 28 THR B O 1
ATOM 2765 N N . GLY B 1 29 ? -15.641 24.094 -4.266 1 82.31 29 GLY B N 1
ATOM 2766 C CA . GLY B 1 29 ? -14.586 23.234 -4.777 1 82.31 29 GLY B CA 1
ATOM 2767 C C . GLY B 1 29 ? -14.445 21.938 -3.99 1 82.31 29 GLY B C 1
ATOM 2768 O O . GLY B 1 29 ? -15.305 21.609 -3.172 1 82.31 29 GLY B O 1
ATOM 2769 N N . GLU B 1 30 ? -13.375 21.188 -4.223 1 92.31 30 GLU B N 1
ATOM 2770 C CA . GLU B 1 30 ? -13.102 19.922 -3.568 1 92.31 30 GLU B CA 1
ATOM 2771 C C . GLU B 1 30 ? -12.5 20.125 -2.182 1 92.31 30 GLU B C 1
ATOM 2773 O O . GLU B 1 30 ? -11.891 21.156 -1.912 1 92.31 30 GLU B O 1
ATOM 2778 N N . PRO B 1 31 ? -12.727 19.25 -1.298 1 96.69 31 PRO B N 1
ATOM 2779 C CA . PRO B 1 31 ? -12.148 19.375 0.045 1 96.69 31 PRO B CA 1
ATOM 2780 C C . PRO B 1 31 ? -10.625 19.297 0.046 1 96.69 31 PRO B C 1
ATOM 2782 O O . PRO B 1 31 ? -10.023 18.859 -0.942 1 96.69 31 PRO B O 1
ATOM 2785 N N . LEU B 1 32 ? -10.117 19.828 1.138 1 98.25 32 LEU B N 1
ATOM 2786 C CA . LEU B 1 32 ? -8.695 19.75 1.447 1 98.25 32 LEU B CA 1
ATOM 2787 C C . LEU B 1 32 ? -8.43 18.734 2.557 1 98.25 32 LEU B C 1
ATOM 2789 O O . LEU B 1 32 ? -9.047 18.812 3.623 1 98.25 32 LEU B O 1
ATOM 2793 N N . VAL B 1 33 ? -7.617 17.703 2.279 1 98.81 33 VAL B N 1
ATOM 2794 C CA . VAL B 1 33 ? -7.191 16.75 3.303 1 98.81 33 VAL B CA 1
ATOM 2795 C C . VAL B 1 33 ? -5.793 17.125 3.799 1 98.81 33 VAL B C 1
ATOM 2797 O O . VAL B 1 33 ? -4.875 17.312 3 1 98.81 33 VAL B O 1
ATOM 2800 N N . LEU B 1 34 ? -5.641 17.266 5.078 1 98.94 34 LEU B N 1
ATOM 2801 C CA . LEU B 1 34 ? -4.352 17.578 5.684 1 98.94 34 LEU B CA 1
ATOM 2802 C C . LEU B 1 34 ? -3.797 16.375 6.441 1 98.94 34 LEU B C 1
ATOM 2804 O O . LEU B 1 34 ? -4.371 15.945 7.449 1 98.94 34 LEU B O 1
ATOM 2808 N N . LEU B 1 35 ? -2.688 15.836 5.977 1 98.94 35 LEU B N 1
ATOM 2809 C CA . LEU B 1 35 ? -2.062 14.664 6.578 1 98.94 35 LEU B CA 1
ATOM 2810 C C . LEU B 1 35 ? -0.824 15.055 7.379 1 98.94 35 LEU B C 1
ATOM 2812 O O . LEU B 1 35 ? -0.003 15.852 6.91 1 98.94 35 LEU B O 1
ATOM 2816 N N . HIS B 1 36 ? -0.731 14.562 8.586 1 98.69 36 HIS B N 1
ATOM 2817 C CA . HIS B 1 36 ? 0.379 14.891 9.477 1 98.69 36 HIS B CA 1
ATOM 2818 C C . HIS B 1 36 ? 1.554 13.938 9.258 1 98.69 36 HIS B C 1
ATOM 2820 O O . HIS B 1 36 ? 1.434 12.953 8.523 1 98.69 36 HIS B O 1
ATOM 2826 N N . GLY B 1 37 ? 2.709 14.266 9.844 1 97.5 37 GLY B N 1
ATOM 2827 C CA . GLY B 1 37 ? 3.912 13.461 9.766 1 97.5 37 GLY B CA 1
ATOM 2828 C C . GLY B 1 37 ? 3.957 12.359 10.805 1 97.5 37 GLY B C 1
ATOM 2829 O O . GLY B 1 37 ? 3.055 12.242 11.641 1 97.5 37 GLY B O 1
ATOM 2830 N N . ILE B 1 38 ? 5.02 11.602 10.742 1 94.38 38 ILE B N 1
ATOM 2831 C CA . ILE B 1 38 ? 5.188 10.461 11.641 1 94.38 38 ILE B CA 1
ATOM 2832 C C . ILE B 1 38 ? 5.227 10.945 13.086 1 94.38 38 ILE B C 1
ATOM 2834 O O . ILE B 1 38 ? 5.785 12.008 13.375 1 94.38 38 ILE B O 1
ATOM 2838 N N . SER B 1 39 ? 4.559 10.242 13.984 1 92.56 39 SER B N 1
ATOM 2839 C CA . SER B 1 39 ? 4.477 10.5 15.422 1 92.56 39 SER B CA 1
ATOM 2840 C C . SER B 1 39 ? 3.703 11.773 15.719 1 92.56 39 SER B C 1
ATOM 2842 O O . SER B 1 39 ? 3.605 12.195 16.875 1 92.56 39 SER B O 1
ATOM 2844 N N . GLY B 1 40 ? 3.207 12.414 14.703 1 95.25 40 GLY B N 1
ATOM 2845 C CA . GLY B 1 40 ? 2.352 13.578 14.891 1 95.25 40 GLY B CA 1
ATOM 2846 C C . GLY B 1 40 ? 0.878 13.227 14.969 1 95.25 40 GLY B C 1
ATOM 2847 O O . GLY B 1 40 ? 0.519 12.102 15.328 1 95.25 40 GLY B O 1
ATOM 2848 N N . SER B 1 41 ? 0.061 14.219 14.789 1 97.38 41 SER B N 1
ATOM 2849 C CA . SER B 1 41 ? -1.393 14.109 14.711 1 97.38 41 SER B CA 1
ATOM 2850 C C . SER B 1 41 ? -1.997 15.32 14.008 1 97.38 41 SER B C 1
ATOM 2852 O O . SER B 1 41 ? -1.282 16.266 13.648 1 97.38 41 SER B O 1
ATOM 2854 N N . GLY B 1 42 ? -3.285 15.219 13.812 1 97.44 42 GLY B N 1
ATOM 2855 C CA . GLY B 1 42 ? -3.984 16.344 13.211 1 97.44 42 GLY B CA 1
ATOM 2856 C C . GLY B 1 42 ? -3.82 17.641 13.992 1 97.44 42 GLY B C 1
ATOM 2857 O O . GLY B 1 42 ? -4.07 18.719 13.461 1 97.44 42 GLY B O 1
ATOM 2858 N N . GLN B 1 43 ? -3.367 17.578 15.25 1 95.38 43 GLN B N 1
ATOM 2859 C CA . GLN B 1 43 ? -3.16 18.766 16.094 1 95.38 43 GLN B CA 1
ATOM 2860 C C . GLN B 1 43 ? -2.152 19.719 15.461 1 95.38 43 GLN B C 1
ATOM 2862 O O . GLN B 1 43 ? -2.221 20.922 15.672 1 95.38 43 GLN B O 1
ATOM 2867 N N . THR B 1 44 ? -1.286 19.188 14.672 1 97.06 44 THR B N 1
ATOM 2868 C CA . THR B 1 44 ? -0.238 19.984 14.062 1 97.06 44 THR B CA 1
ATOM 2869 C C . THR B 1 44 ? -0.841 21.062 13.164 1 97.06 44 THR B C 1
ATOM 2871 O O . THR B 1 44 ? -0.205 22.094 12.906 1 97.06 44 THR B O 1
ATOM 2874 N N . TRP B 1 45 ? -2.074 20.875 12.727 1 98.06 45 TRP B N 1
ATOM 2875 C CA . TRP B 1 45 ? -2.697 21.75 11.742 1 98.06 45 TRP B CA 1
ATOM 2876 C C . TRP B 1 45 ? -3.629 22.766 12.414 1 98.06 45 TRP B C 1
ATOM 2878 O O . TRP B 1 45 ? -4.219 23.609 11.742 1 98.06 45 TRP B O 1
ATOM 2888 N N . ILE B 1 46 ? -3.756 22.734 13.734 1 95.19 46 ILE B N 1
ATOM 2889 C CA . ILE B 1 46 ? -4.719 23.578 14.453 1 95.19 46 ILE B CA 1
ATOM 2890 C C . ILE B 1 46 ? -4.398 25.047 14.219 1 95.19 46 ILE B C 1
ATOM 2892 O O . ILE B 1 46 ? -5.297 25.844 13.93 1 95.19 46 ILE B O 1
ATOM 2896 N N . PRO B 1 47 ? -3.096 25.484 14.289 1 94.81 47 PRO B N 1
ATOM 2897 C CA . PRO B 1 47 ? -2.826 26.906 14.008 1 94.81 47 PRO B CA 1
ATOM 2898 C C . PRO B 1 47 ? -3.291 27.328 12.617 1 94.81 47 PRO B C 1
ATOM 2900 O O . PRO B 1 47 ? -3.779 28.438 12.445 1 94.81 47 PRO B O 1
ATOM 2903 N N . LEU B 1 48 ? -3.139 26.438 11.641 1 97 48 LEU B N 1
ATOM 2904 C CA . LEU B 1 48 ? -3.607 26.734 10.289 1 97 48 LEU B CA 1
ATOM 2905 C C . LEU B 1 48 ? -5.129 26.812 10.25 1 97 48 LEU B C 1
ATOM 2907 O O . LEU B 1 48 ? -5.688 27.719 9.609 1 97 48 LEU B O 1
ATOM 2911 N N . LEU B 1 49 ? -5.805 25.891 10.898 1 95.19 49 LEU B N 1
ATOM 2912 C CA . LEU B 1 49 ? -7.262 25.875 10.906 1 95.19 49 LEU B CA 1
ATOM 2913 C C . LEU B 1 49 ? -7.824 27.125 11.578 1 95.19 49 LEU B C 1
ATOM 2915 O O . LEU B 1 49 ? -8.844 27.656 11.141 1 95.19 49 LEU B O 1
ATOM 2919 N N . GLU B 1 50 ? -7.168 27.531 12.641 1 92.75 50 GLU B N 1
ATOM 2920 C CA . GLU B 1 50 ? -7.562 28.781 13.297 1 92.75 50 GLU B CA 1
ATOM 2921 C C . GLU B 1 50 ? -7.41 29.969 12.352 1 92.75 50 GLU B C 1
ATOM 2923 O O . GLU B 1 50 ? -8.258 30.859 12.328 1 92.75 50 GLU B O 1
ATOM 2928 N N . HIS B 1 51 ? -6.316 29.953 11.633 1 93.31 51 HIS B N 1
ATOM 2929 C CA . HIS B 1 51 ? -6.121 30.984 10.617 1 93.31 51 HIS B CA 1
ATOM 2930 C C . HIS B 1 51 ? -7.238 30.953 9.578 1 93.31 51 HIS B C 1
ATOM 2932 O O . HIS B 1 51 ? -7.773 32 9.203 1 93.31 51 HIS B O 1
ATOM 2938 N N . PHE B 1 52 ? -7.625 29.766 9.133 1 92.88 52 PHE B N 1
ATOM 2939 C CA . PHE B 1 52 ? -8.703 29.594 8.164 1 92.88 52 PHE B CA 1
ATOM 2940 C C . PHE B 1 52 ? -10.016 30.125 8.711 1 92.88 52 PHE B C 1
ATOM 2942 O O . PHE B 1 52 ? -10.797 30.75 7.984 1 92.88 52 PHE B O 1
ATOM 2949 N N . GLU B 1 53 ? -10.211 29.844 9.945 1 90 53 GLU B N 1
ATOM 2950 C CA . GLU B 1 53 ? -11.422 30.359 10.586 1 90 53 GLU B CA 1
ATOM 2951 C C . GLU B 1 53 ? -11.453 31.875 10.586 1 90 53 GLU B C 1
ATOM 2953 O O . GLU B 1 53 ? -12.477 32.469 10.258 1 90 53 GLU B O 1
ATOM 2958 N N . ARG B 1 54 ? -10.391 32.5 10.891 1 90.75 54 ARG B N 1
ATOM 2959 C CA . ARG B 1 54 ? -10.297 33.969 10.992 1 90.75 54 ARG B CA 1
ATOM 2960 C C . ARG B 1 54 ? -10.438 34.625 9.625 1 90.75 54 ARG B C 1
ATOM 2962 O O . ARG B 1 54 ? -11.031 35.688 9.5 1 90.75 54 ARG B O 1
ATOM 2969 N N . THR B 1 55 ? -9.93 33.969 8.625 1 90.31 55 THR B N 1
ATOM 2970 C CA . THR B 1 55 ? -9.859 34.594 7.312 1 90.31 55 THR B CA 1
ATOM 2971 C C . THR B 1 55 ? -11.031 34.156 6.438 1 90.31 55 THR B C 1
ATOM 2973 O O . THR B 1 55 ? -11.258 34.719 5.363 1 90.31 55 THR B O 1
ATOM 2976 N N . GLY B 1 56 ? -11.75 33.094 6.875 1 88.81 56 GLY B N 1
ATOM 2977 C CA . GLY B 1 56 ? -12.914 32.625 6.133 1 88.81 56 GLY B CA 1
ATOM 2978 C C . GLY B 1 56 ? -12.547 31.75 4.949 1 88.81 56 GLY B C 1
ATOM 2979 O O . GLY B 1 56 ? -13.023 31.984 3.834 1 88.81 56 GLY B O 1
ATOM 2980 N N . PHE B 1 57 ? -11.688 30.781 5.164 1 91.62 57 PHE B N 1
ATOM 2981 C CA . PHE B 1 57 ? -11.328 29.812 4.133 1 91.62 57 PHE B CA 1
ATOM 2982 C C . PHE B 1 57 ? -12.57 29.078 3.631 1 91.62 57 PHE B C 1
ATOM 2984 O O . PHE B 1 57 ? -13.375 28.578 4.43 1 91.62 57 PHE B O 1
ATOM 2991 N N . GLY B 1 58 ? -12.75 28.938 2.336 1 90.75 58 GLY B N 1
ATOM 2992 C CA . GLY B 1 58 ? -14.031 28.578 1.751 1 90.75 58 GLY B CA 1
ATOM 2993 C C . GLY B 1 58 ? -14.133 27.109 1.376 1 90.75 58 GLY B C 1
ATOM 2994 O O . GLY B 1 58 ? -15 26.719 0.596 1 90.75 58 GLY B O 1
ATOM 2995 N N . ARG B 1 59 ? -13.234 26.25 1.868 1 93.5 59 ARG B N 1
ATOM 2996 C CA . ARG B 1 59 ? -13.281 24.828 1.505 1 93.5 59 ARG B CA 1
ATOM 2997 C C . ARG B 1 59 ? -13.398 23.953 2.744 1 93.5 59 ARG B C 1
ATOM 2999 O O . ARG B 1 59 ? -12.938 24.328 3.824 1 93.5 59 ARG B O 1
ATOM 3006 N N . HIS B 1 60 ? -14.102 22.828 2.527 1 94.5 60 HIS B N 1
ATOM 3007 C CA . HIS B 1 60 ? -14.117 21.781 3.553 1 94.5 60 HIS B CA 1
ATOM 3008 C C . HIS B 1 60 ? -12.727 21.219 3.797 1 94.5 60 HIS B C 1
ATOM 3010 O O . HIS B 1 60 ? -11.984 20.953 2.848 1 94.5 60 HIS B O 1
ATOM 3016 N N . VAL B 1 61 ? -12.328 21.172 5.098 1 97.31 61 VAL B N 1
ATOM 3017 C CA . VAL B 1 61 ? -11.016 20.625 5.426 1 97.31 61 VAL B CA 1
ATOM 3018 C C . VAL B 1 61 ? -11.172 19.375 6.289 1 97.31 61 VAL B C 1
ATOM 3020 O O . VAL B 1 61 ? -11.891 19.391 7.289 1 97.31 61 VAL B O 1
ATOM 3023 N N . LEU B 1 62 ? -10.578 18.281 5.859 1 98.06 62 LEU B N 1
ATOM 3024 C CA . LEU B 1 62 ? -10.531 17.016 6.605 1 98.06 62 LEU B CA 1
ATOM 3025 C C . LEU B 1 62 ? -9.141 16.781 7.188 1 98.06 62 LEU B C 1
ATOM 3027 O O . LEU B 1 62 ? -8.148 16.781 6.457 1 98.06 62 LEU B O 1
ATOM 3031 N N . VAL B 1 63 ? -9.047 16.578 8.5 1 98.69 63 VAL B N 1
ATOM 3032 C CA . VAL B 1 63 ? -7.777 16.406 9.195 1 98.69 63 VAL B CA 1
ATOM 3033 C C . VAL B 1 63 ? -7.812 15.141 10.039 1 98.69 63 VAL B C 1
ATOM 3035 O O . VAL B 1 63 ? -8.086 15.195 11.242 1 98.69 63 VAL B O 1
ATOM 3038 N N . PRO B 1 64 ? -7.426 14.047 9.5 1 98.69 64 PRO B N 1
ATOM 3039 C CA . PRO B 1 64 ? -7.434 12.805 10.273 1 98.69 64 PRO B CA 1
ATOM 3040 C C . PRO B 1 64 ? -6.176 12.617 11.117 1 98.69 64 PRO B C 1
ATOM 3042 O O . PRO B 1 64 ? -5.094 13.07 10.719 1 98.69 64 PRO B O 1
ATOM 3045 N N . ASP B 1 65 ? -6.348 12.016 12.312 1 98.75 65 ASP B N 1
ATOM 3046 C CA . ASP B 1 65 ? -5.23 11.281 12.898 1 98.75 65 ASP B CA 1
ATOM 3047 C C . ASP B 1 65 ? -5.027 9.938 12.195 1 98.75 65 ASP B C 1
ATOM 3049 O O . ASP B 1 65 ? -5.906 9.078 12.227 1 98.75 65 ASP B O 1
ATOM 3053 N N . LEU B 1 66 ? -3.924 9.805 11.586 1 98.31 66 LEU B N 1
ATOM 3054 C CA . LEU B 1 66 ? -3.652 8.555 10.875 1 98.31 66 LEU B CA 1
ATOM 3055 C C . LEU B 1 66 ? -3.596 7.383 11.844 1 98.31 66 LEU B C 1
ATOM 3057 O O . LEU B 1 66 ? -3.279 7.559 13.023 1 98.31 66 LEU B O 1
ATOM 3061 N N . PRO B 1 67 ? -3.922 6.172 11.375 1 97.31 67 PRO B N 1
ATOM 3062 C CA . PRO B 1 67 ? -3.797 5.004 12.25 1 97.31 67 PRO B CA 1
ATOM 3063 C C . PRO B 1 67 ? -2.445 4.941 12.961 1 97.31 67 PRO B C 1
ATOM 3065 O O . PRO B 1 67 ? -1.409 5.207 12.344 1 97.31 67 PRO B O 1
ATOM 3068 N N . GLY B 1 68 ? -2.529 4.625 14.234 1 96.75 68 GLY B N 1
ATOM 3069 C CA . GLY B 1 68 ? -1.301 4.539 15.008 1 96.75 68 GLY B CA 1
ATOM 3070 C C . GLY B 1 68 ? -0.83 5.887 15.531 1 96.75 68 GLY B C 1
ATOM 3071 O O . GLY B 1 68 ? 0.244 5.984 16.125 1 96.75 68 GLY B O 1
ATOM 3072 N N . HIS B 1 69 ? -1.637 6.957 15.328 1 97.69 69 HIS B N 1
ATOM 3073 C CA . HIS B 1 69 ? -1.257 8.312 15.719 1 97.69 69 HIS B CA 1
ATOM 3074 C C . HIS B 1 69 ? -2.41 9.023 16.406 1 97.69 69 HIS B C 1
ATOM 3076 O O . HIS B 1 69 ? -3.574 8.664 16.219 1 97.69 69 HIS B O 1
ATOM 3082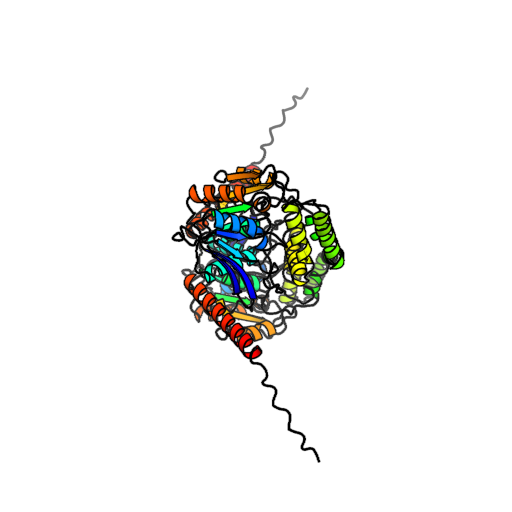 N N . GLY B 1 70 ? -2.037 10.008 17.203 1 96.94 70 GLY B N 1
ATOM 3083 C CA . GLY B 1 70 ? -3.033 10.859 17.828 1 96.94 70 GLY B CA 1
ATOM 3084 C C . GLY B 1 70 ? -4.082 10.078 18.609 1 96.94 70 GLY B C 1
ATOM 3085 O O . GLY B 1 70 ? -3.746 9.227 19.438 1 96.94 70 GLY B O 1
ATOM 3086 N N . ASP B 1 71 ? -5.312 10.43 18.297 1 97 71 ASP B N 1
ATOM 3087 C CA . ASP B 1 71 ? -6.414 9.828 19.047 1 97 71 ASP B CA 1
ATOM 3088 C C . ASP B 1 71 ? -7.062 8.695 18.25 1 97 71 ASP B C 1
ATOM 3090 O O . ASP B 1 71 ? -8.117 8.188 18.641 1 97 71 ASP B O 1
ATOM 3094 N N . SER B 1 72 ? -6.473 8.328 17.156 1 97.81 72 SER B N 1
ATOM 3095 C CA . SER B 1 72 ? -6.922 7.152 16.422 1 97.81 72 SER B CA 1
ATOM 3096 C C . SER B 1 72 ? -6.398 5.867 17.062 1 97.81 72 SER B C 1
ATOM 3098 O O . SER B 1 72 ? -5.465 5.902 17.859 1 97.81 72 SER B O 1
ATOM 3100 N N . GLY B 1 73 ? -7.055 4.777 16.688 1 95.75 73 GLY B N 1
ATOM 3101 C CA . GLY B 1 73 ? -6.582 3.484 17.156 1 95.75 73 GLY B CA 1
ATOM 3102 C C . GLY B 1 73 ? -5.195 3.139 16.656 1 95.75 73 GLY B C 1
ATOM 3103 O O . GLY B 1 73 ? -4.738 3.684 15.648 1 95.75 73 GLY B O 1
ATOM 3104 N N . SER B 1 74 ? -4.52 2.273 17.375 1 93.44 74 SER B N 1
ATOM 3105 C CA . SER B 1 74 ? -3.205 1.769 17 1 93.44 74 SER B CA 1
ATOM 3106 C C . SER B 1 74 ? -3.211 0.248 16.875 1 93.44 74 SER B C 1
ATOM 3108 O O . SER B 1 74 ? -2.494 -0.438 17.609 1 93.44 74 SER B O 1
ATOM 3110 N N . PRO B 1 75 ? -3.926 -0.21 15.938 1 89.56 75 PRO B N 1
ATOM 3111 C CA . PRO B 1 75 ? -4.02 -1.665 15.789 1 89.56 75 PRO B CA 1
ATOM 3112 C C . PRO B 1 75 ? -2.707 -2.295 15.328 1 89.56 75 PRO B C 1
ATOM 3114 O O . PRO B 1 75 ? -1.82 -1.592 14.836 1 89.56 75 PRO B O 1
ATOM 3117 N N . ARG B 1 76 ? -2.643 -3.588 15.648 1 87.56 76 ARG B N 1
ATOM 3118 C CA . ARG B 1 76 ? -1.596 -4.379 15.008 1 87.56 76 ARG B CA 1
ATOM 3119 C C . ARG B 1 76 ? -1.918 -4.629 13.539 1 87.56 76 ARG B C 1
ATOM 3121 O O . ARG B 1 76 ? -2.645 -5.566 13.211 1 87.56 76 ARG B O 1
ATOM 3128 N N . ALA B 1 77 ? -1.416 -3.746 12.664 1 88 77 ALA B N 1
ATOM 3129 C CA . ALA B 1 77 ? -1.809 -3.756 11.258 1 88 77 ALA B CA 1
ATOM 3130 C C . ALA B 1 77 ? -0.661 -3.297 10.367 1 88 77 ALA B C 1
ATOM 3132 O O . ALA B 1 77 ? 0.463 -3.107 10.836 1 88 77 ALA B O 1
ATOM 3133 N N . ASP B 1 78 ? -0.973 -3.334 9.094 1 88.5 78 ASP B N 1
ATOM 3134 C CA . ASP B 1 78 ? -0.049 -2.775 8.109 1 88.5 78 ASP B CA 1
ATOM 3135 C C . ASP B 1 78 ? -0.095 -1.249 8.117 1 88.5 78 ASP B C 1
ATOM 3137 O O . ASP B 1 78 ? -1.15 -0.653 7.895 1 88.5 78 ASP B O 1
ATOM 3141 N N . TYR B 1 79 ? 1.065 -0.592 8.344 1 91.5 79 TYR B N 1
ATOM 3142 C CA . TYR B 1 79 ? 1.172 0.863 8.359 1 91.5 79 TYR B CA 1
ATOM 3143 C C . TYR B 1 79 ? 1.962 1.36 7.152 1 91.5 79 TYR B C 1
ATOM 3145 O O . TYR B 1 79 ? 2.541 2.449 7.188 1 91.5 79 TYR B O 1
ATOM 3153 N N . GLY B 1 80 ? 2.01 0.584 6.141 1 91.94 80 GLY B N 1
ATOM 3154 C CA . GLY B 1 80 ? 2.717 0.987 4.934 1 91.94 80 GLY B CA 1
ATOM 3155 C C . GLY B 1 80 ? 2.035 2.121 4.195 1 91.94 80 GLY B C 1
ATOM 3156 O O . GLY B 1 80 ? 0.864 2.416 4.441 1 91.94 80 GLY B O 1
ATOM 3157 N N . LEU B 1 81 ? 2.775 2.727 3.244 1 94.81 81 LEU B N 1
ATOM 3158 C CA . LEU B 1 81 ? 2.275 3.879 2.502 1 94.81 81 LEU B CA 1
ATOM 3159 C C . LEU B 1 81 ? 0.976 3.535 1.78 1 94.81 81 LEU B C 1
ATOM 3161 O O . LEU B 1 81 ? 0.029 4.324 1.787 1 94.81 81 LEU B O 1
ATOM 3165 N N . GLY B 1 82 ? 0.981 2.412 1.179 1 94.56 82 GLY B N 1
ATOM 3166 C CA . GLY B 1 82 ? -0.214 2.016 0.451 1 94.56 82 GLY B CA 1
ATOM 3167 C C . GLY B 1 82 ? -1.425 1.832 1.347 1 94.56 82 GLY B C 1
ATOM 3168 O O . GLY B 1 82 ? -2.539 2.209 0.979 1 94.56 82 GLY B O 1
ATOM 3169 N N . ALA B 1 83 ? -1.209 1.242 2.484 1 93.38 83 ALA B N 1
ATOM 3170 C CA . ALA B 1 83 ? -2.289 1.074 3.453 1 93.38 83 ALA B CA 1
ATOM 3171 C C . ALA B 1 83 ? -2.814 2.426 3.928 1 93.38 83 ALA B C 1
ATOM 3173 O O . ALA B 1 83 ? -4.027 2.637 4 1 93.38 83 ALA B O 1
ATOM 3174 N N . MET B 1 84 ? -1.913 3.303 4.188 1 96.69 84 MET B N 1
ATOM 3175 C CA . MET B 1 84 ? -2.305 4.621 4.672 1 96.69 84 MET B CA 1
ATOM 3176 C C . MET B 1 84 ? -3.051 5.398 3.594 1 96.69 84 MET B C 1
ATOM 3178 O O . MET B 1 84 ? -4.012 6.113 3.889 1 96.69 84 MET B O 1
ATOM 3182 N N . ALA B 1 85 ? -2.574 5.273 2.346 1 97.81 85 ALA B N 1
ATOM 3183 C CA . ALA B 1 85 ? -3.281 5.91 1.236 1 97.81 85 ALA B CA 1
ATOM 3184 C C . ALA B 1 85 ? -4.707 5.375 1.114 1 97.81 85 ALA B C 1
ATOM 3186 O O . ALA B 1 85 ? -5.637 6.129 0.835 1 97.81 85 ALA B O 1
ATOM 3187 N N . SER B 1 86 ? -4.898 4.117 1.349 1 96.06 86 SER B N 1
ATOM 3188 C CA . SER B 1 86 ? -6.227 3.51 1.3 1 96.06 86 SER B CA 1
ATOM 3189 C C . SER B 1 86 ? -7.113 4.027 2.428 1 96.06 86 SER B C 1
ATOM 3191 O O . SER B 1 86 ? -8.32 4.188 2.248 1 96.06 86 SER B O 1
ATOM 3193 N N . VAL B 1 87 ? -6.551 4.316 3.576 1 96.94 87 VAL B N 1
ATOM 3194 C CA . VAL B 1 87 ? -7.293 4.91 4.684 1 96.94 87 VAL B CA 1
ATOM 3195 C C . VAL B 1 87 ? -7.816 6.285 4.277 1 96.94 87 VAL B C 1
ATOM 3197 O O . VAL B 1 87 ? -8.969 6.621 4.551 1 96.94 87 VAL B O 1
ATOM 3200 N N . VAL B 1 88 ? -6.953 7.02 3.617 1 98.38 88 VAL B N 1
ATOM 3201 C CA . VAL B 1 88 ? -7.355 8.344 3.156 1 98.38 88 VAL B CA 1
ATOM 3202 C C . VAL B 1 88 ? -8.531 8.219 2.189 1 98.38 88 VAL B C 1
ATOM 3204 O O . VAL B 1 88 ? -9.516 8.953 2.299 1 98.38 88 VAL B O 1
ATOM 3207 N N . ARG B 1 89 ? -8.445 7.281 1.252 1 97 89 ARG B N 1
ATOM 3208 C CA . ARG B 1 89 ? -9.539 7.02 0.325 1 97 89 ARG B CA 1
ATOM 3209 C C . ARG B 1 89 ? -10.828 6.707 1.077 1 97 89 ARG B C 1
ATOM 3211 O O . ARG B 1 89 ? -11.891 7.238 0.747 1 97 89 ARG B O 1
ATOM 3218 N N . ASP B 1 90 ? -10.742 5.867 2.104 1 96.81 90 ASP B N 1
ATOM 3219 C CA . ASP B 1 90 ? -11.922 5.43 2.84 1 96.81 90 ASP B CA 1
ATOM 3220 C C . ASP B 1 90 ? -12.516 6.574 3.658 1 96.81 90 ASP B C 1
ATOM 3222 O O . ASP B 1 90 ? -13.734 6.664 3.816 1 96.81 90 ASP B O 1
ATOM 3226 N N . ILE B 1 91 ? -11.633 7.438 4.199 1 97.44 91 ILE B N 1
ATOM 3227 C CA . ILE B 1 91 ? -12.109 8.609 4.93 1 97.44 91 ILE B CA 1
ATOM 3228 C C . ILE B 1 91 ? -12.891 9.516 3.986 1 97.44 91 ILE B C 1
ATOM 3230 O O . ILE B 1 91 ? -13.961 10.031 4.344 1 97.44 91 ILE B O 1
ATOM 3234 N N . LEU B 1 92 ? -12.367 9.734 2.781 1 96.88 92 LEU B N 1
ATOM 3235 C CA . LEU B 1 92 ? -13.086 10.523 1.79 1 96.88 92 LEU B CA 1
ATOM 3236 C C . LEU B 1 92 ? -14.453 9.914 1.494 1 96.88 92 LEU B C 1
ATOM 3238 O O . LEU B 1 92 ? -15.461 10.617 1.495 1 96.88 92 LEU B O 1
ATOM 3242 N N . ALA B 1 93 ? -14.453 8.641 1.359 1 94.44 93 ALA B N 1
ATOM 3243 C CA . ALA B 1 93 ? -15.703 7.941 1.081 1 94.44 93 ALA B CA 1
ATOM 3244 C C . ALA B 1 93 ? -16.703 8.125 2.223 1 94.44 93 ALA B C 1
ATOM 3246 O O . ALA B 1 93 ? -17.859 8.477 1.991 1 94.44 93 ALA B O 1
ATOM 3247 N N . LEU B 1 94 ? -16.25 7.957 3.406 1 94.25 94 LEU B N 1
ATOM 3248 C CA . LEU B 1 94 ? -17.125 8.016 4.582 1 94.25 94 LEU B CA 1
ATOM 3249 C C . LEU B 1 94 ? -17.641 9.438 4.805 1 94.25 94 LEU B C 1
ATOM 3251 O O . LEU B 1 94 ? -18.641 9.633 5.492 1 94.25 94 LEU B O 1
ATOM 3255 N N . THR B 1 95 ? -16.922 10.398 4.262 1 94.06 95 THR B N 1
ATOM 3256 C CA . THR B 1 95 ? -17.312 11.781 4.449 1 94.06 95 THR B CA 1
ATOM 3257 C C . THR B 1 95 ? -18.031 12.312 3.211 1 94.06 95 THR B C 1
ATOM 3259 O O . THR B 1 95 ? -18.234 13.523 3.07 1 94.06 95 THR B O 1
ATOM 3262 N N . GLY B 1 96 ? -18.297 11.43 2.262 1 92.12 96 GLY B N 1
ATOM 3263 C CA . GLY B 1 96 ? -19.094 11.766 1.098 1 92.12 96 GLY B CA 1
ATOM 3264 C C . GLY B 1 96 ? -18.312 12.492 0.02 1 92.12 96 GLY B C 1
ATOM 3265 O O . GLY B 1 96 ? -18.891 13.234 -0.782 1 92.12 96 GLY B 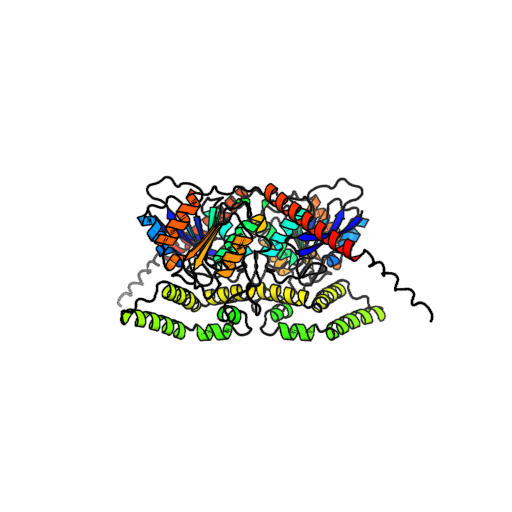O 1
ATOM 3266 N N . ASN B 1 97 ? -17.031 12.383 0.021 1 94 97 ASN B N 1
ATOM 3267 C CA . ASN B 1 97 ? -16.172 13.039 -0.959 1 94 97 ASN B CA 1
ATOM 3268 C C . ASN B 1 97 ? -15.523 12.023 -1.904 1 94 97 ASN B C 1
ATOM 3270 O O . ASN B 1 97 ? -15.258 10.891 -1.514 1 94 97 ASN B O 1
ATOM 3274 N N . HIS B 1 98 ? -15.25 12.422 -3.168 1 91.81 98 HIS B N 1
ATOM 3275 C CA . HIS B 1 98 ? -14.688 11.516 -4.156 1 91.81 98 HIS B CA 1
ATOM 3276 C C . HIS B 1 98 ? -13.445 12.117 -4.809 1 91.81 98 HIS B C 1
ATOM 3278 O O . HIS B 1 98 ? -12.758 11.445 -5.582 1 91.81 98 HIS B O 1
ATOM 3284 N N . HIS B 1 99 ? -13.281 13.312 -4.57 1 96.06 99 HIS B N 1
ATOM 3285 C CA . HIS B 1 99 ? -12.18 14.086 -5.145 1 96.06 99 HIS B CA 1
ATOM 3286 C C . HIS B 1 99 ? -11.664 15.125 -4.156 1 96.06 99 HIS B C 1
ATOM 3288 O O . HIS B 1 99 ? -12.453 15.766 -3.455 1 96.06 99 HIS B O 1
ATOM 3294 N N . ALA B 1 100 ? -10.305 15.25 -4.043 1 98.19 100 ALA B N 1
ATOM 3295 C CA . ALA B 1 100 ? -9.789 16.125 -2.996 1 98.19 100 ALA B CA 1
ATOM 3296 C C . ALA B 1 100 ? -8.383 16.609 -3.33 1 98.19 100 ALA B C 1
ATOM 3298 O O . ALA B 1 100 ? -7.676 15.984 -4.125 1 98.19 100 ALA B O 1
ATOM 3299 N N . THR B 1 101 ? -8.039 17.781 -2.822 1 98.69 101 THR B N 1
ATOM 3300 C CA . THR B 1 101 ? -6.645 18.188 -2.695 1 98.69 101 THR B CA 1
ATOM 3301 C C . THR B 1 101 ? -6 17.531 -1.476 1 98.69 101 THR B C 1
ATOM 3303 O O . THR B 1 101 ? -6.539 17.594 -0.37 1 98.69 101 THR B O 1
ATOM 3306 N N . ILE B 1 102 ? -4.902 16.859 -1.689 1 98.81 102 ILE B N 1
ATOM 3307 C CA . ILE B 1 102 ? -4.234 16.156 -0.599 1 98.81 102 ILE B CA 1
ATOM 3308 C C . ILE B 1 102 ? -2.957 16.891 -0.21 1 98.81 102 ILE B C 1
ATOM 3310 O O . ILE B 1 102 ? -2.037 17.016 -1.021 1 98.81 102 ILE B O 1
ATOM 3314 N N . ALA B 1 103 ? -2.926 17.422 0.98 1 98.94 103 ALA B N 1
ATOM 3315 C CA . ALA B 1 103 ? -1.75 18.062 1.556 1 98.94 103 ALA B CA 1
ATOM 3316 C C . ALA B 1 103 ? -1.126 17.203 2.648 1 98.94 103 ALA B C 1
ATOM 3318 O O . ALA B 1 103 ? -1.827 16.703 3.533 1 98.94 103 ALA B O 1
ATOM 3319 N N . GLY B 1 104 ? 0.142 17.016 2.561 1 98.88 104 GLY B N 1
ATOM 3320 C CA . GLY B 1 104 ? 0.801 16.156 3.535 1 98.88 104 GLY B CA 1
ATOM 3321 C C . GLY B 1 104 ? 2.131 16.719 4.012 1 98.88 104 GLY B C 1
ATOM 3322 O O . GLY B 1 104 ? 2.934 17.188 3.209 1 98.88 104 GLY B O 1
ATOM 3323 N N . HIS B 1 105 ? 2.342 16.656 5.324 1 98.69 105 HIS B N 1
ATOM 3324 C CA . HIS B 1 105 ? 3.607 17.016 5.953 1 98.69 105 HIS B CA 1
ATOM 3325 C C . HIS B 1 105 ? 4.457 15.781 6.23 1 98.69 105 HIS B C 1
ATOM 3327 O O . HIS B 1 105 ? 3.979 14.812 6.832 1 98.69 105 HIS B O 1
ATOM 3333 N N . SER B 1 106 ? 5.758 15.812 5.777 1 97.25 106 SER B N 1
ATOM 3334 C CA . SER B 1 106 ? 6.707 14.75 6.102 1 97.25 106 SER B CA 1
ATOM 3335 C C . SER B 1 106 ? 6.168 13.383 5.68 1 97.25 106 SER B C 1
ATOM 3337 O O . SER B 1 106 ? 5.82 13.18 4.516 1 97.25 106 SER B O 1
ATOM 3339 N N . LEU B 1 107 ? 5.906 12.461 6.559 1 96.31 107 LEU B N 1
ATOM 3340 C CA . LEU B 1 107 ? 5.281 11.188 6.223 1 96.31 107 LEU B CA 1
ATOM 3341 C C . LEU B 1 107 ? 3.986 11.406 5.445 1 96.31 107 LEU B C 1
ATOM 3343 O O . LEU B 1 107 ? 3.699 10.672 4.496 1 96.31 107 LEU B O 1
ATOM 3347 N N . GLY B 1 108 ? 3.238 12.391 5.855 1 98.44 108 GLY B N 1
ATOM 3348 C CA . GLY B 1 108 ? 1.996 12.719 5.176 1 98.44 108 GLY B CA 1
ATOM 3349 C C . GLY B 1 108 ? 2.189 13.062 3.713 1 98.44 108 GLY B C 1
ATOM 3350 O O . GLY B 1 108 ? 1.31 12.812 2.887 1 98.44 108 GLY B O 1
ATOM 3351 N N . GLY B 1 109 ? 3.291 13.719 3.398 1 98.38 109 GLY B N 1
ATOM 3352 C CA . GLY B 1 109 ? 3.613 13.977 2.004 1 98.38 109 GLY B CA 1
ATOM 3353 C C . GLY B 1 109 ? 3.836 12.711 1.201 1 98.38 109 GLY B C 1
ATOM 3354 O O . GLY B 1 109 ? 3.375 12.602 0.063 1 98.38 109 GLY B O 1
ATOM 3355 N N . GLY B 1 110 ? 4.59 11.773 1.81 1 97 110 GLY B N 1
ATOM 3356 C CA . GLY B 1 110 ? 4.738 10.469 1.182 1 97 110 GLY B CA 1
ATOM 3357 C C . GLY B 1 110 ? 3.41 9.781 0.923 1 97 110 GLY B C 1
ATOM 3358 O O . GLY B 1 110 ? 3.193 9.227 -0.156 1 97 110 GLY B O 1
ATOM 3359 N N . ILE B 1 111 ? 2.529 9.844 1.896 1 98 111 ILE B N 1
ATOM 3360 C CA . ILE B 1 111 ? 1.209 9.234 1.779 1 98 111 ILE B CA 1
ATOM 3361 C C . ILE B 1 111 ? 0.406 9.953 0.696 1 98 111 ILE B C 1
ATOM 3363 O O . ILE B 1 111 ? -0.299 9.312 -0.088 1 98 111 ILE B O 1
ATOM 3367 N N . ALA B 1 112 ? 0.518 11.242 0.627 1 98.56 112 ALA B N 1
ATOM 3368 C CA . ALA B 1 112 ? -0.181 12.031 -0.389 1 98.56 112 ALA B CA 1
ATOM 3369 C C . ALA B 1 112 ? 0.244 11.609 -1.793 1 98.56 112 ALA B C 1
ATOM 3371 O O . ALA B 1 112 ? -0.599 11.43 -2.676 1 98.56 112 ALA B O 1
ATOM 3372 N N . MET B 1 113 ? 1.524 11.492 -1.951 1 97.19 113 MET B N 1
ATOM 3373 C CA . MET B 1 113 ? 2.025 11.07 -3.258 1 97.19 113 MET B CA 1
ATOM 3374 C C . MET B 1 113 ? 1.586 9.648 -3.578 1 97.19 113 MET B C 1
ATOM 3376 O O . MET B 1 113 ? 1.225 9.344 -4.719 1 97.19 113 MET B O 1
ATOM 3380 N N . GLN B 1 114 ? 1.647 8.789 -2.576 1 96.81 114 GLN B N 1
ATOM 3381 C CA . GLN B 1 114 ? 1.162 7.43 -2.77 1 96.81 114 GLN B CA 1
ATOM 3382 C C . GLN B 1 114 ? -0.321 7.422 -3.133 1 96.81 114 GLN B C 1
ATOM 3384 O O . GLN B 1 114 ? -0.756 6.625 -3.969 1 96.81 114 GLN B O 1
ATOM 3389 N N . PHE B 1 115 ? -1.104 8.273 -2.512 1 97.62 115 PHE B N 1
ATOM 3390 C CA . PHE B 1 115 ? -2.521 8.422 -2.818 1 97.62 115 PHE B CA 1
ATOM 3391 C C . PHE B 1 115 ? -2.725 8.812 -4.277 1 97.62 115 PHE B C 1
ATOM 3393 O O . PHE B 1 115 ? -3.547 8.227 -4.977 1 97.62 115 PHE B O 1
ATOM 3400 N N . ALA B 1 116 ? -1.987 9.797 -4.73 1 96.75 116 ALA B N 1
ATOM 3401 C CA . ALA B 1 116 ? -2.088 10.266 -6.113 1 96.75 116 ALA B CA 1
ATOM 3402 C C . ALA B 1 116 ? -1.736 9.148 -7.094 1 96.75 116 ALA B C 1
ATOM 3404 O O . ALA B 1 116 ? -2.303 9.07 -8.188 1 96.75 116 ALA B O 1
ATOM 3405 N N . TYR B 1 117 ? -0.844 8.312 -6.676 1 95.06 117 TYR B N 1
ATOM 3406 C CA . TYR B 1 117 ? -0.426 7.195 -7.516 1 95.06 117 TYR B CA 1
ATOM 3407 C C . TYR B 1 117 ? -1.484 6.098 -7.531 1 95.06 117 TYR B C 1
ATOM 3409 O O . TYR B 1 117 ? -1.853 5.598 -8.594 1 95.06 117 TYR B O 1
ATOM 3417 N N . GLN B 1 118 ? -1.988 5.77 -6.395 1 94.75 118 GLN B N 1
ATOM 3418 C CA . GLN B 1 118 ? -2.938 4.668 -6.258 1 94.75 118 GLN B CA 1
ATOM 3419 C C . GLN B 1 118 ? -4.312 5.059 -6.793 1 94.75 118 GLN B C 1
ATOM 3421 O O . GLN B 1 118 ? -5.008 4.238 -7.391 1 94.75 118 GLN B O 1
ATOM 3426 N N . PHE B 1 119 ? -4.684 6.281 -6.512 1 94.56 119 PHE B N 1
ATOM 3427 C CA . PHE B 1 119 ? -6.023 6.758 -6.836 1 94.56 119 PHE B CA 1
ATOM 3428 C C . PHE B 1 119 ? -5.961 8.07 -7.602 1 94.56 119 PHE B C 1
ATOM 3430 O O . PHE B 1 119 ? -6.508 9.086 -7.156 1 94.56 119 PHE B O 1
ATOM 3437 N N . PRO B 1 120 ? -5.402 8.016 -8.781 1 94.12 120 PRO B N 1
ATOM 3438 C CA . PRO B 1 120 ? -5.211 9.266 -9.523 1 94.12 120 PRO B CA 1
ATOM 3439 C C . PRO B 1 120 ? -6.527 9.969 -9.844 1 94.12 120 PRO B C 1
ATOM 3441 O O . PRO B 1 120 ? -6.574 11.195 -9.906 1 94.12 120 PRO B O 1
ATOM 3444 N N . GLU B 1 121 ? -7.574 9.273 -9.961 1 93.19 121 GLU B N 1
ATOM 3445 C CA . GLU B 1 121 ? -8.867 9.844 -10.32 1 93.19 121 GLU B CA 1
ATOM 3446 C C . GLU B 1 121 ? -9.477 10.617 -9.156 1 93.19 121 GLU B C 1
ATOM 3448 O O . GLU B 1 121 ? -10.438 11.367 -9.336 1 93.19 121 GLU B O 1
ATOM 3453 N N . MET B 1 122 ? -8.93 10.438 -7.996 1 95.75 122 MET B N 1
ATOM 3454 C CA . MET B 1 122 ? -9.484 11.07 -6.801 1 95.75 122 MET B CA 1
ATOM 3455 C C . MET B 1 122 ? -8.617 12.258 -6.363 1 95.75 122 MET B C 1
ATOM 3457 O O . MET B 1 122 ? -8.969 12.969 -5.422 1 95.75 122 MET B O 1
ATOM 3461 N N . CYS B 1 123 ? -7.508 12.477 -7.035 1 97.31 123 CYS B N 1
ATOM 3462 C CA . CYS B 1 123 ? -6.555 13.477 -6.578 1 97.31 123 CYS B CA 1
ATOM 3463 C C . CYS B 1 123 ? -6.656 14.75 -7.418 1 97.31 123 CYS B C 1
ATOM 3465 O O . CYS B 1 123 ? -6.328 14.742 -8.602 1 97.31 123 CYS B O 1
ATOM 3467 N N . ALA B 1 124 ? -7.023 15.844 -6.789 1 98 124 ALA B N 1
ATOM 3468 C CA . ALA B 1 124 ? -7.195 17.125 -7.473 1 98 124 ALA B CA 1
ATOM 3469 C C . ALA B 1 124 ? -5.875 17.891 -7.543 1 98 124 ALA B C 1
ATOM 3471 O O . ALA B 1 124 ? -5.57 18.516 -8.555 1 98 124 ALA B O 1
ATOM 3472 N N . ARG B 1 125 ? -5.207 17.922 -6.477 1 98.56 125 ARG B N 1
ATOM 3473 C CA . ARG B 1 125 ? -3.943 18.641 -6.309 1 98.56 125 ARG B CA 1
ATOM 3474 C C . ARG B 1 125 ? -3.098 18 -5.211 1 98.56 125 ARG B C 1
ATOM 3476 O O . ARG B 1 125 ? -3.617 17.266 -4.367 1 98.56 125 ARG B O 1
ATOM 3483 N N . LEU B 1 126 ? -1.821 18.266 -5.289 1 98.5 126 LEU B N 1
ATOM 3484 C CA . LEU B 1 126 ? -0.883 17.828 -4.262 1 98.5 126 LEU B CA 1
ATOM 3485 C C . LEU B 1 126 ? -0.225 19.016 -3.582 1 98.5 126 LEU B C 1
ATOM 3487 O O . LEU B 1 126 ? 0.177 19.969 -4.25 1 98.5 126 LEU B O 1
ATOM 3491 N N . VAL B 1 127 ? -0.188 18.984 -2.277 1 98.88 127 VAL B N 1
ATOM 3492 C CA . VAL B 1 127 ? 0.612 19.922 -1.49 1 98.88 127 VAL B CA 1
ATOM 3493 C C . VAL B 1 127 ? 1.59 19.141 -0.61 1 98.88 127 VAL B C 1
ATOM 3495 O O . VAL B 1 127 ? 1.177 18.422 0.294 1 98.88 127 VAL B O 1
ATOM 3498 N N . LEU B 1 128 ? 2.842 19.328 -0.871 1 98.69 128 LEU B N 1
ATOM 3499 C CA . LEU B 1 128 ? 3.895 18.562 -0.199 1 98.69 128 LEU B CA 1
ATOM 3500 C C . LEU B 1 128 ? 4.703 19.469 0.724 1 98.69 128 LEU B C 1
ATOM 3502 O O . LEU B 1 128 ? 5.406 20.375 0.259 1 98.69 128 LEU B O 1
ATOM 3506 N N . VAL B 1 129 ? 4.633 19.219 2.02 1 98.81 129 VAL B N 1
ATOM 3507 C CA . VAL B 1 129 ? 5.25 20.062 3.041 1 98.81 129 VAL B CA 1
ATOM 3508 C C . VAL B 1 129 ? 6.406 19.312 3.697 1 98.81 129 VAL B C 1
ATOM 3510 O O . VAL B 1 129 ? 6.191 18.359 4.449 1 98.81 129 VAL B O 1
ATOM 3513 N N . GLY B 1 130 ? 7.688 19.812 3.494 1 97.69 130 GLY B N 1
ATOM 3514 C CA . GLY B 1 130 ? 8.797 19.031 4.016 1 97.69 130 GLY B CA 1
ATOM 3515 C C . GLY B 1 130 ? 8.617 17.531 3.799 1 97.69 130 GLY B C 1
ATOM 3516 O O . GLY B 1 130 ? 8.812 16.734 4.719 1 97.69 130 GLY B O 1
ATOM 3517 N N . SER B 1 131 ? 8.312 17.141 2.633 1 97.25 131 SER B N 1
ATOM 3518 C CA . SER B 1 131 ? 7.746 15.836 2.32 1 97.25 131 SER B CA 1
ATOM 3519 C C . SER B 1 131 ? 8.82 14.758 2.318 1 97.25 131 SER B C 1
ATOM 3521 O O . SER B 1 131 ? 9.922 14.969 1.816 1 97.25 131 SER B O 1
ATOM 3523 N N . ALA B 1 132 ? 8.438 13.648 2.797 1 92.94 132 ALA B N 1
ATOM 3524 C CA . ALA B 1 132 ? 9.219 12.43 2.613 1 92.94 132 ALA B CA 1
ATOM 3525 C C . ALA B 1 132 ? 9.016 11.852 1.215 1 92.94 132 ALA B C 1
ATOM 3527 O O . ALA B 1 132 ? 8.062 12.211 0.522 1 92.94 132 ALA B O 1
ATOM 3528 N N . GLY B 1 133 ? 9.977 10.992 0.775 1 92.06 133 GLY B N 1
ATOM 3529 C CA . GLY B 1 133 ? 9.789 10.219 -0.443 1 92.06 133 GLY B CA 1
ATOM 3530 C C . GLY B 1 133 ? 10.352 10.906 -1.674 1 92.06 133 GLY B C 1
ATOM 3531 O O . GLY B 1 133 ? 10.086 10.484 -2.801 1 92.06 133 GLY B O 1
ATOM 3532 N N . LEU B 1 134 ? 11.156 11.969 -1.47 1 90.31 134 LEU B N 1
ATOM 3533 C CA . LEU B 1 134 ? 11.625 12.711 -2.637 1 90.31 134 LEU B CA 1
ATOM 3534 C C . LEU B 1 134 ? 13.148 12.734 -2.693 1 90.31 134 LEU B C 1
ATOM 3536 O O . LEU B 1 134 ? 13.734 13.508 -3.453 1 90.31 134 LEU B O 1
ATOM 3540 N N . GLY B 1 135 ? 13.734 11.867 -1.857 1 85.94 135 GLY B N 1
ATOM 3541 C CA . GLY B 1 135 ? 15.18 11.695 -1.807 1 85.94 135 GLY B CA 1
ATOM 3542 C C . GLY B 1 135 ? 15.633 10.805 -0.663 1 85.94 135 GLY B C 1
ATOM 3543 O O . GLY B 1 135 ? 14.875 10.555 0.276 1 85.94 135 GLY B O 1
ATOM 3544 N N . PRO B 1 136 ? 16.812 10.375 -0.729 1 80.75 136 PRO B N 1
ATOM 3545 C CA . PRO B 1 136 ? 17.266 9.398 0.26 1 80.75 136 PRO B CA 1
ATOM 3546 C C . PRO B 1 136 ? 17.719 10.047 1.564 1 80.75 136 PRO B C 1
ATOM 3548 O O . PRO B 1 136 ? 17.781 9.383 2.602 1 80.75 136 PRO B O 1
ATOM 3551 N N . GLN B 1 137 ? 18 11.312 1.556 1 78.81 137 GLN B N 1
ATOM 3552 C CA . GLN B 1 137 ? 18.688 11.922 2.689 1 78.81 137 GLN B CA 1
ATOM 3553 C C . GLN B 1 137 ? 17.719 12.219 3.83 1 78.81 137 GLN B C 1
ATOM 3555 O O . GLN B 1 137 ? 16.688 12.867 3.621 1 78.81 137 GLN B O 1
ATOM 3560 N N . VAL B 1 138 ? 18.047 11.602 4.965 1 79 138 VAL B N 1
ATOM 3561 C CA . VAL B 1 138 ? 17.391 11.914 6.234 1 79 138 VAL B CA 1
ATOM 3562 C C . VAL B 1 138 ? 18.453 12.047 7.332 1 79 138 VAL B C 1
ATOM 3564 O O . VAL B 1 138 ? 19.625 11.727 7.121 1 79 138 VAL B O 1
ATOM 3567 N N . THR B 1 139 ? 18.016 12.586 8.422 1 73.38 139 THR B N 1
ATOM 3568 C CA . THR B 1 139 ? 18.953 12.773 9.516 1 73.38 139 THR B CA 1
ATOM 3569 C C . THR B 1 139 ? 19.453 11.43 10.047 1 73.38 139 THR B C 1
ATOM 3571 O O . THR B 1 139 ? 18.828 10.398 9.805 1 73.38 139 THR B O 1
ATOM 3574 N N . ALA B 1 140 ? 20.547 11.562 10.742 1 70.19 140 ALA B N 1
ATOM 3575 C CA . ALA B 1 140 ? 21.125 10.375 11.367 1 70.19 140 ALA B CA 1
ATOM 3576 C C . ALA B 1 140 ? 20.172 9.797 12.422 1 70.19 140 ALA B C 1
ATOM 3578 O O . ALA B 1 140 ? 20.109 8.586 12.609 1 70.19 140 ALA B O 1
ATOM 3579 N N . VAL B 1 141 ? 19.422 10.648 13 1 64.88 141 VAL B N 1
ATOM 3580 C CA . VAL B 1 141 ? 18.5 10.219 14.047 1 64.88 141 VAL B CA 1
ATOM 3581 C C . VAL B 1 141 ? 17.391 9.352 13.438 1 64.88 141 VAL B C 1
ATOM 3583 O O . VAL B 1 141 ? 17.078 8.281 13.969 1 64.88 141 VAL B O 1
ATOM 3586 N N . LEU B 1 142 ? 16.891 9.836 12.336 1 72.69 142 LEU B N 1
ATOM 3587 C CA . LEU B 1 142 ? 15.852 9.047 11.672 1 72.69 142 LEU B CA 1
ATOM 3588 C C . LEU B 1 142 ? 16.422 7.734 11.148 1 72.69 142 LEU B C 1
ATOM 3590 O O . LEU B 1 142 ? 15.766 6.695 11.219 1 72.69 142 LEU B O 1
ATOM 3594 N N . ARG B 1 143 ? 17.688 7.797 10.742 1 73.38 143 ARG B N 1
ATOM 3595 C CA . ARG B 1 143 ? 18.344 6.578 10.266 1 73.38 143 ARG B CA 1
ATOM 3596 C C . ARG B 1 143 ? 18.562 5.594 11.414 1 73.38 143 ARG B C 1
ATOM 3598 O O . ARG B 1 143 ? 18.469 4.383 11.227 1 73.38 143 ARG B O 1
ATOM 3605 N N . ALA B 1 144 ? 18.797 6.105 12.586 1 70.06 144 ALA B N 1
ATOM 3606 C CA . ALA B 1 144 ? 19.094 5.27 13.742 1 70.06 144 ALA B CA 1
ATOM 3607 C C . ALA B 1 144 ? 17.859 4.457 14.156 1 70.06 144 ALA B C 1
ATOM 3609 O O . ALA B 1 144 ? 17.984 3.402 14.781 1 70.06 144 ALA B O 1
ATOM 3610 N N . THR B 1 145 ? 16.734 4.961 13.797 1 67.25 145 THR B N 1
ATOM 3611 C CA . THR B 1 145 ? 15.516 4.246 14.148 1 67.25 145 THR B CA 1
ATOM 3612 C C . THR B 1 145 ? 15.391 2.967 13.328 1 67.25 145 THR B C 1
ATOM 3614 O O . THR B 1 145 ? 14.602 2.082 13.664 1 67.25 145 THR B O 1
ATOM 3617 N N . ALA B 1 146 ? 16.156 2.889 12.258 1 66.12 146 ALA B N 1
ATOM 3618 C CA . ALA B 1 146 ? 16.141 1.719 11.383 1 66.12 146 ALA B CA 1
ATOM 3619 C C . ALA B 1 146 ? 17.078 0.63 11.906 1 66.12 146 ALA B C 1
ATOM 3621 O O . ALA B 1 146 ? 17.062 -0.496 11.398 1 66.12 146 ALA B O 1
ATOM 3622 N N . LEU B 1 147 ? 17.906 0.982 12.906 1 64.56 147 LEU B N 1
ATOM 3623 C CA . LEU B 1 147 ? 18.906 0.05 13.398 1 64.56 147 LEU B CA 1
ATOM 3624 C C . LEU B 1 147 ? 18.266 -1.022 14.273 1 64.56 147 LEU B C 1
ATOM 3626 O O . LEU B 1 147 ? 17.281 -0.757 14.969 1 64.56 147 LEU B O 1
ATOM 3630 N N . PRO B 1 148 ? 18.906 -2.221 14.195 1 60.81 148 PRO B N 1
ATOM 3631 C CA . PRO B 1 148 ? 18.484 -3.244 15.156 1 60.81 148 PRO B CA 1
ATOM 3632 C C . PRO B 1 148 ? 18.641 -2.789 16.609 1 60.81 148 PRO B C 1
ATOM 3634 O O . PRO B 1 148 ? 19.562 -2.053 16.938 1 60.81 148 PRO B O 1
ATOM 3637 N N . GLY B 1 149 ? 17.656 -2.973 17.438 1 63.06 149 GLY B N 1
ATOM 3638 C CA . GLY B 1 149 ? 17.719 -2.594 18.844 1 63.06 149 GLY B CA 1
ATOM 3639 C C . GLY B 1 149 ? 17.016 -1.276 19.141 1 63.06 149 GLY B C 1
ATOM 3640 O O . GLY B 1 149 ? 16.906 -0.873 20.297 1 63.06 149 GLY B O 1
ATOM 3641 N N . ALA B 1 150 ? 16.734 -0.581 18.031 1 61.06 150 ALA B N 1
ATOM 3642 C CA . ALA B 1 150 ? 16.094 0.72 18.172 1 61.06 150 ALA B CA 1
ATOM 3643 C C . ALA B 1 150 ? 14.906 0.641 19.141 1 61.06 150 ALA B C 1
ATOM 3645 O O . ALA B 1 150 ? 14.641 1.585 19.875 1 61.06 150 ALA B O 1
ATOM 3646 N N . LYS B 1 151 ? 14.258 -0.478 19.094 1 59.84 151 LYS B N 1
ATOM 3647 C CA . LYS B 1 151 ? 13.094 -0.603 19.969 1 59.84 151 LYS B CA 1
ATOM 3648 C C . LYS B 1 151 ? 13.484 -0.375 21.438 1 59.84 151 LYS B C 1
ATOM 3650 O O . LYS B 1 151 ? 12.836 0.394 22.141 1 59.84 151 LYS B O 1
ATOM 3655 N N . ALA B 1 152 ? 14.5 -1.114 21.781 1 57.03 152 ALA B N 1
ATOM 3656 C CA . ALA B 1 152 ? 14.922 -1.024 23.172 1 57.03 152 ALA B CA 1
ATOM 3657 C C . ALA B 1 152 ? 15.43 0.377 23.516 1 57.03 152 ALA B C 1
ATOM 3659 O O . ALA B 1 152 ? 15.148 0.906 24.594 1 57.03 152 ALA B O 1
ATOM 3660 N N . THR B 1 153 ? 16.094 0.892 22.578 1 56.97 153 THR B N 1
ATOM 3661 C CA . THR B 1 153 ? 16.672 2.207 22.812 1 56.97 153 THR B CA 1
ATOM 3662 C C . THR B 1 153 ? 15.594 3.283 22.844 1 56.97 153 THR B C 1
ATOM 3664 O O . THR B 1 153 ? 15.641 4.191 23.672 1 56.97 153 THR B O 1
ATOM 3667 N N . LEU B 1 154 ? 14.742 3.135 21.922 1 61.12 154 LEU B N 1
ATOM 3668 C CA . LEU B 1 154 ? 13.664 4.117 21.891 1 61.12 154 LEU B CA 1
ATOM 3669 C C . LEU B 1 154 ? 12.797 4.02 23.141 1 61.12 154 LEU B C 1
ATOM 3671 O O . LEU B 1 154 ? 12.414 5.039 23.703 1 61.12 154 LEU B O 1
ATOM 3675 N N . ALA B 1 155 ? 12.477 2.811 23.469 1 59.06 155 ALA B N 1
ATOM 3676 C CA . ALA B 1 155 ? 11.688 2.627 24.688 1 59.06 155 ALA B CA 1
ATOM 3677 C C . ALA B 1 155 ? 12.391 3.24 25.891 1 59.06 155 ALA B C 1
ATOM 3679 O O . ALA B 1 155 ? 11.742 3.83 26.766 1 59.06 155 ALA B O 1
ATOM 3680 N N . ALA B 1 156 ? 13.641 3.025 25.875 1 54.31 156 ALA B N 1
ATOM 3681 C CA . ALA B 1 156 ? 14.43 3.557 26.984 1 54.31 156 ALA B CA 1
ATOM 3682 C C . ALA B 1 156 ? 14.531 5.078 26.906 1 54.31 156 ALA B C 1
ATOM 3684 O O . ALA B 1 156 ? 14.508 5.758 27.938 1 54.31 156 ALA B O 1
ATOM 3685 N N . ALA B 1 157 ? 14.719 5.473 25.734 1 55.75 157 ALA B N 1
ATOM 3686 C CA . ALA B 1 157 ? 14.922 6.902 25.531 1 55.75 157 ALA B CA 1
ATOM 3687 C C . ALA B 1 157 ? 13.617 7.672 25.688 1 55.75 157 ALA B C 1
ATOM 3689 O O . ALA B 1 157 ? 13.617 8.828 26.125 1 55.75 157 ALA B O 1
ATOM 3690 N N . VAL B 1 158 ? 12.531 7.035 25.328 1 57.66 158 VAL B N 1
ATOM 3691 C CA . VAL B 1 158 ? 11.242 7.715 25.312 1 57.66 158 VAL B CA 1
ATOM 3692 C C . VAL B 1 158 ? 10.406 7.258 26.516 1 57.66 158 VAL B C 1
ATOM 3694 O O . VAL B 1 158 ? 9.172 7.285 26.453 1 57.66 158 VAL B O 1
ATOM 3697 N N . ASN B 1 159 ? 10.969 6.77 27.547 1 53.34 159 ASN B N 1
ATOM 3698 C CA . ASN B 1 159 ? 10.234 6.387 28.75 1 53.34 159 ASN B CA 1
ATOM 3699 C C . ASN B 1 159 ? 9.586 7.594 29.422 1 53.34 159 ASN B C 1
ATOM 3701 O O . ASN B 1 159 ? 9.977 8.734 29.172 1 53.34 159 ASN B O 1
ATOM 3705 N N . PRO B 1 160 ? 8.492 7.234 30.062 1 53.47 160 PRO B N 1
ATOM 3706 C CA . PRO B 1 160 ? 7.73 8.297 30.719 1 53.47 160 PRO B CA 1
ATOM 3707 C C . PRO B 1 160 ? 8.633 9.336 31.391 1 53.47 160 PRO B C 1
ATOM 3709 O O . PRO B 1 160 ? 8.281 10.523 31.438 1 53.47 160 PRO B O 1
ATOM 3712 N N . VAL B 1 161 ? 9.664 8.82 31.828 1 51.19 161 VAL B N 1
ATOM 3713 C CA . VAL B 1 161 ? 10.555 9.719 32.562 1 51.19 161 VAL B CA 1
ATOM 3714 C C . VAL B 1 161 ? 11.227 10.68 31.578 1 51.19 161 VAL B C 1
ATOM 3716 O O . VAL B 1 161 ? 11.289 11.891 31.828 1 51.19 161 VAL B O 1
ATOM 3719 N N . THR B 1 162 ? 11.68 10.109 30.438 1 53.16 162 THR B N 1
ATOM 3720 C CA . THR B 1 162 ? 12.359 10.969 29.469 1 53.16 162 THR B CA 1
ATOM 3721 C C . THR B 1 162 ? 11.367 11.938 28.828 1 53.16 162 THR B C 1
ATOM 3723 O O . THR B 1 162 ? 11.688 13.117 28.625 1 53.16 162 THR B O 1
ATOM 3726 N N . VAL B 1 163 ? 10.281 11.453 28.594 1 56.34 163 VAL B N 1
ATOM 3727 C CA . VAL B 1 163 ? 9.227 12.328 28.094 1 56.34 163 VAL B CA 1
ATOM 3728 C C . VAL B 1 163 ? 8.867 13.367 29.156 1 56.34 163 VAL B C 1
ATOM 3730 O O . VAL B 1 163 ? 8.664 14.539 28.828 1 56.34 163 VAL B O 1
ATOM 3733 N N . ALA B 1 164 ? 8.789 12.875 30.359 1 55.69 164 ALA B N 1
ATOM 3734 C CA . ALA B 1 164 ? 8.562 13.812 31.453 1 55.69 164 ALA B CA 1
ATOM 3735 C C . ALA B 1 164 ? 9.68 14.844 31.531 1 55.69 164 ALA B C 1
ATOM 3737 O O . ALA B 1 164 ? 9.422 16.031 31.75 1 55.69 164 ALA B O 1
ATOM 3738 N N . ILE B 1 165 ? 10.766 14.414 31.344 1 50.91 165 ILE B N 1
ATOM 3739 C CA . ILE B 1 165 ? 11.914 15.32 31.391 1 50.91 165 ILE B CA 1
ATOM 3740 C C . ILE B 1 165 ? 11.844 16.281 30.203 1 50.91 165 ILE B C 1
ATOM 3742 O O . ILE B 1 165 ? 12.023 17.5 30.375 1 50.91 165 ILE B O 1
ATOM 3746 N N . ALA B 1 166 ? 11.539 15.75 29.062 1 52.88 166 ALA B N 1
ATOM 3747 C CA . ALA B 1 166 ? 11.438 16.609 27.891 1 52.88 166 ALA B CA 1
ATOM 3748 C C . ALA B 1 166 ? 10.289 17.609 28.062 1 52.88 166 ALA B C 1
ATOM 3750 O O . ALA B 1 166 ? 10.43 18.781 27.719 1 52.88 166 ALA B O 1
ATOM 3751 N N . ARG B 1 167 ? 9.242 17.125 28.594 1 56.62 167 ARG B N 1
ATOM 3752 C CA . ARG B 1 167 ? 8.125 18 28.938 1 56.62 167 ARG B CA 1
ATOM 3753 C C . ARG B 1 167 ? 8.531 19.016 30 1 56.62 167 ARG B C 1
ATOM 3755 O O . ARG B 1 167 ? 8.109 20.188 29.938 1 56.62 167 ARG B O 1
ATOM 3762 N N . GLY B 1 168 ? 9.117 18.469 30.922 1 54.06 168 GLY B N 1
ATOM 3763 C CA . GLY B 1 168 ? 9.625 19.344 31.969 1 54.06 168 GLY B CA 1
ATOM 3764 C C . GLY B 1 168 ? 10.562 20.406 31.422 1 54.06 168 GLY B C 1
ATOM 3765 O O . GLY B 1 168 ? 10.445 21.578 31.781 1 54.06 168 GLY B O 1
ATOM 3766 N N . ILE B 1 169 ? 11.383 19.984 30.656 1 51.22 169 ILE B N 1
ATOM 3767 C CA . ILE B 1 169 ? 12.312 20.938 30.062 1 51.22 169 ILE B CA 1
ATOM 3768 C C . ILE B 1 169 ? 11.547 21.953 29.203 1 51.22 169 ILE B C 1
ATOM 3770 O O . ILE B 1 169 ? 11.812 23.156 29.266 1 51.22 169 ILE B O 1
ATOM 3774 N N . ALA B 1 170 ? 10.594 21.453 28.516 1 52.88 170 ALA B N 1
ATOM 3775 C CA . ALA B 1 170 ? 9.742 22.344 27.734 1 52.88 170 ALA B CA 1
ATOM 3776 C C . ALA B 1 170 ? 8.961 23.297 28.641 1 52.88 170 ALA B C 1
ATOM 3778 O O . ALA B 1 170 ? 8.82 24.484 28.344 1 52.88 170 ALA B O 1
ATOM 3779 N N . ALA B 1 171 ? 8.477 22.703 29.625 1 53.84 171 ALA B N 1
ATOM 3780 C CA . ALA B 1 171 ? 7.762 23.516 30.609 1 53.84 171 ALA B CA 1
ATOM 3781 C C . ALA B 1 171 ? 8.703 24.516 31.281 1 53.84 171 ALA B C 1
ATOM 3783 O O . ALA B 1 171 ? 8.328 25.672 31.5 1 53.84 171 ALA B O 1
ATOM 3784 N N . ALA B 1 172 ? 9.688 24.047 31.766 1 52.03 172 ALA B N 1
ATOM 3785 C CA . ALA B 1 172 ? 10.656 24.938 32.406 1 52.03 172 ALA B CA 1
ATOM 3786 C C . ALA B 1 172 ? 11.117 26.031 31.438 1 52.03 172 ALA B C 1
ATOM 3788 O O . ALA B 1 172 ? 11.32 27.172 31.844 1 52.03 172 ALA B O 1
ATOM 3789 N N . GLY B 1 173 ? 11.336 25.656 30.234 1 49.09 173 GLY B N 1
ATOM 3790 C CA . GLY B 1 173 ? 11.617 26.703 29.266 1 49.09 173 GLY B CA 1
ATOM 3791 C C . GLY B 1 173 ? 10.492 27.719 29.141 1 49.09 173 GLY B C 1
ATOM 3792 O O . GLY B 1 173 ? 10.742 28.906 28.922 1 49.09 173 GLY B O 1
ATOM 3793 N N . ARG B 1 174 ? 9.25 27.266 29.266 1 50.03 174 ARG B N 1
ATOM 3794 C CA . ARG B 1 174 ? 8.133 28.203 29.312 1 50.03 174 ARG B CA 1
ATOM 3795 C C . ARG B 1 174 ? 8.234 29.109 30.531 1 50.03 174 ARG B C 1
ATOM 3797 O O . ARG B 1 174 ? 7.891 30.297 30.469 1 50.03 174 ARG B O 1
ATOM 3804 N N . GLY B 1 175 ? 8.43 28.547 31.609 1 47.47 175 GLY B N 1
ATOM 3805 C CA . GLY B 1 175 ? 8.516 29.344 32.812 1 47.47 175 GLY B CA 1
ATOM 3806 C C . GLY B 1 175 ? 9.578 30.438 32.75 1 47.47 175 GLY B C 1
ATOM 3807 O O . GLY B 1 175 ? 9.414 31.5 33.312 1 47.47 175 GLY B O 1
ATOM 3808 N N . LEU B 1 176 ? 10.727 30.141 32.438 1 46.16 176 LEU B N 1
ATOM 3809 C CA . LEU B 1 176 ? 11.727 31.203 32.406 1 46.16 176 LEU B CA 1
ATOM 3810 C C . LEU B 1 176 ? 11.43 32.219 31.312 1 46.16 176 LEU B C 1
ATOM 3812 O O . LEU B 1 176 ? 12.281 33.062 31 1 46.16 176 LEU B O 1
ATOM 3816 N N . GLY B 1 177 ? 10.188 32.281 30.828 1 47.25 177 GLY B N 1
ATOM 3817 C CA . GLY B 1 177 ? 9.805 33.25 29.797 1 47.25 177 GLY B CA 1
ATOM 3818 C C . GLY B 1 177 ? 10.141 32.75 28.391 1 47.25 177 GLY B C 1
ATOM 3819 O O . GLY B 1 177 ? 10 33.5 27.438 1 47.25 177 GLY B O 1
ATOM 3820 N N . GLY B 1 178 ? 11.016 31.938 28.219 1 46.38 178 GLY B N 1
ATOM 3821 C CA . GLY B 1 178 ? 11.539 31.516 26.938 1 46.38 178 GLY B CA 1
ATOM 3822 C C . GLY B 1 178 ? 10.578 30.625 26.156 1 46.38 178 GLY B C 1
ATOM 3823 O O . GLY B 1 178 ? 10.078 29.641 26.688 1 46.38 178 GLY B O 1
ATOM 3824 N N . LYS B 1 179 ? 9.578 31.328 25.391 1 53.03 179 LYS B N 1
ATOM 3825 C CA . LYS B 1 179 ? 8.609 30.688 24.5 1 53.03 179 LYS B CA 1
ATOM 3826 C C . LYS B 1 179 ? 9.297 29.719 23.547 1 53.03 179 LYS B C 1
ATOM 3828 O O . LYS B 1 179 ? 10.234 30.094 22.828 1 53.03 179 LYS B O 1
ATOM 3833 N N . LEU B 1 180 ? 9.273 28.469 23.844 1 66.56 180 LEU B N 1
ATOM 3834 C CA . LEU B 1 180 ? 9.789 27.547 22.844 1 66.56 180 LEU B CA 1
ATOM 3835 C C . LEU B 1 180 ? 9.266 27.891 21.453 1 66.56 180 LEU B C 1
ATOM 3837 O O . LEU B 1 180 ? 8.086 28.219 21.297 1 66.56 180 LEU B O 1
ATOM 3841 N N . ALA B 1 181 ? 10.211 28.078 20.625 1 81.5 181 ALA B N 1
ATOM 3842 C CA . ALA B 1 181 ? 9.805 28.312 19.234 1 81.5 181 ALA B CA 1
ATOM 3843 C C . ALA B 1 181 ? 8.719 27.312 18.828 1 81.5 181 ALA B C 1
ATOM 3845 O O . ALA B 1 181 ? 8.711 26.172 19.266 1 81.5 181 ALA B O 1
ATOM 3846 N N . PRO B 1 182 ? 7.664 27.766 18.266 1 85.81 182 PRO B N 1
ATOM 3847 C CA . PRO B 1 182 ? 6.535 26.922 17.859 1 85.81 182 PRO B CA 1
ATOM 3848 C C . PRO B 1 182 ? 6.973 25.578 17.297 1 85.81 182 PRO B C 1
ATOM 3850 O O . PRO B 1 182 ? 6.383 24.547 17.625 1 85.81 182 PRO B O 1
ATOM 3853 N N . GLU B 1 183 ? 8.008 25.516 16.609 1 88.69 183 GLU B N 1
ATOM 3854 C CA . GLU B 1 183 ? 8.445 24.266 15.992 1 88.69 183 GLU B CA 1
ATOM 3855 C C . GLU B 1 183 ? 9.039 23.328 17.031 1 88.69 183 GLU B C 1
ATOM 3857 O O . GLU B 1 183 ? 8.938 22.109 16.906 1 88.69 183 GLU B O 1
ATOM 3862 N N . THR B 1 184 ? 9.742 23.906 17.984 1 85.69 184 THR B N 1
ATOM 3863 C CA . THR B 1 184 ? 10.297 23.078 19.047 1 85.69 184 THR B CA 1
ATOM 3864 C C . THR B 1 184 ? 9.188 22.406 19.844 1 85.69 184 THR B C 1
ATOM 3866 O O . THR B 1 184 ? 9.289 21.234 20.203 1 85.69 184 THR B O 1
ATOM 3869 N N . ARG B 1 185 ? 8.172 23.172 20.125 1 85.12 185 ARG B N 1
ATOM 3870 C CA . ARG B 1 185 ? 7.016 22.609 20.812 1 85.12 185 ARG B CA 1
ATOM 3871 C C . ARG B 1 185 ? 6.387 21.484 20 1 85.12 185 ARG B C 1
ATOM 3873 O O . ARG B 1 185 ? 6.004 20.453 20.562 1 85.12 185 ARG B O 1
ATOM 3880 N N . GLU B 1 186 ? 6.293 21.703 18.75 1 89.62 186 GLU B N 1
ATOM 3881 C CA . GLU B 1 186 ? 5.727 20.688 17.859 1 89.62 186 GLU B CA 1
ATOM 3882 C C . GLU B 1 186 ? 6.566 19.406 17.891 1 89.62 186 GLU B C 1
ATOM 3884 O O . GLU B 1 186 ? 6.027 18.312 18 1 89.62 186 GLU B O 1
ATOM 3889 N N . LEU B 1 187 ? 7.844 19.516 17.797 1 85.44 187 LEU B N 1
ATOM 3890 C CA . LEU B 1 187 ? 8.742 18.375 17.844 1 85.44 187 LEU B CA 1
ATOM 3891 C C . LEU B 1 187 ? 8.609 17.625 19.156 1 85.44 187 LEU B C 1
ATOM 3893 O O . LEU B 1 187 ? 8.594 16.391 19.188 1 85.44 187 LEU B O 1
ATOM 3897 N N . THR B 1 188 ? 8.516 18.391 20.234 1 82.56 188 THR B N 1
ATOM 3898 C CA . THR B 1 188 ? 8.359 17.797 21.547 1 82.56 188 THR B CA 1
ATOM 3899 C C . THR B 1 188 ? 7.066 17 21.641 1 82.56 188 THR B C 1
ATOM 3901 O O . THR B 1 188 ? 7.039 15.914 22.219 1 82.56 188 THR B O 1
ATOM 3904 N N . ARG B 1 189 ? 6.039 17.531 21.062 1 86.94 189 ARG B N 1
ATOM 3905 C CA . ARG B 1 189 ? 4.766 16.812 21.016 1 86.94 189 ARG B CA 1
ATOM 3906 C C . ARG B 1 189 ? 4.891 15.508 20.25 1 86.94 189 ARG B C 1
ATOM 3908 O O . ARG B 1 189 ? 4.367 14.477 20.688 1 86.94 189 ARG B O 1
ATOM 3915 N N . HIS B 1 190 ? 5.539 15.508 19.156 1 87.44 190 HIS B N 1
ATOM 3916 C CA . HIS B 1 190 ? 5.785 14.305 18.375 1 87.44 190 HIS B CA 1
ATOM 3917 C C . HIS B 1 190 ? 6.516 13.25 19.188 1 87.44 190 HIS B C 1
ATOM 3919 O O . HIS B 1 190 ? 6.07 12.102 19.281 1 87.44 190 HIS B O 1
ATOM 3925 N N . LEU B 1 191 ? 7.547 13.68 19.844 1 82.44 191 LEU B N 1
ATOM 3926 C CA . LEU B 1 191 ? 8.367 12.758 20.609 1 82.44 191 LEU B CA 1
ATOM 3927 C C . LEU B 1 191 ? 7.602 12.219 21.812 1 82.44 191 LEU B C 1
ATOM 3929 O O . LEU B 1 191 ? 7.727 11.039 22.156 1 82.44 191 LEU B O 1
ATOM 3933 N N . SER B 1 192 ? 6.828 13.094 22.391 1 83.81 192 SER B N 1
ATOM 3934 C CA . SER B 1 192 ? 6.047 12.695 23.547 1 83.81 192 SER B CA 1
ATOM 3935 C C . SER B 1 192 ? 5.016 11.633 23.188 1 83.81 192 SER B C 1
ATOM 3937 O O . SER B 1 192 ? 4.656 10.797 24.031 1 83.81 192 SER B O 1
ATOM 3939 N N . SER B 1 193 ? 4.535 11.68 21.984 1 88.56 193 SER B N 1
ATOM 3940 C CA . SER B 1 193 ? 3.543 10.695 21.547 1 88.56 193 SER B CA 1
ATOM 3941 C C . SER B 1 193 ? 4.098 9.281 21.625 1 88.56 193 SER B C 1
ATOM 3943 O O . SER B 1 193 ? 3.338 8.32 21.75 1 88.56 193 SER B O 1
ATOM 3945 N N . LEU B 1 194 ? 5.367 9.109 21.625 1 86.69 194 LEU B N 1
ATOM 3946 C CA . LEU B 1 194 ? 6.023 7.809 21.578 1 86.69 194 LEU B CA 1
ATOM 3947 C C . LEU B 1 194 ? 6.055 7.168 22.969 1 86.69 194 LEU B C 1
ATOM 3949 O O . LEU B 1 194 ? 6.484 6.023 23.109 1 86.69 194 LEU B O 1
ATOM 3953 N N . SER B 1 195 ? 5.598 7.953 23.938 1 84.06 195 SER B N 1
ATOM 3954 C CA . SER B 1 195 ? 5.488 7.363 25.266 1 84.06 195 SER B CA 1
ATOM 3955 C C . SER B 1 195 ? 4.402 6.297 25.312 1 84.06 195 SER B C 1
ATOM 3957 O O . SER B 1 195 ? 4.441 5.398 26.156 1 84.06 195 SER B O 1
ATOM 3959 N N . ASP B 1 196 ? 3.422 6.461 24.422 1 88.38 196 ASP B N 1
ATOM 3960 C CA . ASP B 1 196 ? 2.379 5.449 24.297 1 88.38 196 ASP B CA 1
ATOM 3961 C C . ASP B 1 196 ? 2.893 4.223 23.547 1 88.38 196 ASP B C 1
ATOM 3963 O O . ASP B 1 196 ? 3.484 4.344 22.469 1 88.38 196 ASP B O 1
ATOM 3967 N N . ALA B 1 197 ? 2.59 3.023 24.062 1 87.12 197 ALA B N 1
ATOM 3968 C CA . ALA B 1 197 ? 3.152 1.789 23.531 1 87.12 197 ALA B CA 1
ATOM 3969 C C . ALA B 1 197 ? 2.643 1.528 22.109 1 87.12 197 ALA B C 1
ATOM 3971 O O . ALA B 1 197 ? 3.391 1.062 21.25 1 87.12 197 ALA B O 1
ATOM 3972 N N . GLY B 1 198 ? 1.381 1.725 21.875 1 90.38 198 GLY B N 1
ATOM 3973 C CA . GLY B 1 198 ? 0.817 1.534 20.547 1 90.38 198 GLY B CA 1
ATOM 3974 C C . GLY B 1 198 ? 1.398 2.477 19.5 1 90.38 198 GLY B C 1
ATOM 3975 O O . GLY B 1 198 ? 1.728 2.061 18.391 1 90.38 198 GLY B O 1
ATOM 3976 N N . ARG B 1 199 ? 1.562 3.668 19.875 1 91.56 199 ARG B N 1
ATOM 3977 C CA . ARG B 1 199 ? 2.139 4.668 18.984 1 91.56 199 ARG B CA 1
ATOM 3978 C C . ARG B 1 199 ? 3.617 4.391 18.734 1 91.56 199 ARG B C 1
ATOM 3980 O O . ARG B 1 199 ? 4.105 4.574 17.609 1 91.56 199 ARG B O 1
ATOM 3987 N N . ARG B 1 200 ? 4.277 3.98 19.734 1 88.88 200 ARG B N 1
ATOM 3988 C CA . ARG B 1 200 ? 5.68 3.607 19.578 1 88.88 200 ARG B CA 1
ATOM 3989 C C . ARG B 1 200 ? 5.832 2.447 18.609 1 88.88 200 ARG B C 1
ATOM 3991 O O . ARG B 1 200 ? 6.742 2.445 17.766 1 88.88 200 ARG B O 1
ATOM 3998 N N . ARG B 1 201 ? 4.977 1.476 18.719 1 86.81 201 ARG B N 1
ATOM 3999 C CA . ARG B 1 201 ? 5.008 0.34 17.812 1 86.81 201 ARG B CA 1
ATOM 4000 C C . ARG B 1 201 ? 4.754 0.788 16.375 1 86.81 201 ARG B C 1
ATOM 4002 O O . ARG B 1 201 ? 5.438 0.342 15.453 1 86.81 201 ARG B O 1
ATOM 4009 N N . ALA B 1 202 ? 3.758 1.604 16.203 1 90.5 202 ALA B N 1
ATOM 4010 C CA . ALA B 1 202 ? 3.467 2.129 14.867 1 90.5 202 ALA B CA 1
ATOM 4011 C C . ALA B 1 202 ? 4.664 2.896 14.312 1 90.5 202 ALA B C 1
ATOM 4013 O O . ALA B 1 202 ? 5.031 2.721 13.148 1 90.5 202 ALA B O 1
ATOM 4014 N N . PHE B 1 203 ? 5.27 3.723 15.164 1 90.06 203 PHE B N 1
ATOM 4015 C CA . PHE B 1 203 ? 6.445 4.492 14.766 1 90.06 203 PHE B CA 1
ATOM 4016 C C . PHE B 1 203 ? 7.555 3.574 14.273 1 90.06 203 PHE B C 1
ATOM 4018 O O . PHE B 1 203 ? 8.117 3.789 13.195 1 90.06 203 PHE B O 1
ATOM 4025 N N . LEU B 1 204 ? 7.898 2.604 14.992 1 82.94 204 LEU B N 1
ATOM 4026 C CA . LEU B 1 204 ? 8.992 1.695 14.664 1 82.94 204 LEU B CA 1
ATOM 4027 C C . LEU B 1 204 ? 8.695 0.934 13.375 1 82.94 204 LEU B C 1
ATOM 4029 O O . LEU B 1 204 ? 9.586 0.746 12.539 1 82.94 204 LEU B O 1
ATOM 4033 N N . PHE B 1 205 ? 7.496 0.548 13.242 1 83.69 205 PHE B N 1
ATOM 4034 C CA . PHE B 1 205 ? 7.102 -0.132 12.016 1 83.69 205 PHE B CA 1
ATOM 4035 C C . PHE B 1 205 ? 7.309 0.774 10.805 1 83.69 205 PHE B C 1
ATOM 4037 O O . PHE B 1 205 ? 7.945 0.379 9.828 1 83.69 205 PHE B O 1
ATOM 4044 N N . ILE B 1 206 ? 6.75 1.938 10.891 1 89.5 206 ILE B N 1
ATOM 4045 C CA . ILE B 1 206 ? 6.809 2.883 9.781 1 89.5 206 ILE B CA 1
ATOM 4046 C C . ILE B 1 206 ? 8.266 3.225 9.469 1 89.5 206 ILE B C 1
ATOM 4048 O O . ILE B 1 206 ? 8.695 3.137 8.32 1 89.5 206 ILE B O 1
ATOM 4052 N N . ALA B 1 207 ? 9 3.586 10.469 1 85.31 207 ALA B N 1
ATOM 4053 C CA . ALA B 1 207 ? 10.398 3.969 10.281 1 85.31 207 ALA B CA 1
ATOM 4054 C C . ALA B 1 207 ? 11.195 2.842 9.633 1 85.31 207 ALA B C 1
ATOM 4056 O O . ALA B 1 207 ? 11.93 3.068 8.664 1 85.31 207 ALA B O 1
ATOM 4057 N N . ARG B 1 208 ? 11.062 1.616 10.078 1 78.88 208 ARG B N 1
ATOM 4058 C CA . ARG B 1 208 ? 11.82 0.479 9.562 1 78.88 208 ARG B CA 1
ATOM 4059 C C . ARG B 1 208 ? 11.383 0.123 8.148 1 78.88 208 ARG B C 1
ATOM 4061 O O . ARG B 1 208 ? 12.164 -0.419 7.367 1 78.88 208 ARG B O 1
ATOM 4068 N N . SER B 1 209 ? 10.156 0.421 7.891 1 82.94 209 SER B N 1
ATOM 4069 C CA . SER B 1 209 ? 9.641 0.086 6.566 1 82.94 209 SER B CA 1
ATOM 4070 C C . SER B 1 209 ? 10.086 1.109 5.527 1 82.94 209 SER B C 1
ATOM 4072 O O . SER B 1 209 ? 10.211 0.786 4.344 1 82.94 209 SER B O 1
ATOM 4074 N N . LEU B 1 210 ? 10.43 2.287 5.93 1 86.44 210 LEU B N 1
ATOM 4075 C CA . LEU B 1 210 ? 10.625 3.355 4.953 1 86.44 210 LEU B CA 1
ATOM 4076 C C . LEU B 1 210 ? 12.062 3.855 4.98 1 86.44 210 LEU B C 1
ATOM 4078 O O . LEU B 1 210 ? 12.5 4.555 4.062 1 86.44 210 LEU B O 1
ATOM 4082 N N . ILE B 1 211 ? 12.82 3.516 6.02 1 81.06 211 ILE B N 1
ATOM 4083 C CA . ILE B 1 211 ? 14.172 4.043 6.203 1 81.06 211 ILE B CA 1
ATOM 4084 C C . ILE B 1 211 ? 15.141 2.896 6.457 1 81.06 211 ILE B C 1
ATOM 4086 O O . ILE B 1 211 ? 14.812 1.941 7.164 1 81.06 211 ILE B O 1
ATOM 4090 N N . ASP B 1 212 ? 16.25 2.918 5.855 1 77.62 212 ASP B N 1
ATOM 4091 C CA . ASP B 1 212 ? 17.359 2.027 6.203 1 77.62 212 ASP B CA 1
ATOM 4092 C C . ASP B 1 212 ? 18.656 2.809 6.406 1 77.62 212 ASP B C 1
ATOM 4094 O O . ASP B 1 212 ? 18.625 4.031 6.555 1 77.62 212 ASP B O 1
ATOM 4098 N N . LEU B 1 213 ? 19.797 2.137 6.422 1 71.69 213 LEU B N 1
ATOM 4099 C CA . LEU B 1 213 ? 21.062 2.766 6.758 1 71.69 213 LEU B CA 1
ATOM 4100 C C . LEU B 1 213 ? 21.5 3.746 5.668 1 71.69 213 LEU B C 1
ATOM 4102 O O . LEU B 1 213 ? 22.312 4.641 5.914 1 71.69 213 LEU B O 1
ATOM 4106 N N . ARG B 1 214 ? 20.875 3.596 4.551 1 78.69 214 ARG B N 1
ATOM 4107 C CA . ARG B 1 214 ? 21.234 4.48 3.443 1 78.69 214 ARG B CA 1
ATOM 4108 C C . ARG B 1 214 ? 20.234 5.629 3.322 1 78.69 214 ARG B C 1
ATOM 4110 O O . ARG B 1 214 ? 20.391 6.5 2.465 1 78.69 214 ARG B O 1
ATOM 4117 N N . GLY B 1 215 ? 19.266 5.648 4.199 1 80.38 215 GLY B N 1
ATOM 4118 C CA . GLY B 1 215 ? 18.266 6.703 4.168 1 80.38 215 GLY B CA 1
ATOM 4119 C C . GLY B 1 215 ? 16.875 6.203 3.775 1 80.38 215 GLY B C 1
ATOM 4120 O O . GLY B 1 215 ? 16.5 5.082 4.113 1 80.38 215 GLY B O 1
ATOM 4121 N N . GLN B 1 216 ? 16.109 7.141 3.18 1 85.06 216 GLN B N 1
ATOM 4122 C CA . GLN B 1 216 ? 14.758 6.766 2.768 1 85.06 216 GLN B CA 1
ATOM 4123 C C . GLN B 1 216 ? 14.789 5.723 1.655 1 85.06 216 GLN B C 1
ATOM 4125 O O . GLN B 1 216 ? 15.461 5.914 0.64 1 85.06 216 GLN B O 1
ATOM 4130 N N . ARG B 1 217 ? 14.078 4.711 1.797 1 82.5 217 ARG B N 1
ATOM 4131 C CA . ARG B 1 217 ? 14.023 3.637 0.811 1 82.5 217 ARG B CA 1
ATOM 4132 C C . ARG B 1 217 ? 12.867 3.848 -0.165 1 82.5 217 ARG B C 1
ATOM 4134 O O . ARG B 1 217 ? 13.008 3.59 -1.362 1 82.5 217 ARG B O 1
ATOM 4141 N N . ALA B 1 218 ? 11.773 4.25 0.388 1 81.12 218 ALA B N 1
ATOM 4142 C CA . ALA B 1 218 ? 10.641 4.547 -0.478 1 81.12 218 ALA B CA 1
ATOM 4143 C C . ALA B 1 218 ? 10.805 5.906 -1.156 1 81.12 218 ALA B C 1
ATOM 4145 O O . ALA B 1 218 ? 11.164 6.891 -0.507 1 81.12 218 ALA B O 1
ATOM 4146 N N . SER B 1 219 ? 10.719 5.891 -2.441 1 87.12 219 SER B N 1
ATOM 4147 C CA . SER B 1 219 ? 10.812 7.117 -3.227 1 87.12 219 SER B CA 1
ATOM 4148 C C . SER B 1 219 ? 9.695 7.203 -4.258 1 87.12 219 SER B C 1
ATOM 4150 O O . SER B 1 219 ? 9.336 6.203 -4.879 1 87.12 219 SER B O 1
ATOM 4152 N N . ALA B 1 220 ? 9.156 8.32 -4.285 1 90.31 220 ALA B N 1
ATOM 4153 C CA . ALA B 1 220 ? 8.109 8.555 -5.277 1 90.31 220 ALA B CA 1
ATOM 4154 C C . ALA B 1 220 ? 8.695 9.164 -6.551 1 90.31 220 ALA B C 1
ATOM 4156 O O . ALA B 1 220 ? 7.973 9.383 -7.527 1 90.31 220 ALA B O 1
ATOM 4157 N N . VAL B 1 221 ? 9.961 9.383 -6.625 1 89.94 221 VAL B N 1
ATOM 4158 C CA . VAL B 1 221 ? 10.578 10.141 -7.707 1 89.94 221 VAL B CA 1
ATOM 4159 C C . VAL B 1 221 ? 10.352 9.422 -9.039 1 89.94 221 VAL B C 1
ATOM 4161 O O . VAL B 1 221 ? 10.055 10.055 -10.047 1 89.94 221 VAL B O 1
ATOM 4164 N N . ASP B 1 222 ? 10.391 8.133 -9.016 1 89.69 222 ASP B N 1
ATOM 4165 C CA . ASP B 1 222 ? 10.273 7.352 -10.242 1 89.69 222 ASP B CA 1
ATOM 4166 C C . ASP B 1 222 ? 8.836 7.32 -10.742 1 89.69 222 ASP B C 1
ATOM 4168 O O . ASP B 1 222 ? 8.562 6.879 -11.867 1 89.69 222 ASP B O 1
ATOM 4172 N N . LYS B 1 223 ? 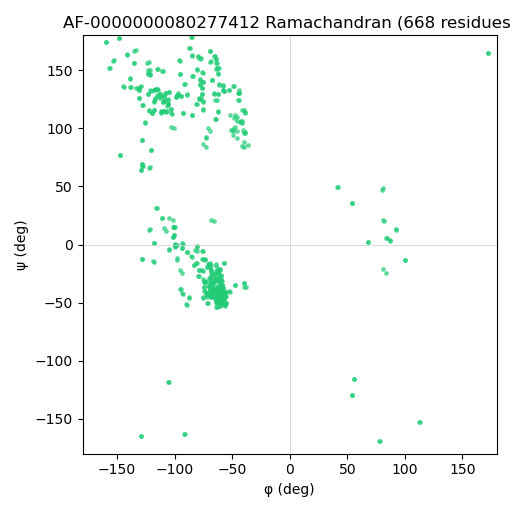7.895 7.883 -9.969 1 92 223 LYS B N 1
ATOM 4173 C CA . LYS B 1 223 ? 6.492 7.848 -10.367 1 92 223 LYS B CA 1
ATOM 4174 C C . LYS B 1 223 ? 5.945 9.258 -10.586 1 92 223 LYS B C 1
ATOM 4176 O O . LYS B 1 223 ? 4.785 9.422 -10.977 1 92 223 LYS B O 1
ATOM 4181 N N . LEU B 1 224 ? 6.758 10.266 -10.43 1 89.94 224 LEU B N 1
ATOM 4182 C CA . LEU B 1 224 ? 6.305 11.648 -10.516 1 89.94 224 LEU B CA 1
ATOM 4183 C C . LEU B 1 224 ? 5.754 11.961 -11.898 1 89.94 224 LEU B C 1
ATOM 4185 O O . LEU B 1 224 ? 4.914 12.852 -12.055 1 89.94 224 LEU B O 1
ATOM 4189 N N . TYR B 1 225 ? 6.199 11.203 -12.875 1 90.06 225 TYR B N 1
ATOM 4190 C CA . TYR B 1 225 ? 5.734 11.445 -14.242 1 90.06 225 TYR B CA 1
ATOM 4191 C C . TYR B 1 225 ? 4.234 11.203 -14.352 1 90.06 225 TYR B C 1
ATOM 4193 O O . TYR B 1 225 ? 3.566 11.789 -15.211 1 90.06 225 TYR B O 1
ATOM 4201 N N . LEU B 1 226 ? 3.676 10.453 -13.492 1 89.44 226 LEU B N 1
ATOM 4202 C CA . LEU B 1 226 ? 2.242 10.18 -13.508 1 89.44 226 LEU B CA 1
ATOM 4203 C C . LEU B 1 226 ? 1.454 11.375 -12.992 1 89.44 226 LEU B C 1
ATOM 4205 O O . LEU B 1 226 ? 0.256 11.5 -13.258 1 89.44 226 LEU B O 1
ATOM 4209 N N . ALA B 1 227 ? 2.125 12.211 -12.219 1 84.12 227 ALA B N 1
ATOM 4210 C CA . ALA B 1 227 ? 1.465 13.344 -11.578 1 84.12 227 ALA B CA 1
ATOM 4211 C C . ALA B 1 227 ? 1.732 14.641 -12.336 1 84.12 227 ALA B C 1
ATOM 4213 O O . ALA B 1 227 ? 1.448 15.734 -11.844 1 84.12 227 ALA B O 1
ATOM 4214 N N . GLU B 1 228 ? 2.203 14.484 -13.5 1 89.12 228 GLU B N 1
ATOM 4215 C CA . GLU B 1 228 ? 2.576 15.672 -14.266 1 89.12 228 GLU B CA 1
ATOM 4216 C C . GLU B 1 228 ? 1.38 16.594 -14.469 1 89.12 228 GLU B C 1
ATOM 4218 O O . GLU B 1 228 ? 1.532 17.812 -14.516 1 89.12 228 GLU B O 1
ATOM 4223 N N . GLN B 1 229 ? 0.238 16.031 -14.531 1 91.31 229 GLN B N 1
ATOM 4224 C CA . GLN B 1 229 ? -0.953 16.828 -14.789 1 91.31 229 GLN B CA 1
ATOM 4225 C C . GLN B 1 229 ? -1.63 17.25 -13.484 1 91.31 229 GLN B C 1
ATOM 4227 O O . GLN B 1 229 ? -2.619 17.984 -13.5 1 91.31 229 GLN B O 1
ATOM 4232 N N . VAL B 1 230 ? -1.139 16.828 -12.391 1 96.19 230 VAL B N 1
ATOM 4233 C CA . VAL B 1 230 ? -1.679 17.203 -11.086 1 96.19 230 VAL B CA 1
ATOM 4234 C C . VAL B 1 230 ? -0.943 18.422 -10.555 1 96.19 230 VAL B C 1
ATOM 4236 O O . VAL B 1 230 ? 0.254 18.359 -10.266 1 96.19 230 VAL B O 1
ATOM 4239 N N . PRO B 1 231 ? -1.648 19.562 -10.453 1 98.19 231 PRO B N 1
ATOM 4240 C CA . PRO B 1 231 ? -0.965 20.703 -9.852 1 98.19 231 PRO B CA 1
ATOM 4241 C C . PRO B 1 231 ? -0.344 20.375 -8.5 1 98.19 231 PRO B C 1
ATOM 4243 O O . PRO B 1 231 ? -0.991 19.75 -7.652 1 98.19 231 PRO B O 1
ATOM 4246 N N . THR B 1 232 ? 0.918 20.781 -8.32 1 98.5 232 THR B N 1
ATOM 4247 C CA . THR B 1 232 ? 1.661 20.422 -7.117 1 98.5 232 THR B CA 1
ATOM 4248 C C . THR B 1 232 ? 2.324 21.656 -6.508 1 98.5 232 THR B C 1
ATOM 4250 O O . THR B 1 232 ? 3.012 22.406 -7.199 1 98.5 232 THR B O 1
ATOM 4253 N N . LEU B 1 233 ? 2.041 21.859 -5.254 1 98.81 233 LEU B N 1
ATOM 4254 C CA . LEU B 1 233 ? 2.711 22.875 -4.445 1 98.81 233 LEU B CA 1
ATOM 4255 C C . LEU B 1 233 ? 3.639 22.219 -3.422 1 98.81 233 LEU B C 1
ATOM 4257 O O . LEU B 1 233 ? 3.24 21.297 -2.715 1 98.81 233 LEU B O 1
ATOM 4261 N N . MET B 1 234 ? 4.852 22.656 -3.406 1 98.69 234 MET B N 1
ATOM 4262 C CA . MET B 1 234 ? 5.805 22.234 -2.389 1 98.69 234 MET B CA 1
ATOM 4263 C C . MET B 1 234 ? 6.172 23.391 -1.465 1 98.69 234 MET B C 1
ATOM 4265 O O . MET B 1 234 ? 6.43 24.5 -1.929 1 98.69 234 MET B O 1
ATOM 4269 N N . ILE B 1 235 ? 6.082 23.172 -0.208 1 98.81 235 ILE B N 1
ATOM 4270 C CA . ILE B 1 235 ? 6.492 24.141 0.795 1 98.81 235 ILE B CA 1
ATOM 4271 C C . ILE B 1 235 ? 7.535 23.531 1.722 1 98.81 235 ILE B C 1
ATOM 4273 O O . ILE B 1 235 ? 7.328 22.438 2.266 1 98.81 235 ILE B O 1
ATOM 4277 N N . TRP B 1 236 ? 8.625 24.234 1.893 1 98.56 236 TRP B N 1
ATOM 4278 C CA . TRP B 1 236 ? 9.734 23.703 2.678 1 98.56 236 TRP B CA 1
ATOM 4279 C C . TRP B 1 236 ? 10.336 24.781 3.574 1 98.56 236 TRP B C 1
ATOM 4281 O O . TRP B 1 236 ? 10.336 25.969 3.219 1 98.56 236 TRP B O 1
ATOM 4291 N N . GLY B 1 237 ? 10.75 24.406 4.777 1 97.75 237 GLY B N 1
ATOM 4292 C CA . GLY B 1 237 ? 11.625 25.281 5.539 1 97.75 2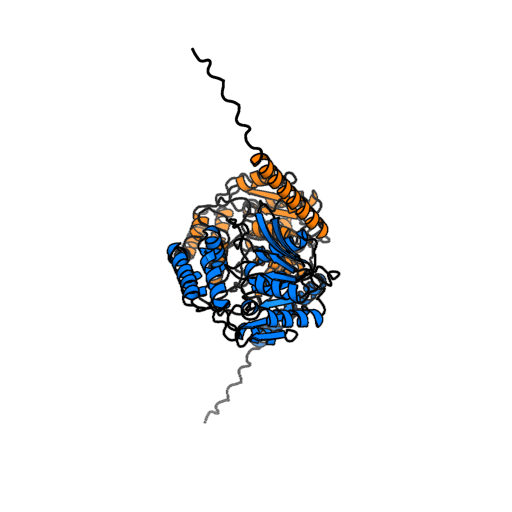37 GLY B CA 1
ATOM 4293 C C . GLY B 1 237 ? 13.055 25.281 5.035 1 97.75 237 GLY B C 1
ATOM 4294 O O . GLY B 1 237 ? 13.609 24.219 4.711 1 97.75 237 GLY B O 1
ATOM 4295 N N . ALA B 1 238 ? 13.648 26.422 5.012 1 96.5 238 ALA B N 1
ATOM 4296 C CA . ALA B 1 238 ? 15.016 26.562 4.504 1 96.5 238 ALA B CA 1
ATOM 4297 C C . ALA B 1 238 ? 16 25.812 5.391 1 96.5 238 ALA B C 1
ATOM 4299 O O . ALA B 1 238 ? 17.047 25.344 4.914 1 96.5 238 ALA B O 1
ATOM 4300 N N . HIS B 1 239 ? 15.672 25.641 6.625 1 93.19 239 HIS B N 1
ATOM 4301 C CA . HIS B 1 239 ? 16.609 25.062 7.59 1 93.19 239 HIS B CA 1
ATOM 4302 C C . HIS B 1 239 ? 16.109 23.734 8.117 1 93.19 239 HIS B C 1
ATOM 4304 O O . HIS B 1 239 ? 16.312 23.406 9.289 1 93.19 239 HIS B O 1
ATOM 4310 N N . ASP B 1 240 ? 15.383 23 7.32 1 93.69 240 ASP B N 1
ATOM 4311 C CA . ASP B 1 240 ? 14.867 21.688 7.695 1 93.69 240 ASP B CA 1
ATOM 4312 C C . ASP B 1 240 ? 16 20.688 7.93 1 93.69 240 ASP B C 1
ATOM 4314 O O . ASP B 1 240 ? 16.656 20.25 6.98 1 93.69 240 ASP B O 1
ATOM 4318 N N . PRO B 1 241 ? 16.25 20.312 9.172 1 87.5 241 PRO B N 1
ATOM 4319 C CA . PRO B 1 241 ? 17.359 19.391 9.453 1 87.5 241 PRO B CA 1
ATOM 4320 C C . PRO B 1 241 ? 16.984 17.938 9.203 1 87.5 241 PRO B C 1
ATOM 4322 O O . PRO B 1 241 ? 17.859 17.062 9.18 1 87.5 241 PRO B O 1
ATOM 4325 N N . LEU B 1 242 ? 15.75 17.656 9.102 1 86.81 242 LEU B N 1
ATOM 4326 C CA . LEU B 1 242 ? 15.281 16.266 8.984 1 86.81 242 LEU B CA 1
ATOM 4327 C C . LEU B 1 242 ? 15.211 15.844 7.527 1 86.81 242 LEU B C 1
ATOM 4329 O O . LEU B 1 242 ? 15.688 14.758 7.172 1 86.81 242 LEU B O 1
ATOM 4333 N N . ILE B 1 243 ? 14.578 16.609 6.707 1 92.75 243 ILE B N 1
ATOM 4334 C CA . ILE B 1 243 ? 14.484 16.406 5.266 1 92.75 243 ILE B CA 1
ATOM 4335 C C . ILE B 1 243 ? 14.938 17.656 4.535 1 92.75 243 ILE B C 1
ATOM 4337 O O . ILE B 1 243 ? 14.18 18.625 4.426 1 92.75 243 ILE B O 1
ATOM 4341 N N . PRO B 1 244 ? 16.031 17.672 4 1 92.62 244 PRO B N 1
ATOM 4342 C CA . PRO B 1 244 ? 16.625 18.891 3.441 1 92.62 244 PRO B CA 1
ATOM 4343 C C . PRO B 1 244 ? 15.805 19.469 2.293 1 92.62 244 PRO B C 1
ATOM 4345 O O . PRO B 1 244 ? 15.234 18.719 1.495 1 92.62 244 PRO B O 1
ATOM 4348 N N . VAL B 1 245 ? 15.852 20.797 2.211 1 96.19 245 VAL B N 1
ATOM 4349 C CA . VAL B 1 245 ? 15.086 21.531 1.212 1 96.19 245 VAL B CA 1
ATOM 4350 C C . VAL B 1 245 ? 15.57 21.156 -0.188 1 96.19 245 VAL B C 1
ATOM 4352 O O . VAL B 1 245 ? 14.828 21.297 -1.165 1 96.19 245 VAL B O 1
ATOM 4355 N N . GLU B 1 246 ? 16.734 20.594 -0.333 1 95.44 246 GLU B N 1
ATOM 4356 C CA . GLU B 1 246 ? 17.266 20.156 -1.62 1 95.44 246 GLU B CA 1
ATOM 4357 C C . GLU B 1 246 ? 16.344 19.125 -2.275 1 95.44 246 GLU B C 1
ATOM 4359 O O . GLU B 1 246 ? 16.25 19.062 -3.502 1 95.44 246 GLU B O 1
ATOM 4364 N N . HIS B 1 247 ? 15.672 18.344 -1.489 1 95.44 247 HIS B N 1
ATOM 4365 C CA . HIS B 1 247 ? 14.688 17.406 -2.033 1 95.44 247 HIS B CA 1
ATOM 4366 C C . HIS B 1 247 ? 13.602 18.156 -2.812 1 95.44 247 HIS B C 1
ATOM 4368 O O . HIS B 1 247 ? 13.227 17.734 -3.908 1 95.44 247 HIS B O 1
ATOM 4374 N N . GLY B 1 248 ? 13.109 19.266 -2.217 1 96.69 248 GLY B N 1
ATOM 4375 C CA . GLY B 1 248 ? 12.117 20.078 -2.896 1 96.69 248 GLY B CA 1
ATOM 4376 C C . GLY B 1 248 ? 12.641 20.719 -4.168 1 96.69 248 GLY B C 1
ATOM 4377 O O . GLY B 1 248 ? 11.961 20.719 -5.195 1 96.69 248 GLY B O 1
ATOM 4378 N N . ARG B 1 249 ? 13.844 21.219 -4.105 1 97.12 249 ARG B N 1
ATOM 4379 C CA . ARG B 1 249 ? 14.445 21.891 -5.254 1 97.12 249 ARG B CA 1
ATOM 4380 C C . ARG B 1 249 ? 14.656 20.906 -6.406 1 97.12 249 ARG B C 1
ATOM 4382 O O . ARG B 1 249 ? 14.328 21.219 -7.555 1 97.12 249 ARG B O 1
ATOM 4389 N N . LYS B 1 250 ? 15.164 19.75 -6.129 1 95.62 250 LYS B N 1
ATOM 4390 C CA . LYS B 1 250 ? 15.375 18.719 -7.156 1 95.62 250 LYS B CA 1
ATOM 4391 C C . LYS B 1 250 ? 14.047 18.281 -7.762 1 95.62 250 LYS B C 1
ATOM 4393 O O . LYS B 1 250 ? 13.953 18.062 -8.969 1 95.62 250 LYS B O 1
ATOM 4398 N N . THR B 1 251 ? 13.062 18.141 -6.91 1 95.88 251 THR B N 1
ATOM 4399 C CA . THR B 1 251 ? 11.75 17.734 -7.391 1 95.88 251 THR B CA 1
ATOM 4400 C C . THR B 1 251 ? 11.148 18.797 -8.312 1 95.88 251 THR B C 1
ATOM 4402 O O . THR B 1 251 ? 10.516 18.469 -9.32 1 95.88 251 THR B O 1
ATOM 4405 N N . ALA B 1 252 ? 11.328 20.047 -7.996 1 95.69 252 ALA B N 1
ATOM 4406 C CA . ALA B 1 252 ? 10.836 21.141 -8.828 1 95.69 252 ALA B CA 1
ATOM 4407 C C . ALA B 1 252 ? 11.469 21.109 -10.219 1 95.69 252 ALA B C 1
ATOM 4409 O O . ALA B 1 252 ? 10.836 21.5 -11.203 1 95.69 252 ALA B O 1
ATOM 4410 N N . GLU B 1 253 ? 12.68 20.641 -10.289 1 94.44 253 GLU B N 1
ATOM 4411 C CA . GLU B 1 253 ? 13.352 20.484 -11.578 1 94.44 253 GLU B CA 1
ATOM 4412 C C . GLU B 1 253 ? 12.727 19.359 -12.398 1 94.44 253 GLU B C 1
ATOM 4414 O O . GLU B 1 253 ? 12.609 19.469 -13.617 1 94.44 253 GLU B O 1
ATOM 4419 N N . LEU B 1 254 ? 12.32 18.344 -11.719 1 91.5 254 LEU B N 1
ATOM 4420 C CA . LEU B 1 254 ? 11.758 17.172 -12.367 1 91.5 254 LEU B CA 1
ATOM 4421 C C . LEU B 1 254 ? 10.305 17.406 -12.766 1 91.5 254 LEU B C 1
ATOM 4423 O O . LEU B 1 254 ? 9.789 16.75 -13.672 1 91.5 254 LEU B O 1
ATOM 4427 N N . LEU B 1 255 ? 9.625 18.328 -12 1 93.06 255 LEU B N 1
ATOM 4428 C CA . LEU B 1 255 ? 8.227 18.672 -12.25 1 93.06 255 LEU B CA 1
ATOM 4429 C C . LEU B 1 255 ? 8.086 20.156 -12.547 1 93.06 255 LEU B C 1
ATOM 4431 O O . LEU B 1 255 ? 7.574 20.922 -11.719 1 93.06 255 LEU B O 1
ATOM 4435 N N . PRO B 1 256 ? 8.336 20.531 -13.695 1 89.44 256 PRO B N 1
ATOM 4436 C CA . PRO B 1 256 ? 8.398 21.953 -14 1 89.44 256 PRO B CA 1
ATOM 4437 C C . PRO B 1 256 ? 7.062 22.656 -13.789 1 89.44 256 PRO B C 1
ATOM 4439 O O . PRO B 1 256 ? 7.027 23.875 -13.578 1 89.44 256 PRO B O 1
ATOM 4442 N N . GLY B 1 257 ? 5.98 22.062 -13.805 1 92.69 257 GLY B N 1
ATOM 4443 C CA . GLY B 1 257 ? 4.695 22.688 -13.547 1 92.69 257 GLY B CA 1
ATOM 4444 C C . GLY B 1 257 ? 4.398 22.859 -12.07 1 92.69 257 GLY B C 1
ATOM 4445 O O . GLY B 1 257 ? 3.41 23.5 -11.703 1 92.69 257 GLY B O 1
ATOM 4446 N N . SER B 1 258 ? 5.289 22.406 -11.234 1 96.56 258 SER B N 1
ATOM 4447 C CA . SER B 1 258 ? 5.09 22.516 -9.797 1 96.56 258 SER B CA 1
ATOM 4448 C C . SER B 1 258 ? 5.555 23.875 -9.273 1 96.56 258 SER B C 1
ATOM 4450 O O . SER B 1 258 ? 6.223 24.625 -9.984 1 96.56 258 SER B O 1
ATOM 4452 N N . ARG B 1 259 ? 5.102 24.219 -8.078 1 97.94 259 ARG B N 1
ATOM 4453 C CA . ARG B 1 259 ? 5.527 25.406 -7.355 1 97.94 259 ARG B CA 1
ATOM 4454 C C . ARG B 1 259 ? 6.277 25.031 -6.078 1 97.94 259 ARG B C 1
ATOM 4456 O O . ARG B 1 259 ? 5.859 24.141 -5.348 1 97.94 259 ARG B O 1
ATOM 4463 N N . LEU B 1 260 ? 7.395 25.688 -5.887 1 98.44 260 LEU B N 1
ATOM 4464 C CA . LEU B 1 260 ? 8.141 25.516 -4.645 1 98.44 260 LEU B CA 1
ATOM 4465 C C . LEU B 1 260 ? 8.234 26.844 -3.883 1 98.44 260 LEU B C 1
ATOM 4467 O O . LEU B 1 260 ? 8.641 27.859 -4.445 1 98.44 260 LEU B O 1
ATOM 4471 N N . THR B 1 261 ? 7.801 26.859 -2.705 1 98.69 261 THR B N 1
ATOM 4472 C CA . THR B 1 261 ? 7.977 27.984 -1.795 1 98.69 261 THR B CA 1
ATOM 4473 C C . THR B 1 261 ? 8.859 27.578 -0.612 1 98.69 261 THR B C 1
ATOM 4475 O O . THR B 1 261 ? 8.578 26.609 0.079 1 98.69 261 THR B O 1
ATOM 4478 N N . VAL B 1 262 ? 9.859 28.344 -0.352 1 98.69 262 VAL B N 1
ATOM 4479 C CA . VAL B 1 262 ? 10.773 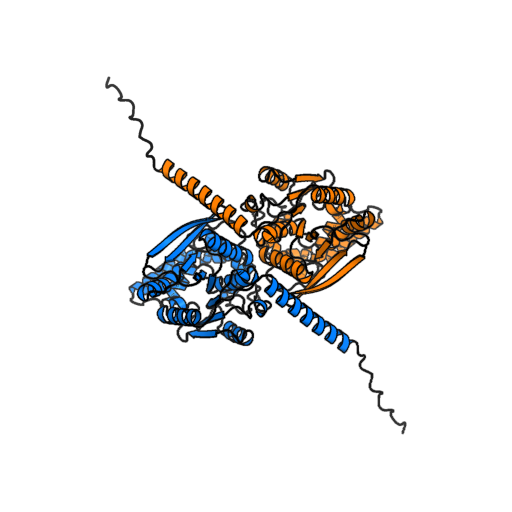28.078 0.754 1 98.69 262 VAL B CA 1
ATOM 4480 C C . VAL B 1 262 ? 10.586 29.125 1.848 1 98.69 262 VAL B C 1
ATOM 4482 O O . VAL B 1 262 ? 10.625 30.328 1.579 1 98.69 262 VAL B O 1
ATOM 4485 N N . PHE B 1 263 ? 10.281 28.703 3.027 1 98.38 263 PHE B N 1
ATOM 4486 C CA . PHE B 1 263 ? 10.188 29.562 4.199 1 98.38 263 PHE B CA 1
ATOM 4487 C C . PHE B 1 263 ? 11.562 29.766 4.836 1 98.38 263 PHE B C 1
ATOM 4489 O O . PHE B 1 263 ? 12.07 28.875 5.512 1 98.38 263 PHE B O 1
ATOM 4496 N N . GLU B 1 264 ? 12.109 30.938 4.77 1 96.62 264 GLU B N 1
ATOM 4497 C CA . GLU B 1 264 ? 13.469 31.219 5.215 1 96.62 264 GLU B CA 1
ATOM 4498 C C . GLU B 1 264 ? 13.586 31.125 6.734 1 96.62 264 GLU B C 1
ATOM 4500 O O . GLU B 1 264 ? 14.672 30.891 7.266 1 96.62 264 GLU B O 1
ATOM 4505 N N . ASN B 1 265 ? 12.516 31.203 7.398 1 91.88 265 ASN B N 1
ATOM 4506 C CA . ASN B 1 265 ? 12.547 31.25 8.852 1 91.88 265 ASN B CA 1
ATOM 4507 C C . ASN B 1 265 ? 12.031 29.953 9.469 1 91.88 265 ASN B C 1
ATOM 4509 O O . ASN B 1 265 ? 11.672 29.922 10.648 1 91.88 265 ASN B O 1
ATOM 4513 N N . ALA B 1 266 ? 11.93 28.953 8.672 1 95.94 266 ALA B N 1
ATOM 4514 C CA . ALA B 1 266 ? 11.297 27.75 9.188 1 95.94 266 ALA B CA 1
ATOM 4515 C C . ALA B 1 266 ? 12.227 26.547 9.047 1 95.94 266 ALA B C 1
ATOM 4517 O O . ALA B 1 266 ? 13.172 26.562 8.258 1 95.94 266 ALA B O 1
ATOM 4518 N N . LYS B 1 267 ? 11.977 25.609 9.859 1 95.44 267 LYS B N 1
ATOM 4519 C CA . LYS B 1 267 ? 12.648 24.312 9.812 1 95.44 267 LYS B CA 1
ATOM 4520 C C . LYS B 1 267 ? 11.727 23.234 9.234 1 95.44 267 LYS B C 1
ATOM 4522 O O . LYS B 1 267 ? 11.25 23.359 8.109 1 95.44 267 LYS B O 1
ATOM 4527 N N . HIS B 1 268 ? 11.375 22.188 9.945 1 95.19 268 HIS B N 1
ATOM 4528 C CA . HIS B 1 268 ? 10.672 21.031 9.391 1 95.19 268 HIS B CA 1
ATOM 4529 C C . HIS B 1 268 ? 9.156 21.234 9.461 1 95.19 268 HIS B C 1
ATOM 4531 O O . HIS B 1 268 ? 8.398 20.438 8.906 1 95.19 268 HIS B O 1
ATOM 4537 N N . PHE B 1 269 ? 8.688 22.375 10.141 1 97.31 269 PHE B N 1
ATOM 4538 C CA . PHE B 1 269 ? 7.258 22.609 10.312 1 97.31 269 PHE B CA 1
ATOM 4539 C C . PHE B 1 269 ? 6.871 24 9.844 1 97.31 269 PHE B C 1
ATOM 4541 O O . PHE B 1 269 ? 6.367 24.812 10.633 1 97.31 269 PHE B O 1
ATOM 4548 N N . PRO B 1 270 ? 6.926 24.234 8.57 1 97.75 270 PRO B N 1
ATOM 4549 C CA . PRO B 1 270 ? 6.613 25.578 8.117 1 97.75 270 PRO B CA 1
ATOM 4550 C C . PRO B 1 270 ? 5.164 25.984 8.406 1 97.75 270 PRO B C 1
ATOM 4552 O O . PRO B 1 270 ? 4.887 27.156 8.695 1 97.75 270 PRO B O 1
ATOM 4555 N N . HIS B 1 271 ? 4.207 25.031 8.445 1 98.12 271 HIS B N 1
ATOM 4556 C CA . HIS B 1 271 ? 2.797 25.312 8.711 1 98.12 271 HIS B CA 1
ATOM 4557 C C . HIS B 1 271 ? 2.572 25.688 10.172 1 98.12 271 HIS B C 1
ATOM 4559 O O . HIS B 1 271 ? 1.539 26.266 10.516 1 98.12 271 HIS B O 1
ATOM 4565 N N . VAL B 1 272 ? 3.496 25.344 11.016 1 96.56 272 VAL B N 1
ATOM 4566 C CA . VAL B 1 272 ? 3.432 25.688 12.43 1 96.56 272 VAL B CA 1
ATOM 4567 C C . VAL B 1 272 ? 4.219 26.969 12.688 1 96.56 272 VAL B C 1
ATOM 4569 O O . VAL B 1 272 ? 3.793 27.812 13.477 1 96.56 272 VAL B O 1
ATOM 4572 N N . ALA B 1 273 ? 5.344 27.156 12.023 1 95.56 273 ALA B N 1
ATOM 4573 C CA . ALA B 1 273 ? 6.223 28.297 12.195 1 95.56 273 ALA B CA 1
ATOM 4574 C C . ALA B 1 273 ? 5.535 29.594 11.758 1 95.56 273 ALA B C 1
ATOM 4576 O O . ALA B 1 273 ? 5.688 30.641 12.391 1 95.56 273 ALA B O 1
ATOM 4577 N N . ASP B 1 274 ? 4.82 29.516 10.695 1 97.06 274 ASP B N 1
ATOM 4578 C CA . ASP B 1 274 ? 4.148 30.688 10.133 1 97.06 274 ASP B CA 1
ATOM 4579 C C . ASP B 1 274 ? 2.834 30.297 9.461 1 97.06 274 ASP B C 1
ATOM 4581 O O . ASP B 1 274 ? 2.725 30.312 8.234 1 97.06 274 ASP B O 1
ATOM 4585 N N . PRO B 1 275 ? 1.812 30.047 10.266 1 97.38 275 PRO B N 1
ATOM 4586 C CA . PRO B 1 275 ? 0.539 29.562 9.727 1 97.38 275 PRO B CA 1
ATOM 4587 C C . PRO B 1 275 ? -0.12 30.562 8.781 1 97.38 275 PRO B C 1
ATOM 4589 O O . PRO B 1 275 ? -0.775 30.156 7.812 1 97.38 275 PRO B O 1
ATOM 4592 N N . ALA B 1 276 ? -0.003 31.844 9.039 1 97.31 276 ALA B N 1
ATOM 4593 C CA . ALA B 1 276 ? -0.612 32.844 8.188 1 97.31 276 ALA B CA 1
ATOM 4594 C C . ALA B 1 276 ? -0.012 32.844 6.785 1 97.31 276 ALA B C 1
ATOM 4596 O O . ALA B 1 276 ? -0.742 32.812 5.789 1 97.31 276 ALA B O 1
ATOM 4597 N N . ARG B 1 277 ? 1.313 32.844 6.707 1 97.94 277 ARG B N 1
ATOM 4598 C CA . ARG B 1 277 ? 1.976 32.781 5.41 1 97.94 277 ARG B CA 1
ATOM 4599 C C . ARG B 1 277 ? 1.658 31.469 4.695 1 97.94 277 ARG B C 1
ATOM 4601 O O . ARG B 1 277 ? 1.407 31.469 3.488 1 97.94 277 ARG B O 1
ATOM 4608 N N . PHE B 1 278 ? 1.737 30.375 5.43 1 98.56 278 PHE B N 1
ATOM 4609 C CA . PHE B 1 278 ? 1.415 29.062 4.871 1 98.56 278 PHE B CA 1
ATOM 4610 C C . PHE B 1 278 ? 0.013 29.062 4.273 1 98.56 278 PHE B C 1
ATOM 4612 O O . PHE B 1 278 ? -0.18 28.641 3.133 1 98.56 278 PHE B O 1
ATOM 4619 N N . GLY B 1 279 ? -0.965 29.531 5.035 1 98.19 279 GLY B N 1
ATOM 4620 C CA . GLY B 1 279 ? -2.34 29.594 4.566 1 98.19 279 GLY B CA 1
ATOM 4621 C C . GLY B 1 279 ? -2.504 30.453 3.324 1 98.19 279 GLY B C 1
ATOM 4622 O O . GLY B 1 279 ? -3.232 30.078 2.4 1 98.19 279 GLY B O 1
ATOM 4623 N N . ALA B 1 280 ? -1.853 31.547 3.283 1 97.62 280 ALA B N 1
ATOM 4624 C CA . ALA B 1 280 ? -1.925 32.438 2.131 1 97.62 280 ALA B CA 1
ATOM 4625 C C . ALA B 1 280 ? -1.374 31.766 0.878 1 97.62 280 ALA B C 1
ATOM 4627 O O . ALA B 1 280 ? -1.956 31.875 -0.203 1 97.62 280 ALA B O 1
ATOM 4628 N N . GLU B 1 281 ? -0.219 31.062 1.032 1 98.06 281 GLU B N 1
ATOM 4629 C CA . GLU B 1 281 ? 0.368 30.344 -0.09 1 98.06 281 GLU B CA 1
ATOM 4630 C C . GLU B 1 281 ? -0.571 29.25 -0.589 1 98.06 281 GLU B C 1
ATOM 4632 O O . GLU B 1 281 ? -0.729 29.062 -1.798 1 98.06 281 GLU B O 1
ATOM 4637 N N . LEU B 1 282 ? -1.124 28.531 0.326 1 98.38 282 LEU B N 1
ATOM 4638 C CA . LEU B 1 282 ? -2.051 27.453 -0.008 1 98.38 282 LEU B CA 1
ATOM 4639 C C . LEU B 1 282 ? -3.283 28 -0.722 1 98.38 282 LEU B C 1
ATOM 4641 O O . LEU B 1 282 ? -3.699 27.469 -1.75 1 98.38 282 LEU B O 1
ATOM 4645 N N . GLU B 1 283 ? -3.854 29.062 -0.201 1 96.62 283 GLU B N 1
ATOM 4646 C CA . GLU B 1 283 ? -5.039 29.656 -0.808 1 96.62 283 GLU B CA 1
ATOM 4647 C C . GLU B 1 283 ? -4.742 30.172 -2.213 1 96.62 283 GLU B C 1
ATOM 4649 O O . GLU B 1 283 ? -5.535 29.969 -3.135 1 96.62 283 GLU B O 1
ATOM 4654 N N . ARG B 1 284 ? -3.607 30.875 -2.35 1 97.56 284 ARG B N 1
ATOM 4655 C CA . ARG B 1 284 ? -3.201 31.359 -3.666 1 97.56 284 ARG B CA 1
ATOM 4656 C C . ARG B 1 284 ? -3.057 30.203 -4.652 1 97.56 284 ARG B C 1
ATOM 4658 O O . ARG B 1 284 ? -3.518 30.281 -5.793 1 97.56 284 ARG B O 1
ATOM 4665 N N . PHE B 1 285 ? -2.43 29.172 -4.25 1 98.38 285 PHE B N 1
ATOM 4666 C CA . PHE B 1 285 ? -2.236 27.984 -5.078 1 98.38 285 PHE B CA 1
ATOM 4667 C C . PHE B 1 285 ? -3.576 27.406 -5.512 1 98.38 285 PHE B C 1
ATOM 4669 O O . PHE B 1 285 ? -3.771 27.094 -6.688 1 98.38 285 PHE B O 1
ATOM 4676 N N . LEU B 1 286 ? -4.488 27.219 -4.539 1 97.31 286 LEU B N 1
ATOM 4677 C CA . LEU B 1 286 ? -5.805 26.656 -4.82 1 97.31 286 LEU B CA 1
ATOM 4678 C C . LEU B 1 286 ? -6.586 27.547 -5.773 1 97.31 286 LEU B C 1
ATOM 4680 O O . LEU B 1 286 ? -7.285 27.062 -6.66 1 97.31 286 LEU B O 1
ATOM 4684 N N . ASP B 1 287 ? -6.457 28.828 -5.656 1 95.44 287 ASP B N 1
ATOM 4685 C CA . ASP B 1 287 ? -7.195 29.797 -6.469 1 95.44 287 ASP B CA 1
ATOM 4686 C C . ASP B 1 287 ? -6.633 29.859 -7.887 1 95.44 287 ASP B C 1
ATOM 4688 O O . ASP B 1 287 ? -7.371 30.094 -8.844 1 95.44 287 ASP B O 1
ATOM 4692 N N . GLU B 1 288 ? -5.352 29.625 -8.031 1 97.44 288 GLU B N 1
ATOM 4693 C CA . GLU B 1 288 ? -4.684 29.875 -9.305 1 97.44 288 GLU B CA 1
ATOM 4694 C C . GLU B 1 288 ? -4.52 28.578 -10.102 1 97.44 288 GLU B C 1
ATOM 4696 O O . GLU B 1 288 ? -3.957 28.578 -11.195 1 97.44 288 GLU B O 1
ATOM 4701 N N . THR B 1 289 ? -4.938 27.484 -9.578 1 97.44 289 THR B N 1
ATOM 4702 C CA . THR B 1 289 ? -4.785 26.234 -10.305 1 97.44 289 THR B CA 1
ATOM 4703 C C . THR B 1 289 ? -6.137 25.547 -10.5 1 97.44 289 THR B C 1
ATOM 4705 O O . THR B 1 289 ? -7.055 25.75 -9.703 1 97.44 289 THR B O 1
ATOM 4708 N N . GLU B 1 290 ? -6.242 24.844 -11.523 1 96.56 290 GLU B N 1
ATOM 4709 C CA . GLU B 1 290 ? -7.414 24.016 -11.797 1 96.56 290 GLU B CA 1
ATOM 4710 C C . GLU B 1 290 ? -7.207 22.578 -11.312 1 96.56 290 GLU B C 1
ATOM 4712 O O . GLU B 1 290 ? -6.188 21.953 -11.609 1 96.56 290 GLU B O 1
ATOM 4717 N N . PRO B 1 291 ? -8.148 22.078 -10.531 1 96.88 291 PRO B N 1
ATOM 4718 C CA . PRO B 1 291 ? -7.988 20.703 -10.07 1 96.88 291 PRO B CA 1
ATOM 4719 C C . PRO B 1 291 ? -7.879 19.703 -11.227 1 96.88 291 PRO B C 1
ATOM 4721 O O . PRO B 1 291 ? -8.602 19.828 -12.219 1 96.88 291 PRO B O 1
ATOM 4724 N N . ALA B 1 292 ? -6.91 18.75 -11.062 1 96.56 292 ALA B N 1
ATOM 4725 C CA . ALA B 1 292 ? -6.812 17.672 -12.039 1 96.56 292 ALA B CA 1
ATOM 4726 C C . ALA B 1 292 ? -8.031 16.75 -11.977 1 96.56 292 ALA B C 1
ATOM 4728 O O . ALA B 1 292 ? -8.562 16.5 -10.891 1 96.56 292 ALA B O 1
ATOM 4729 N N . ARG B 1 293 ? -8.5 16.281 -13.109 1 94.56 293 ARG B N 1
ATOM 4730 C CA . ARG B 1 293 ? -9.555 15.281 -13.227 1 94.56 293 ARG B CA 1
ATOM 4731 C C . ARG B 1 293 ? -9.117 14.133 -14.125 1 94.56 293 ARG B C 1
ATOM 4733 O O . ARG B 1 293 ? -9.727 13.883 -15.164 1 94.56 293 ARG B O 1
ATOM 4740 N N . LEU B 1 294 ? -8.18 13.422 -13.617 1 92.88 294 LEU B N 1
ATOM 4741 C CA . LEU B 1 294 ? -7.602 12.336 -14.398 1 92.88 294 LEU B CA 1
ATOM 4742 C C . LEU B 1 294 ? -8.523 11.117 -14.398 1 92.88 294 LEU B C 1
ATOM 4744 O O . LEU B 1 294 ? -9.125 10.797 -13.367 1 92.88 294 LEU B O 1
ATOM 4748 N N . THR B 1 295 ? -8.633 10.555 -15.547 1 88.56 295 THR B N 1
ATOM 4749 C CA . THR B 1 295 ? -9.297 9.258 -15.633 1 88.56 295 THR B CA 1
ATOM 4750 C C . THR B 1 295 ? -8.273 8.125 -15.586 1 88.56 295 THR B C 1
ATOM 4752 O O . THR B 1 295 ? -7.09 8.336 -15.852 1 88.56 295 THR B O 1
ATOM 4755 N N . LEU B 1 296 ? -8.703 6.953 -15.211 1 84.12 296 LEU B N 1
ATOM 4756 C CA . LEU B 1 296 ? -7.812 5.801 -15.203 1 84.12 296 LEU B CA 1
ATOM 4757 C C . LEU B 1 296 ? -7.246 5.531 -16.594 1 84.12 296 LEU B C 1
ATOM 4759 O O . LEU B 1 296 ? -6.082 5.156 -16.734 1 84.12 296 LEU B O 1
ATOM 4763 N N . GLU B 1 297 ? -8.023 5.777 -17.562 1 88.25 297 GLU B N 1
ATOM 4764 C CA . GLU B 1 297 ? -7.578 5.586 -18.938 1 88.25 297 GLU B CA 1
ATOM 4765 C C . GLU B 1 297 ? -6.418 6.516 -19.281 1 88.25 297 GLU B C 1
ATOM 4767 O O . GLU B 1 297 ? -5.457 6.102 -19.938 1 88.25 297 GLU B O 1
ATOM 4772 N N . GLU B 1 298 ? -6.527 7.684 -18.859 1 90.88 298 GLU B N 1
ATOM 4773 C CA . GLU B 1 298 ? -5.461 8.648 -19.109 1 90.88 298 GLU B CA 1
ATOM 4774 C C . GLU B 1 298 ? -4.168 8.242 -18.406 1 90.88 298 GLU B C 1
ATOM 4776 O O . GLU B 1 298 ? -3.084 8.336 -18.984 1 90.88 298 GLU B O 1
ATOM 4781 N N . VAL B 1 299 ? -4.328 7.801 -17.25 1 88.81 299 VAL B N 1
ATOM 4782 C CA . VAL B 1 299 ? -3.16 7.387 -16.484 1 88.81 299 VAL B CA 1
ATOM 4783 C C . VAL B 1 299 ? -2.514 6.168 -17.141 1 88.81 299 VAL B C 1
ATOM 4785 O O . VAL B 1 299 ? -1.286 6.082 -17.234 1 88.81 299 VAL B O 1
ATOM 4788 N N . VAL B 1 300 ? -3.311 5.277 -17.609 1 89.5 300 VAL B N 1
ATOM 4789 C CA . VAL B 1 300 ? -2.818 4.094 -18.312 1 89.5 300 VAL B CA 1
ATOM 4790 C C . VAL B 1 300 ? -2.057 4.512 -19.562 1 89.5 300 VAL B C 1
ATOM 4792 O O . VAL B 1 300 ? -0.995 3.959 -19.859 1 89.5 300 VAL B O 1
ATOM 4795 N N . GLU B 1 301 ? -2.568 5.465 -20.203 1 92.94 301 GLU B N 1
ATOM 4796 C CA . GLU B 1 301 ? -1.895 5.949 -21.406 1 92.94 301 GLU B CA 1
ATOM 4797 C C . GLU B 1 301 ? -0.516 6.516 -21.078 1 92.94 301 GLU B C 1
ATOM 4799 O O . GLU B 1 301 ? 0.454 6.258 -21.797 1 92.94 301 GLU B O 1
ATOM 4804 N N . ILE B 1 302 ? -0.484 7.273 -20.047 1 92.81 302 ILE B N 1
ATOM 4805 C CA . ILE B 1 302 ? 0.79 7.84 -19.625 1 92.81 302 ILE B CA 1
ATOM 4806 C C . ILE B 1 302 ? 1.758 6.711 -19.266 1 92.81 302 ILE B C 1
ATOM 4808 O O . ILE B 1 302 ? 2.92 6.73 -19.672 1 92.81 302 ILE B O 1
ATOM 4812 N N . LEU B 1 303 ? 1.284 5.746 -18.562 1 92.56 303 LEU B N 1
ATOM 4813 C CA . LEU B 1 303 ? 2.092 4.613 -18.125 1 92.56 303 LEU B CA 1
ATOM 4814 C C . LEU B 1 303 ? 2.629 3.834 -19.312 1 92.56 303 LEU B C 1
ATOM 4816 O O . LEU B 1 303 ? 3.816 3.504 -19.375 1 92.56 303 LEU B O 1
ATOM 4820 N N . VAL B 1 304 ? 1.784 3.564 -20.25 1 92.56 304 VAL B N 1
ATOM 4821 C CA . VAL B 1 304 ? 2.156 2.785 -21.438 1 92.56 304 VAL B CA 1
ATOM 4822 C C . VAL B 1 304 ? 3.203 3.545 -22.25 1 92.56 304 VAL B C 1
ATOM 4824 O O . VAL B 1 304 ? 4.207 2.969 -22.672 1 92.56 304 VAL B O 1
ATOM 4827 N N . ARG B 1 305 ? 2.957 4.793 -22.391 1 92.81 305 ARG B N 1
ATOM 4828 C CA . ARG B 1 305 ? 3.906 5.617 -23.141 1 92.81 305 ARG B CA 1
ATOM 4829 C C . ARG B 1 305 ? 5.273 5.625 -22.469 1 92.81 305 ARG B C 1
ATOM 4831 O O . ARG B 1 305 ? 6.301 5.516 -23.141 1 92.81 305 ARG B O 1
ATOM 4838 N N . ALA B 1 306 ? 5.23 5.77 -21.219 1 92 306 ALA B N 1
ATOM 4839 C CA . ALA B 1 306 ? 6.484 5.785 -20.469 1 92 306 ALA B CA 1
ATOM 4840 C C . ALA B 1 306 ? 7.211 4.449 -20.594 1 92 306 ALA B C 1
ATOM 4842 O O . ALA B 1 306 ? 8.438 4.414 -20.734 1 92 306 ALA B O 1
ATOM 4843 N N . SER B 1 307 ? 6.512 3.385 -20.453 1 91.5 307 SER B N 1
ATOM 4844 C CA . SER B 1 307 ? 7.094 2.051 -20.562 1 91.5 307 SER B CA 1
ATOM 4845 C C . SER B 1 307 ? 7.711 1.821 -21.938 1 91.5 307 SER B C 1
ATOM 4847 O O . SER B 1 307 ? 8.82 1.29 -22.047 1 91.5 307 SER B O 1
ATOM 4849 N N . GLU B 1 308 ? 7.012 2.221 -22.953 1 90.25 308 GLU B N 1
ATOM 4850 C CA . GLU B 1 308 ? 7.492 2.062 -24.328 1 90.25 308 GLU B CA 1
ATOM 4851 C C . GLU B 1 308 ? 8.742 2.898 -24.578 1 90.25 308 GLU B C 1
ATOM 4853 O O . GLU B 1 308 ? 9.68 2.441 -25.234 1 90.25 308 GLU B O 1
ATOM 4858 N N . ALA B 1 309 ? 8.703 4.078 -24.078 1 89.56 309 ALA B N 1
ATOM 4859 C CA . ALA B 1 309 ? 9.867 4.945 -24.219 1 89.56 309 ALA B CA 1
ATOM 4860 C C . ALA B 1 309 ? 11.094 4.34 -23.547 1 89.56 309 ALA B C 1
ATOM 4862 O O . ALA B 1 309 ? 12.203 4.398 -24.078 1 89.56 309 ALA B O 1
ATOM 4863 N N . ALA B 1 310 ? 10.875 3.773 -22.422 1 87.06 310 ALA B N 1
ATOM 4864 C CA . ALA B 1 310 ? 11.969 3.148 -21.688 1 87.06 310 ALA B CA 1
ATOM 4865 C C . ALA B 1 310 ? 12.516 1.931 -22.422 1 87.06 310 ALA B C 1
ATOM 4867 O O . ALA B 1 310 ? 13.727 1.712 -22.469 1 87.06 310 ALA B O 1
ATOM 4868 N N . ASN B 1 311 ? 11.641 1.158 -22.938 1 84.44 311 ASN B N 1
ATOM 4869 C CA . ASN B 1 311 ? 12.039 -0.025 -23.688 1 84.44 311 ASN B CA 1
ATOM 4870 C C . ASN B 1 311 ? 12.836 0.348 -24.938 1 84.44 311 ASN B C 1
ATOM 4872 O O . ASN B 1 311 ? 13.773 -0.355 -25.312 1 84.44 311 ASN B O 1
ATOM 4876 N N . GLU B 1 312 ? 12.438 1.396 -25.547 1 83.94 312 GLU B N 1
ATOM 4877 C CA . GLU B 1 312 ? 13.148 1.868 -26.734 1 83.94 312 GLU B CA 1
ATOM 4878 C C . GLU B 1 312 ? 14.57 2.305 -26.391 1 83.94 312 GLU B C 1
ATOM 4880 O O . GLU B 1 312 ? 15.508 2.02 -27.141 1 83.94 312 GLU B O 1
ATOM 4885 N N . VAL B 1 313 ? 14.68 2.939 -25.297 1 81.62 313 VAL B N 1
ATOM 4886 C CA . VAL B 1 313 ? 16 3.393 -24.859 1 81.62 313 VAL B CA 1
ATOM 4887 C C . VAL B 1 313 ? 16.875 2.186 -24.547 1 81.62 313 VAL B C 1
ATOM 4889 O O . VAL B 1 313 ? 18.062 2.16 -24.922 1 81.62 313 VAL B O 1
ATOM 4892 N N . GLU B 1 314 ? 16.297 1.233 -23.922 1 76.88 314 GLU B N 1
ATOM 4893 C CA . GLU B 1 314 ? 17.047 0.025 -23.578 1 76.88 314 GLU B CA 1
ATOM 4894 C C . GLU B 1 314 ? 17.438 -0.757 -24.828 1 76.88 314 GLU B C 1
ATOM 4896 O O . GLU B 1 314 ? 18.547 -1.267 -24.922 1 76.88 314 GLU B O 1
ATOM 4901 N N . ASN B 1 315 ? 16.531 -0.827 -25.734 1 78.69 315 ASN B N 1
ATOM 4902 C CA . ASN B 1 315 ? 16.812 -1.52 -26.984 1 78.69 315 ASN B CA 1
ATOM 4903 C C . ASN B 1 315 ? 17.906 -0.816 -27.781 1 78.69 315 ASN B C 1
ATOM 4905 O O . ASN B 1 315 ? 18.75 -1.471 -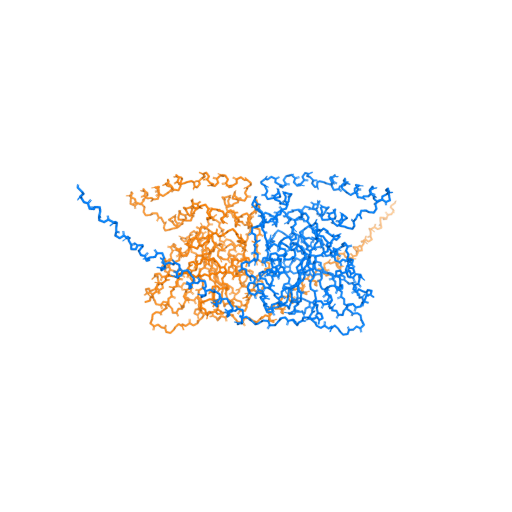28.375 1 78.69 315 ASN B O 1
ATOM 4909 N N . ARG B 1 316 ? 17.906 0.458 -27.797 1 75.62 316 ARG B N 1
ATOM 4910 C CA . ARG B 1 316 ? 18.922 1.238 -28.484 1 75.62 316 ARG B CA 1
ATOM 4911 C C . ARG B 1 316 ? 20.297 1.062 -27.828 1 75.62 316 ARG B C 1
ATOM 4913 O O . ARG B 1 316 ? 21.312 0.946 -28.5 1 75.62 316 ARG B O 1
ATOM 4920 N N . ALA B 1 317 ? 20.203 1.027 -26.547 1 74.25 317 ALA B N 1
ATOM 4921 C CA . ALA B 1 317 ? 21.438 0.856 -25.797 1 74.25 317 ALA B CA 1
ATOM 4922 C C . ALA B 1 317 ? 22.047 -0.521 -26.047 1 74.25 317 ALA B C 1
ATOM 4924 O O . ALA B 1 317 ? 23.266 -0.653 -26.188 1 74.25 317 ALA B O 1
ATOM 4925 N N . LYS B 1 318 ? 21.188 -1.486 -26.188 1 72.75 318 LYS B N 1
ATOM 4926 C CA . LYS B 1 318 ? 21.641 -2.85 -26.453 1 72.75 318 LYS B CA 1
ATOM 4927 C C . LYS B 1 318 ? 22.125 -2.982 -27.891 1 72.75 318 LYS B C 1
ATOM 4929 O O . LYS B 1 318 ? 23.094 -3.705 -28.156 1 72.75 318 LYS B O 1
ATOM 4934 N N . ALA B 1 319 ? 21.594 -2.301 -28.766 1 74.06 319 ALA B N 1
ATOM 4935 C CA . ALA B 1 319 ? 22 -2.318 -30.172 1 74.06 319 ALA B CA 1
ATOM 4936 C C . ALA B 1 319 ? 23.344 -1.626 -30.375 1 74.06 319 ALA B C 1
ATOM 4938 O O . ALA B 1 319 ? 24.172 -2.082 -31.172 1 74.06 319 ALA B O 1
ATOM 4939 N N . VAL B 1 320 ? 23.547 -0.532 -29.734 1 69.75 320 VAL B N 1
ATOM 4940 C CA . VAL B 1 320 ? 24.797 0.202 -29.828 1 69.75 320 VAL B CA 1
ATOM 4941 C C . VAL B 1 320 ? 25.938 -0.64 -29.234 1 69.75 320 VAL B C 1
ATOM 4943 O O . VAL B 1 320 ? 27.047 -0.639 -29.75 1 69.75 320 VAL B O 1
ATOM 4946 N N . LYS B 1 321 ? 25.625 -1.199 -28.266 1 62.88 321 LYS B N 1
ATOM 4947 C CA . LYS B 1 321 ? 26.641 -2.047 -27.656 1 62.88 321 LYS B CA 1
ATOM 4948 C C . LYS B 1 321 ? 26.969 -3.248 -28.531 1 62.88 321 LYS B C 1
ATOM 4950 O O . LYS B 1 321 ? 28.062 -3.801 -28.453 1 62.88 321 LYS B O 1
ATOM 4955 N N . LYS B 1 322 ? 26.016 -3.76 -29.312 1 60.16 322 LYS B N 1
ATOM 4956 C CA . LYS B 1 322 ? 26.219 -4.891 -30.203 1 60.16 322 LYS B CA 1
ATOM 4957 C C . LYS B 1 322 ? 26.984 -4.465 -31.469 1 60.16 322 LYS B C 1
ATOM 4959 O O . LYS B 1 322 ? 27.312 -5.301 -32.312 1 60.16 322 LYS B O 1
ATOM 4964 N N . VAL B 1 323 ? 27.172 -3.238 -31.797 1 56.94 323 VAL B N 1
ATOM 4965 C CA . VAL B 1 323 ? 28.016 -2.846 -32.938 1 56.94 323 VAL B CA 1
ATOM 4966 C C . VAL B 1 323 ? 29.484 -3.109 -32.594 1 56.94 323 VAL B C 1
ATOM 4968 O O . VAL B 1 323 ? 30.016 -2.541 -31.641 1 56.94 323 VAL B O 1
ATOM 4971 N N . PRO B 1 324 ? 29.922 -4.105 -33.062 1 51.88 324 PRO B N 1
ATOM 4972 C CA . PRO B 1 324 ? 31.328 -4.445 -32.875 1 51.88 324 PRO B CA 1
ATOM 4973 C C . PRO B 1 324 ? 32.25 -3.273 -33.156 1 51.88 324 PRO B C 1
ATOM 4975 O O . PRO B 1 324 ? 31.984 -2.453 -34.031 1 51.88 324 PRO B O 1
ATOM 4978 N N . GLU B 1 325 ? 32.875 -2.777 -32.125 1 46.16 325 GLU B N 1
ATOM 4979 C CA . GLU B 1 325 ? 33.938 -1.858 -32.438 1 46.16 325 GLU B CA 1
ATOM 4980 C C . GLU B 1 325 ? 34.75 -2.334 -33.656 1 46.16 325 GLU B C 1
ATOM 4982 O O . GLU B 1 325 ? 35.312 -3.428 -33.656 1 46.16 325 GLU B O 1
ATOM 4987 N N . LYS B 1 326 ? 34.406 -2.018 -34.844 1 46.56 326 LYS B N 1
ATOM 4988 C CA . LYS B 1 326 ? 35.344 -2.268 -35.938 1 46.56 326 LYS B CA 1
ATOM 4989 C C . LYS B 1 326 ? 36.781 -1.919 -35.531 1 46.56 326 LYS B C 1
ATOM 4991 O O . LYS B 1 326 ? 37.062 -0.781 -35.156 1 46.56 326 LYS B O 1
ATOM 4996 N N . LEU B 1 327 ? 37.531 -2.879 -35.156 1 47.59 327 LEU B N 1
ATOM 4997 C CA . LEU B 1 327 ? 38.969 -2.795 -34.938 1 47.59 327 LEU B CA 1
ATOM 4998 C C . LEU B 1 327 ? 39.656 -1.935 -36 1 47.59 327 LEU B C 1
ATOM 5000 O O . LEU B 1 327 ? 39.531 -2.207 -37.188 1 47.59 327 LEU B O 1
ATOM 5004 N N . SER B 1 328 ? 39.875 -0.714 -35.719 1 47 328 SER B N 1
ATOM 5005 C CA . SER B 1 328 ? 40.719 0.122 -36.562 1 47 328 SER B CA 1
ATOM 5006 C C . SER B 1 328 ? 41.969 -0.629 -37.031 1 47 328 SER B C 1
ATOM 5008 O O . SER B 1 328 ? 42.625 -1.295 -36.25 1 47 328 SER B O 1
ATOM 5010 N N . PRO B 1 329 ? 41.969 -1.011 -38.312 1 46.97 329 PRO B N 1
ATOM 5011 C CA . PRO B 1 329 ? 43.188 -1.675 -38.844 1 46.97 329 PRO B CA 1
ATOM 5012 C C . PRO B 1 329 ? 44.469 -1.006 -38.375 1 46.97 329 PRO B C 1
ATOM 5014 O O . PRO B 1 329 ? 44.531 0.222 -38.281 1 46.97 329 PRO B O 1
ATOM 5017 N N . GLY B 1 330 ? 45.25 -1.582 -37.438 1 43.44 330 GLY B N 1
ATOM 5018 C CA . GLY B 1 330 ? 46.531 -1.155 -36.969 1 43.44 330 GLY B CA 1
ATOM 5019 C C . GLY B 1 330 ? 47.469 -0.721 -38.062 1 43.44 330 GLY B C 1
ATOM 5020 O O . GLY B 1 330 ? 47.312 -1.104 -39.219 1 43.44 330 GLY B O 1
ATOM 5021 N N . PRO B 1 331 ? 48.156 0.436 -37.938 1 48.09 331 PRO B N 1
ATOM 5022 C CA . PRO B 1 331 ? 49.062 0.977 -38.969 1 48.09 331 PRO B CA 1
ATOM 5023 C C . PRO B 1 331 ? 50.094 -0.043 -39.438 1 48.09 331 PRO B C 1
ATOM 5025 O O . PRO B 1 331 ? 50.469 -0.925 -38.656 1 48.09 331 PRO B O 1
ATOM 5028 N N . HIS B 1 332 ? 50.062 -0.539 -40.656 1 44.47 332 HIS B N 1
ATOM 5029 C CA . HIS B 1 332 ? 51.062 -1.342 -41.344 1 44.47 332 HIS B CA 1
ATOM 5030 C C . HIS B 1 332 ? 52.469 -0.822 -41.062 1 44.47 332 HIS B C 1
ATOM 5032 O O . HIS B 1 332 ? 52.781 0.343 -41.344 1 44.47 332 HIS B O 1
ATOM 5038 N N . LEU B 1 333 ? 53.125 -1.207 -39.969 1 38.25 333 LEU B N 1
ATOM 5039 C CA . LEU B 1 333 ? 54.531 -0.945 -39.688 1 38.25 333 LEU B CA 1
ATOM 5040 C C . LEU B 1 333 ? 55.406 -1.33 -40.875 1 38.25 333 LEU B C 1
ATOM 5042 O O . LEU B 1 333 ? 55.375 -2.475 -41.344 1 38.25 333 LEU B O 1
ATOM 5046 N N . ARG B 1 334 ? 55.812 -0.42 -41.75 1 37.94 334 ARG B N 1
ATOM 5047 C CA . ARG B 1 334 ? 56.844 -0.478 -42.812 1 37.94 334 ARG B CA 1
ATOM 5048 C C . ARG B 1 334 ? 58.125 -1.112 -42.281 1 37.94 334 ARG B C 1
ATOM 5050 O O . ARG B 1 334 ? 58.625 -0.74 -41.219 1 37.94 334 ARG B O 1
ATOM 5057 N N . ARG B 1 335 ? 58.375 -2.336 -42.688 1 34.81 335 ARG B N 1
ATOM 5058 C CA . ARG B 1 335 ? 59.656 -3.01 -42.562 1 34.81 335 ARG B CA 1
ATOM 5059 C C . ARG B 1 335 ? 60.781 -2.092 -43 1 34.81 335 ARG B C 1
ATOM 5061 O O . ARG B 1 335 ? 60.781 -1.593 -44.125 1 34.81 335 ARG B O 1
ATOM 5068 N N . ALA B 1 336 ? 61.469 -1.419 -42.062 1 28.73 336 ALA B N 1
ATOM 5069 C CA . ALA B 1 336 ? 62.812 -1.029 -42.438 1 28.73 336 ALA B CA 1
ATOM 5070 C C . ALA B 1 336 ? 63.719 -2.25 -42.562 1 28.73 336 ALA B C 1
ATOM 5072 O O . ALA B 1 336 ? 63.625 -3.188 -41.75 1 28.73 336 ALA B O 1
#

Solvent-accessible surface area (backbone atoms only — not comparable to full-atom values): 33818 Å² total; per-residue (Å²): 98,52,77,43,76,48,75,43,48,56,70,89,34,48,33,28,33,38,33,38,42,42,64,85,45,76,68,45,82,57,33,36,36,44,36,40,31,77,53,33,25,37,70,65,46,46,63,36,52,53,46,32,58,76,71,59,47,45,38,38,33,44,25,40,15,52,80,26,18,64,80,14,40,44,72,80,54,59,70,40,53,41,46,51,22,49,49,52,54,50,52,33,43,68,69,74,41,73,47,26,30,35,30,7,28,24,51,14,16,33,26,36,52,43,27,41,67,76,39,40,56,32,31,18,30,41,32,31,29,40,42,41,29,55,51,36,71,52,29,68,67,64,28,48,50,39,38,81,59,26,64,62,48,45,52,62,57,32,25,68,62,41,35,45,45,53,47,43,50,52,46,49,35,46,68,75,64,44,70,64,53,58,49,56,50,50,51,49,51,24,57,44,44,41,53,40,69,48,30,33,51,40,45,49,51,40,41,46,64,35,25,34,94,81,18,39,32,34,59,47,65,63,52,46,76,78,43,67,71,34,45,33,40,34,40,30,9,62,58,14,75,52,44,48,41,62,34,57,55,54,45,41,68,76,36,71,82,40,45,80,47,72,37,81,87,18,30,73,39,38,51,55,59,38,24,66,61,44,50,50,52,50,50,50,50,59,72,75,47,71,69,28,78,45,45,70,66,57,52,42,50,53,50,42,52,50,26,51,54,50,49,50,52,51,50,50,52,52,50,60,68,64,50,67,77,74,71,70,78,71,79,82,77,75,84,123,95,52,77,42,76,48,76,44,46,55,69,89,34,48,34,29,33,37,34,39,41,42,63,86,44,76,70,45,83,58,34,38,36,44,35,38,32,78,54,32,24,37,70,65,46,45,63,36,51,51,46,32,57,76,72,59,47,46,38,37,32,44,25,40,16,51,80,26,18,64,81,15,38,45,73,79,52,59,70,40,53,41,46,51,23,49,49,53,52,50,52,32,42,68,70,74,40,73,47,27,30,34,30,7,28,25,50,15,14,33,25,34,54,42,27,40,66,76,38,40,57,33,32,18,31,39,33,32,29,39,40,41,29,54,50,36,69,51,30,69,68,64,29,47,50,37,39,82,60,28,66,61,49,46,52,63,57,30,25,68,62,42,35,46,46,52,47,43,50,52,47,51,36,44,67,77,66,44,72,64,54,58,48,56,51,51,51,50,51,25,55,45,44,40,51,41,69,48,29,32,51,41,46,48,50,40,41,47,65,35,26,32,94,81,18,40,34,32,59,48,65,64,52,46,76,76,43,66,72,33,46,35,40,34,39,29,10,61,59,14,73,53,44,47,41,62,34,57,56,55,46,42,68,76,35,71,81,41,45,81,46,71,38,80,88,18,30,74,39,39,50,54,59,38,24,65,62,42,50,50,53,51,50,52,51,59,72,74,49,71,69,28,79,45,47,68,67,57,52,40,51,52,51,42,51,52,24,52,53,50,50,50,52,51,49,49,54,52,51,59,66,65,49,69,77,74,73,71,81,72,81,83,77,76,84,124

Foldseek 3Di:
DDFDWDWDQDPNWTKIKTKDAQDPDDADDAEEEEAEAALAFLVLQVVLSVLCVVVRPRHMYIGIGFALYDPIHQDPDDPDLLVRLVVVCVVCVVVPHQAYAQEYAADSLSSQLSNCVVPVQRHFAYEYALYPQLDFDFDPVLQVLLDPCVLVVLCVCLEPVNLVVLVVVCVVCVVVVNNPQQVSVRVSSSSNSCNDPSSVVSNSNHSNVQAYNRGGPHHCLVVCLLCLVHEYEYEYECAANGRHCVSVVVSCVVRVNYHYDYHPPDYSSPCRNCVNVVSVVVVVSVVPDGTDRDDPVNSVVSVVVVVVVVVVVVVVVVVVVPPPPPPPPPPPPPDD/DDFDWDWDQDPNWTKIKTKDAQDPEDADDAEEEEAEAALAFLVLQVVLSVLCVVVRPRHMYIGIGFALYDPIHQDPDDPDLLVRLVVVCVVCVVVPHQAYAQEYAADSLSSQLSNCVVPVQRHFAYEYALYPQLDFDFDPVLQVLLDPCVLVVLCVCLEPVNLVVLVVVCVVCVVVVNNPQQVSVRVSSSSNSCNDPSSVVSNSNHSNVQAYNRGGDHHCLVVCLLCLVHEYEYEYECAARGRHCVSVVVSCVVRVNYHYDYDPPDYSSPCRNCVNVVSVVVVVSVVPDGTDRDDPVNSVVSVVVVVVVVVVVVVVVVVVVPPPPPPDPDPPPPDD

Sequence (672 aa):
MALEARTLTLHGQEIRLREYLPSTRDTTGEPLVLLHGISGSGQTWIPLLEHFERTGFGRHVLVPDLPGHGDSGSPRADYGLGAMASVVRDILALTGNHHATIAGHSLGGGIAMQFAYQFPEMCARLVLVGSAGLGPQVTAVLRATALPGAKATLAAAVNPVTVAIARGIAAAGRGLGGKLAPETRELTRHLSSLSDAGRRRAFLFIARSLIDLRGQRASAVDKLYLAEQVPTLMIWGAHDPLIPVEHGRKTAELLPGSRLTVFENAKHFPHVADPARFGAELERFLDETEPARLTLEEVVEILVRASEAANEVENRAKAVKKVPEKLSPGPHLRRAMALEARTLTLHGQEIRLREYLPSTRDTTGEPLVLLHGISGSGQTWIPLLEHFERTGFGRHVLVPDLPGHGDSGSPRADYGLGAMASVVRDILALTGNHHATIAGHSLGGGIAMQFAYQFPEMCARLVLVGSAGLGPQVTAVLRATALPGAKATLAAAVNPVTVAIARGIAAAGRGLGGKLAPETRELTRHLSSLSDAGRRRAFLFIARSLIDLRGQRASAVDKLYLAEQVPTLMIWGAHDPLIPVEHGRKTAELLPGSRLTVFENAKHFPHVADPARFGAELERFLDETEPARLTLEEVVEILVRASEAANEVENRAKAVKKVPEKLSPGPHLRRA

Nearest PDB structures (foldseek):
  3om8-assembly1_B  TM=7.908E-01  e=6.717E-16  Pseudomonas aeruginosa PAO1
  8ynv-assembly4_D  TM=7.310E-01  e=3.520E-16  Bacillus thuringiensis
  8ynw-assembly4_D  TM=7.280E-01  e=9.010E-16  Bacillus thuringiensis
  7jqz-assembly1_J  TM=7.486E-01  e=9.337E-14  Burkholderia orbicola MC0-3
  6ny9-assembly1_B  TM=6.607E-01  e=1.721E-10  Mus musculus

Secondary structure (DSSP, 8-state):
-EEEEEEEEETTEEEEEEEEE-SSS---SS-EEEE--TT--GGGGHHHHHHHHHHT--S-EEEE--TTSTTS---SS--SHHHHHHHHHHHHHHTT-S-EEEEEETHHHHHHHHHHHH-GGGEEEEEEES-SSS-S---HHHHHTTSTTHHHHHHHHTSHHHHHHHHHHHHHHHHTT----HHHHHHHHHHHGGGSHHHHHHHHHHHHHHEETTEE----GGGGGGGTTS-EEEEEETT-SSS-THHHHHHHHH-TT-EEEEETT-SS-HHHH-HHHHHHHHHHHHHHSPPP---HHHHHHHHHHHHHHHHHHHHHHHHHHTS-------------/-EEEEEEEEETTEEEEEEEEE-SSS---SS-EEEE--TT--GGGGHHHHHHHHHHT--S-EEEEPPTTSTTS---SS--SHHHHHHHHHHHHHHTT-S-EEEEEETHHHHHHHHHHHH-GGGEEEEEEES-SSS-S---HHHHHTTSTTHHHHHHHHTSHHHHHHHHHHHHHHHHTT----HHHHHHHHHHHHTTSHHHHHHHHHHHHHHEETTEE----GGGGGGGTTS-EEEEEETT-SSS-THHHHHHHHH-TT-EEEEETT-SS-HHHH-HHHHHHHHHHHHHHSPPP---HHHHHHHHHHHHHHHHHHHHHHHHHHTS-------------

InterPro domains:
  IPR000073 Alpha/beta hydrolase fold-1 [PF00561] (31-272)
  IPR000073 Alpha/beta hydrolase fold-1 [PR00111] (58-73)
  IPR000073 Alpha/beta hydrolase fold-1 [PR00111] (102-115)
  IPR000073 Alpha/beta hydrolase fold-1 [PR00111] (232-246)
  IPR000639 Epoxide hydrolase-like [PR00412] (58-73)
  IPR000639 Epoxide hydrolase-like [PR00412] (230-246)
  IPR000639 Epoxide hydrolase-like [PR00412] (263-285)
  IPR029058 Alpha/Beta hydrolase fold [G3DSA:3.40.50.1820] (1-292)
  IPR029058 Alpha/Beta hydrolase fold [SSF53474] (4-289)
  IPR050266 AB hydrolase superfamily [PTHR43798] (26-290)

pLDDT: mean 85.26, std 16.19, range [28.73, 98.94]

Radius of gyration: 27.45 Å; Cα contacts (8 Å, |Δi|>4): 1313; chains: 2; bounding box: 98×77×109 Å